Protein AF-A0A1F3SGU5-F1 (afdb_monomer_lite)

pLDDT: mean 80.92, std 18.34, range [30.08, 97.69]

Foldseek 3Di:
DDDDDDDDDDDDDDDDDDFDQDDPPRGAQFWKAFLVRFIFGFHDWDQDPVAIWTWTQGPPPRDIDIDGPVGMWTWDCDPQQHQQFWKAFPVRFIWGFHTATPVQKTWTQTPPPSDIDIDNGIFTWDQAAPLGDGAQFWKAAPVRFIFGWHTATPVQKTWGQGPVDRDIDIHSGIWTWDQDDPQQGAQFWKAFPVRQIFGWHTATPVQKTWTDRPVDRDIDIDSGIWTWDQAAPLGDGAQFWKAAPVRFIFGWHTATPQRKTWGQGPPPRDIDIHNHIWTWDQDDPQDGAQWWKAFPVRFIWGFHTATPVQKTWTAGPPPRDIDIDSGIWTFDQDDPPAGAQFWKAFPVRFTFGWHTATPVQKTWTQGPPPRDIDIDSGIFTWDQDDVPAGFQFWWAAPVRFTFTFHTATPVQWTFTQGPPPRDTDIGNDIWTWDPDDPPFDQVFWWAAPLQFIFGWDTATPVQWTFTDGPNDTDIGNDTWHWDQDDPRDHFQAWKAKLLRWIWGWHTATPQQKTWIWTWDQDPDNDIDTDHIGIAHEQDPDDPCNLVSLLLSLVSNLVSVVCVDHDDDDPDGHIYMYGPVCVLVSLVVSLVSCVVPVPSDPDPVSSLVSNVVSPNPPPDPDDDDDPPWDKDKDFDQDLVVVVVVVVLCVVVVFDKDKDWDDDADGWMKIWTKDFPDDDQFKTKIKIWIWIDHRTMIMITIDIDIDTDNDPCGVVVVVVVVVVSVPD

Sequence (726 aa):
MQKILLSFGLLSCLAQAYAADCVQDICLREIVIDGNNRIGVVSSIETSINGSSIKFTESSSGYTYTSTYERLSKKISSARFPEGSFVLDGQNHVGTVKMAFANGKVSLTEESTSYSYITDSVAPEVAELANGTRAGLLVIDANDRIGKALHVFANGKGQFKESSTSYNYVSASLNPEISELNGLKKDAFAIDANNRVGKVEAVFKNGKAFYRDPDSRYTYISLDLSAEIAVLENGLKPGMLTIDGNDRIGNVLHTFANQKAQFKQTNTGYNYIATSPSPEIPELGGLSKGVVVLDSNNRVGKIITIFANKKAHYVETSSGYSYISASLTPEVPAVAGISKNTRIIDTNNRIGITNYVFKDGRLQFTESSTGYAYITSKASPQVDRIGTLQADLIVLDDNNRVGKIAYLFSNGQIVHKELSSGYQYIVTSVSPEVDSSDTYNKTDDYSSVTYRVGKVKRFFANKKIEFSAEGYSFIVAELFSEVNEFKTYLPEQKIIDVQGDEGMVKKVFANGAVLYEAKKKLAGDRQATLHAFSAKIFAANDKELASDQTNWITGIAQTLAEEGTFFPSFGYISLIIKDEDYADLKADLLEFLKKHDNIIYDQKLRKQVLKYLGDTDTDDNNTNPPVNGVVSVRLNDAAYTLTLEKLLNKKKIKYEFTRTEELKFPALTVTVTKLKSTLFVHKCAVKMSFMGADRTAQASLTKTTWSLKKTACESVVKKAFSVLNF

Structure (mmCIF, N/CA/C/O backbone):
data_AF-A0A1F3SGU5-F1
#
_entry.id   AF-A0A1F3SGU5-F1
#
loop_
_atom_site.group_PDB
_atom_site.id
_atom_site.type_symbol
_atom_site.label_atom_id
_atom_site.label_alt_id
_atom_site.label_comp_id
_atom_site.label_asym_id
_atom_site.label_entity_id
_atom_site.label_seq_id
_atom_site.pdbx_PDB_ins_code
_atom_site.Cartn_x
_atom_site.Cartn_y
_atom_site.Cartn_z
_atom_site.occupancy
_atom_site.B_iso_or_equiv
_atom_site.auth_seq_id
_atom_site.auth_comp_id
_atom_site.auth_asym_id
_atom_site.auth_atom_id
_atom_site.pdbx_PDB_model_num
ATOM 1 N N . MET A 1 1 ? -111.550 -21.176 120.558 1.00 36.09 1 MET A N 1
ATOM 2 C CA . MET A 1 1 ? -111.461 -22.457 119.824 1.00 36.09 1 MET A CA 1
ATOM 3 C C . MET A 1 1 ? -110.197 -22.433 118.977 1.00 36.09 1 MET A C 1
ATOM 5 O O . MET A 1 1 ? -110.078 -21.488 118.222 1.00 36.09 1 MET A O 1
ATOM 9 N N . GLN A 1 2 ? -109.302 -23.416 119.192 1.00 36.69 2 GLN A N 1
ATOM 10 C CA . GLN A 1 2 ? -108.303 -24.031 118.277 1.00 36.69 2 GLN A CA 1
ATOM 11 C C . GLN A 1 2 ? -107.485 -23.131 117.315 1.00 36.69 2 GLN A C 1
ATOM 13 O O . GLN A 1 2 ? -108.060 -22.338 116.597 1.00 36.69 2 GLN A O 1
ATOM 18 N N . LYS A 1 3 ? -106.171 -23.270 117.079 1.00 38.53 3 LYS A N 1
ATOM 19 C CA . LYS A 1 3 ? -105.048 -24.133 117.517 1.00 38.53 3 LYS A CA 1
ATOM 20 C C . LYS A 1 3 ? -103.821 -23.666 116.671 1.00 38.53 3 LYS A C 1
ATOM 22 O O . LYS A 1 3 ? -104.037 -23.417 115.494 1.00 38.53 3 LYS A O 1
ATOM 27 N N . ILE A 1 4 ? -102.587 -23.742 117.219 1.00 43.88 4 ILE A N 1
ATOM 28 C CA . ILE A 1 4 ? -101.322 -24.187 116.535 1.00 43.88 4 ILE A CA 1
ATOM 29 C C . ILE A 1 4 ? -100.676 -23.195 115.509 1.00 43.88 4 ILE A C 1
ATOM 31 O O . ILE A 1 4 ? -101.398 -22.596 114.735 1.00 43.88 4 ILE A O 1
ATOM 35 N N . LEU A 1 5 ? -99.354 -22.952 115.370 1.00 36.44 5 LEU A N 1
ATOM 36 C CA . LEU A 1 5 ? -98.089 -23.486 115.924 1.00 36.44 5 LEU A CA 1
ATOM 37 C C . LEU A 1 5 ? -96.920 -22.471 115.725 1.00 36.44 5 LEU A C 1
ATOM 39 O O . LEU A 1 5 ? -96.977 -21.604 114.862 1.00 36.44 5 LEU A O 1
ATOM 43 N N . LEU A 1 6 ? -95.852 -22.693 116.501 1.00 37.28 6 LEU A N 1
ATOM 44 C CA . LEU A 1 6 ? -94.479 -22.155 116.513 1.00 37.28 6 LEU A CA 1
ATOM 45 C C . LEU A 1 6 ? -93.780 -21.909 115.152 1.00 37.28 6 LEU A C 1
ATOM 47 O O . LEU A 1 6 ? -93.870 -22.753 114.266 1.00 37.28 6 LEU A O 1
ATOM 51 N N . SER A 1 7 ? -92.864 -20.923 115.082 1.00 35.97 7 SER A N 1
ATOM 52 C CA . SER A 1 7 ? -91.395 -21.146 115.221 1.00 35.97 7 SER A CA 1
ATOM 53 C C . SER A 1 7 ? -90.520 -19.888 114.996 1.00 35.97 7 SER A C 1
ATOM 55 O O . SER A 1 7 ? -90.799 -19.097 114.108 1.00 35.97 7 SER A O 1
ATOM 57 N N . PHE A 1 8 ? -89.486 -19.757 115.855 1.00 36.78 8 PHE A N 1
ATOM 58 C CA . PHE A 1 8 ? -88.127 -19.176 115.701 1.00 36.78 8 PHE A CA 1
ATOM 59 C C . PHE A 1 8 ? -87.932 -17.956 114.772 1.00 36.78 8 PHE A C 1
ATOM 61 O O . PHE A 1 8 ? -88.251 -18.000 113.599 1.00 36.78 8 PHE A O 1
ATOM 68 N N . GLY A 1 9 ? -87.332 -16.830 115.162 1.00 35.88 9 GLY A N 1
ATOM 69 C CA . GLY A 1 9 ? -86.209 -16.603 116.073 1.00 35.88 9 GLY A CA 1
ATOM 70 C C . GLY A 1 9 ? -85.298 -15.566 115.394 1.00 35.88 9 GLY A C 1
ATOM 71 O O . GLY A 1 9 ? -84.477 -15.926 114.558 1.00 35.88 9 GLY A O 1
ATOM 72 N N . LEU A 1 10 ? -85.505 -14.276 115.685 1.00 39.34 10 LEU A N 1
ATOM 73 C CA . LEU A 1 10 ? -84.710 -13.164 115.151 1.00 39.34 10 LEU A CA 1
ATOM 74 C C . LEU A 1 10 ? -83.406 -13.022 115.952 1.00 39.34 10 LEU A C 1
ATOM 76 O O . LEU A 1 10 ? -83.444 -12.650 117.123 1.00 39.34 10 LEU A O 1
ATOM 80 N N . LEU A 1 11 ? -82.265 -13.243 115.298 1.00 38.91 11 LEU A N 1
ATOM 81 C CA . LEU A 1 11 ? -80.972 -12.692 115.704 1.00 38.91 11 LEU A CA 1
ATOM 82 C C . LEU A 1 11 ? -80.401 -11.914 114.511 1.00 38.91 11 LEU A C 1
ATOM 84 O O . LEU A 1 11 ? -80.060 -12.482 113.477 1.00 38.91 11 LEU A O 1
ATOM 88 N N . SER A 1 12 ? -80.348 -10.594 114.647 1.00 40.38 12 SER A N 1
ATOM 89 C CA . SER A 1 12 ? -79.750 -9.666 113.692 1.00 40.38 12 SER A CA 1
ATOM 90 C C . SER A 1 12 ? -78.222 -9.703 113.796 1.00 40.38 12 SER A C 1
ATOM 92 O O . SER A 1 12 ? -77.659 -9.197 114.767 1.00 40.38 12 SER A O 1
ATOM 94 N N . CYS A 1 13 ? -77.555 -10.264 112.785 1.00 36.66 13 CYS A N 1
ATOM 95 C CA . CYS A 1 13 ? -76.118 -10.102 112.562 1.00 36.66 13 CYS A CA 1
ATOM 96 C C . CYS A 1 13 ? -75.862 -8.904 111.635 1.00 36.66 13 CYS A C 1
ATOM 98 O O . CYS A 1 13 ? -76.265 -8.905 110.474 1.00 36.66 13 CYS A O 1
ATOM 100 N N . LEU A 1 14 ? -75.146 -7.903 112.152 1.00 42.91 14 LEU A N 1
ATOM 101 C CA . LEU A 1 14 ? -74.399 -6.918 111.371 1.00 42.91 14 LEU A CA 1
ATOM 102 C C . LEU A 1 14 ? -73.262 -7.646 110.638 1.00 42.91 14 LEU A C 1
ATOM 104 O O . LEU A 1 14 ? -72.297 -8.073 111.267 1.00 42.91 14 LEU A O 1
ATOM 108 N N . ALA A 1 15 ? -73.373 -7.787 109.318 1.00 39.56 15 ALA A N 1
ATOM 109 C CA . ALA A 1 15 ? -72.255 -8.171 108.467 1.00 39.56 15 ALA A CA 1
ATOM 110 C C . ALA A 1 15 ? -71.511 -6.901 108.026 1.00 39.56 15 ALA A C 1
ATOM 112 O O . ALA A 1 15 ? -72.020 -6.106 107.237 1.00 39.56 15 ALA A O 1
ATOM 113 N N . GLN A 1 16 ? -70.305 -6.711 108.559 1.00 40.53 16 GLN A N 1
ATOM 114 C CA . GLN A 1 16 ? -69.282 -5.843 107.979 1.00 40.53 16 GLN A CA 1
ATOM 115 C C . GLN A 1 16 ? -68.992 -6.339 106.557 1.00 40.53 16 GLN A C 1
ATOM 117 O O . GLN A 1 16 ? -68.493 -7.447 106.369 1.00 40.53 16 GLN A O 1
ATOM 122 N N . ALA A 1 17 ? -69.337 -5.536 105.551 1.00 39.06 17 ALA A N 1
ATOM 123 C CA . ALA A 1 17 ? -68.931 -5.786 104.179 1.00 39.06 17 ALA A CA 1
ATOM 124 C C . ALA A 1 17 ? -67.410 -5.598 104.089 1.00 39.06 17 ALA A C 1
ATOM 126 O O . ALA A 1 17 ? -66.911 -4.478 104.197 1.00 39.06 17 ALA A O 1
ATOM 127 N N . TYR A 1 18 ? -66.671 -6.694 103.919 1.00 43.28 18 TYR A N 1
ATOM 128 C CA . TYR A 1 18 ? -65.307 -6.628 103.412 1.00 43.28 18 TYR A CA 1
ATOM 129 C C . TYR A 1 18 ? -65.368 -5.916 102.057 1.00 43.28 18 TYR A C 1
ATOM 131 O O . TYR A 1 18 ? -66.057 -6.381 101.147 1.00 43.28 18 TYR A O 1
ATOM 139 N N . ALA A 1 19 ? -64.707 -4.762 101.936 1.00 51.53 19 ALA A N 1
ATOM 140 C CA . ALA A 1 19 ? -64.482 -4.144 100.640 1.00 51.53 19 ALA A CA 1
ATOM 141 C C . ALA A 1 19 ? -63.765 -5.183 99.774 1.00 51.53 19 ALA A C 1
ATOM 143 O O . ALA A 1 19 ? -62.709 -5.683 100.154 1.00 51.53 19 ALA A O 1
ATOM 144 N N . ALA A 1 20 ? -64.379 -5.580 98.662 1.00 57.88 20 ALA A N 1
ATOM 145 C CA . ALA A 1 20 ? -63.714 -6.456 97.720 1.00 57.88 20 ALA A CA 1
ATOM 146 C C . ALA A 1 20 ? -62.508 -5.688 97.162 1.00 57.88 20 ALA A C 1
ATOM 148 O O . ALA A 1 20 ? -62.681 -4.671 96.491 1.00 57.88 20 ALA A O 1
ATOM 149 N N . ASP A 1 21 ? -61.294 -6.167 97.451 1.00 75.94 21 ASP A N 1
ATOM 150 C CA . ASP A 1 21 ? -60.040 -5.566 96.971 1.00 75.94 21 ASP A CA 1
ATOM 151 C C . ASP A 1 21 ? -59.931 -5.568 95.432 1.00 75.94 21 ASP A C 1
ATOM 153 O O . ASP A 1 21 ? -59.041 -4.925 94.870 1.00 75.94 21 ASP A O 1
ATOM 157 N N . CYS A 1 22 ? -60.859 -6.254 94.749 1.00 79.81 22 CYS A N 1
ATOM 158 C CA . CYS A 1 22 ? -60.992 -6.310 93.302 1.00 79.81 22 CYS A CA 1
ATOM 159 C C . CYS A 1 22 ? -62.464 -6.328 92.854 1.00 79.81 22 CYS A C 1
ATOM 161 O O . CYS A 1 22 ? -63.322 -6.910 93.519 1.00 79.81 22 CYS A O 1
ATOM 163 N N . VAL A 1 23 ? -62.741 -5.783 91.666 1.00 82.88 23 VAL A N 1
ATOM 164 C CA . VAL A 1 23 ? -64.012 -5.945 90.937 1.00 82.88 23 VAL A CA 1
ATOM 165 C C . VAL A 1 23 ? -63.714 -6.462 89.533 1.00 82.88 23 VAL A C 1
ATOM 167 O O . VAL A 1 23 ? -62.980 -5.816 88.790 1.00 82.88 23 VAL A O 1
ATOM 170 N N . GLN A 1 24 ? -64.293 -7.622 89.185 1.00 71.06 24 GLN A N 1
ATOM 171 C CA . GLN A 1 24 ? -64.212 -8.255 87.855 1.00 71.06 24 GLN A CA 1
ATOM 172 C C . GLN A 1 24 ? -62.777 -8.276 87.275 1.00 71.06 24 GLN A C 1
ATOM 174 O O . GLN A 1 24 ? -62.548 -8.040 86.097 1.00 71.06 24 GLN A O 1
ATOM 179 N N . ASP A 1 25 ? -61.792 -8.564 88.126 1.00 78.56 25 ASP A N 1
ATOM 180 C CA . ASP A 1 25 ? -60.357 -8.644 87.817 1.00 78.56 25 ASP A CA 1
ATOM 181 C C . ASP A 1 25 ? -59.577 -7.322 87.707 1.00 78.56 25 ASP A C 1
ATOM 183 O O . ASP A 1 25 ? -58.440 -7.362 87.228 1.00 78.56 25 ASP A O 1
ATOM 187 N N . ILE A 1 26 ? -60.144 -6.188 88.138 1.00 84.31 26 ILE A N 1
ATOM 188 C CA . ILE A 1 26 ? -59.401 -4.948 88.421 1.00 84.31 26 ILE A CA 1
ATOM 189 C C . ILE A 1 26 ? -59.268 -4.784 89.935 1.00 84.31 26 ILE A C 1
ATOM 191 O O . ILE A 1 26 ? -60.283 -4.702 90.631 1.00 84.31 26 ILE A O 1
ATOM 195 N N . CYS A 1 27 ? -58.038 -4.707 90.438 1.00 87.75 27 CYS A N 1
ATOM 196 C CA . CYS A 1 27 ? -57.737 -4.620 91.870 1.00 87.75 27 CYS A CA 1
ATOM 197 C C . CYS A 1 27 ? -57.188 -3.251 92.297 1.00 87.75 27 CYS A C 1
ATOM 199 O O . CYS A 1 27 ? -56.676 -2.473 91.487 1.00 87.75 27 CYS A O 1
ATOM 201 N N . LEU A 1 28 ? -57.253 -2.959 93.600 1.00 86.44 28 LEU A N 1
ATOM 202 C CA . LEU A 1 28 ? -56.538 -1.825 94.193 1.00 86.44 28 LEU A CA 1
ATOM 203 C C . LEU A 1 28 ? -55.050 -1.862 93.813 1.00 86.44 28 LEU A C 1
ATOM 205 O O . LEU A 1 28 ? -54.418 -2.916 93.816 1.00 86.44 28 LEU A O 1
ATOM 209 N N . ARG A 1 29 ? -54.478 -0.684 93.539 1.00 87.50 29 ARG A N 1
ATOM 210 C CA . ARG A 1 29 ? -53.082 -0.471 93.113 1.00 87.50 29 ARG A CA 1
ATOM 211 C C . ARG A 1 29 ? -52.713 -1.025 91.734 1.00 87.50 29 ARG A C 1
ATOM 213 O O . ARG A 1 29 ? -51.558 -0.884 91.333 1.00 87.50 29 ARG A O 1
ATOM 220 N N . GLU A 1 30 ? -53.648 -1.602 90.984 1.00 89.94 30 GLU A N 1
ATOM 221 C CA . GLU A 1 30 ? -53.375 -1.972 89.596 1.00 89.94 30 GLU A CA 1
ATOM 222 C C . GLU A 1 30 ? -53.276 -0.743 88.693 1.00 89.94 30 GLU A C 1
ATOM 224 O O . GLU A 1 30 ? -53.921 0.281 88.919 1.00 89.94 30 GLU A O 1
ATOM 229 N N . ILE A 1 31 ? -52.464 -0.861 87.642 1.00 91.44 31 ILE A N 1
ATOM 230 C CA . ILE A 1 31 ? -52.379 0.146 86.587 1.00 91.44 31 ILE A CA 1
ATOM 231 C C . ILE A 1 31 ? -53.499 -0.125 85.583 1.00 91.44 31 ILE A C 1
ATOM 233 O O . ILE A 1 31 ? -53.593 -1.225 85.034 1.00 91.44 31 ILE A O 1
ATOM 237 N N . VAL A 1 32 ? -54.322 0.882 85.315 1.00 92.00 32 VAL A N 1
ATOM 238 C CA . VAL A 1 32 ? -55.450 0.825 84.380 1.00 92.00 32 VAL A CA 1
ATOM 239 C C . VAL A 1 32 ? -55.356 1.943 83.346 1.00 92.00 32 VAL A C 1
ATOM 241 O O . VAL A 1 32 ? -54.724 2.974 83.579 1.00 92.00 32 VAL A O 1
ATOM 244 N N . ILE A 1 33 ? -56.007 1.731 82.205 1.00 92.62 33 ILE A N 1
ATOM 245 C CA . ILE A 1 33 ? -56.293 2.755 81.202 1.00 92.62 33 ILE A CA 1
ATOM 246 C C . ILE A 1 33 ? -57.800 2.924 81.055 1.00 92.62 33 ILE A C 1
ATOM 248 O O . ILE A 1 33 ? -58.531 1.932 81.057 1.00 92.62 33 ILE A O 1
ATOM 252 N N . ASP A 1 34 ? -58.268 4.157 80.899 1.00 90.44 34 ASP A N 1
ATOM 253 C CA . ASP A 1 34 ? -59.679 4.434 80.641 1.00 90.44 34 ASP A CA 1
ATOM 254 C C . ASP A 1 34 ? -60.010 4.674 79.155 1.00 90.44 34 ASP A C 1
ATOM 256 O O . ASP A 1 34 ? -59.148 4.682 78.270 1.00 90.44 34 ASP A O 1
ATOM 260 N N . GLY A 1 35 ? -61.295 4.887 78.860 1.00 84.81 35 GLY A N 1
ATOM 261 C CA . GLY A 1 35 ? -61.768 5.200 77.507 1.00 84.81 35 GLY A CA 1
ATOM 262 C C . GLY A 1 35 ? -61.161 6.470 76.889 1.00 84.81 35 GLY A C 1
ATOM 263 O O . GLY A 1 35 ? -61.103 6.561 75.666 1.00 84.81 35 GLY A O 1
ATOM 264 N N . ASN A 1 36 ? -60.659 7.399 77.711 1.00 88.69 36 ASN A N 1
ATOM 265 C CA . ASN A 1 36 ? -60.020 8.650 77.292 1.00 88.69 36 ASN A CA 1
ATOM 266 C C . ASN A 1 36 ? -58.486 8.535 77.207 1.00 88.69 36 ASN A C 1
ATOM 268 O O . ASN A 1 36 ? -57.806 9.553 77.111 1.00 88.69 36 ASN A O 1
ATOM 272 N N . ASN A 1 37 ? -57.941 7.314 77.232 1.00 89.19 37 ASN A N 1
ATOM 273 C CA . ASN A 1 37 ? -56.505 7.030 77.198 1.00 89.19 37 ASN A CA 1
ATOM 274 C C . ASN A 1 37 ? -55.717 7.591 78.395 1.00 89.19 37 ASN A C 1
ATOM 276 O O . ASN A 1 37 ? -54.516 7.829 78.292 1.00 89.19 37 ASN A O 1
ATOM 280 N N . ARG A 1 38 ? -56.358 7.781 79.548 1.00 89.88 38 ARG A N 1
ATOM 281 C CA . ARG A 1 38 ? -55.668 8.186 80.778 1.00 89.88 38 ARG A CA 1
ATOM 282 C C . ARG A 1 38 ? -55.140 6.946 81.482 1.00 89.88 38 ARG A C 1
ATOM 284 O O . ARG A 1 38 ? -55.914 6.033 81.765 1.00 89.88 38 ARG A O 1
ATOM 291 N N . ILE A 1 39 ? -53.837 6.913 81.758 1.00 91.31 39 ILE A N 1
ATOM 292 C CA . ILE A 1 39 ? -53.182 5.821 82.491 1.00 91.31 39 ILE A CA 1
ATOM 293 C C . ILE A 1 39 ? -53.052 6.225 83.954 1.00 91.31 39 ILE A C 1
ATOM 295 O O . ILE A 1 39 ? -52.518 7.292 84.261 1.00 91.31 39 ILE A O 1
ATOM 299 N N . GLY A 1 40 ? -53.489 5.367 84.868 1.00 90.06 40 GLY A N 1
ATOM 300 C CA . GLY A 1 40 ? -53.324 5.621 86.292 1.00 90.06 40 GLY A CA 1
ATOM 301 C C . GLY A 1 40 ? -53.430 4.384 87.163 1.00 90.06 40 GLY A C 1
ATOM 302 O O . GLY A 1 40 ? -53.640 3.277 86.678 1.00 90.06 40 GLY A O 1
ATOM 303 N N . VAL A 1 41 ? -53.255 4.588 88.463 1.00 91.88 41 VAL A N 1
ATOM 304 C CA . VAL A 1 41 ? -53.254 3.530 89.477 1.00 91.88 41 VAL A CA 1
ATOM 305 C C . VAL A 1 41 ? -54.585 3.541 90.219 1.00 91.88 41 VAL A C 1
ATOM 307 O O . VAL A 1 41 ? -55.017 4.593 90.692 1.00 91.88 41 VAL A O 1
ATOM 310 N N . VAL A 1 42 ? -55.242 2.387 90.334 1.00 90.12 42 VAL A N 1
ATOM 311 C CA . VAL A 1 42 ? -56.511 2.246 91.063 1.00 90.12 42 VAL A CA 1
ATOM 312 C C . VAL A 1 42 ? -56.297 2.590 92.537 1.00 90.12 42 VAL A C 1
ATOM 314 O O . VAL A 1 42 ? -55.508 1.944 93.228 1.00 90.12 42 VAL A O 1
ATOM 317 N N . SER A 1 43 ? -57.001 3.610 93.024 1.00 89.00 43 SER A N 1
ATOM 318 C CA . SER A 1 43 ? -56.846 4.150 94.379 1.00 89.00 43 SER A CA 1
ATOM 319 C C . SER A 1 43 ? -58.009 3.797 95.305 1.00 89.00 43 SER A C 1
ATOM 321 O O . SER A 1 43 ? -57.800 3.677 96.510 1.00 89.00 43 SER A O 1
ATOM 323 N N . SER A 1 44 ? -59.219 3.591 94.771 1.00 87.31 44 SER A N 1
ATOM 324 C CA . SER A 1 44 ? -60.359 3.046 95.528 1.00 87.31 44 SER A CA 1
ATOM 325 C C . SER A 1 44 ? -61.381 2.355 94.622 1.00 87.31 44 SER A C 1
ATOM 327 O O . SER A 1 44 ? -61.516 2.695 93.445 1.00 87.31 44 SER A O 1
ATOM 329 N N . ILE A 1 45 ? -62.101 1.383 95.186 1.00 84.50 45 ILE A N 1
ATOM 330 C CA . ILE A 1 45 ? -63.191 0.648 94.538 1.00 84.50 45 ILE A CA 1
ATOM 331 C C . ILE A 1 45 ? -64.428 0.781 95.430 1.00 84.50 45 ILE A C 1
ATOM 333 O O . ILE A 1 45 ? -64.413 0.364 96.587 1.00 84.50 45 ILE A O 1
ATOM 337 N N . GLU A 1 46 ? -65.499 1.367 94.903 1.00 84.50 46 GLU A N 1
ATOM 338 C CA . GLU A 1 46 ? -66.770 1.552 95.605 1.00 84.50 46 GLU A CA 1
ATOM 339 C C . GLU A 1 46 ? -67.831 0.670 94.927 1.00 84.50 46 GLU A C 1
ATOM 341 O O . GLU A 1 46 ? -68.159 0.843 93.754 1.00 84.50 46 GLU A O 1
ATOM 346 N N . THR A 1 47 ? -68.362 -0.317 95.654 1.00 73.69 47 THR A N 1
ATOM 347 C CA . THR A 1 47 ? -69.379 -1.244 95.125 1.00 73.69 47 THR A CA 1
ATOM 348 C C . THR A 1 47 ? -70.758 -0.832 95.632 1.00 73.69 47 THR A C 1
ATOM 350 O O . THR A 1 47 ? -70.965 -0.748 96.841 1.00 73.69 47 THR A O 1
ATOM 353 N N . SER A 1 48 ? -71.708 -0.574 94.727 1.00 70.31 48 SER A N 1
ATOM 354 C CA . SER A 1 48 ? -73.090 -0.212 95.070 1.00 70.31 48 SER A CA 1
ATOM 355 C C . SER A 1 48 ? -74.105 -1.132 94.388 1.00 70.31 48 SER A C 1
ATOM 357 O O . SER A 1 48 ? -73.777 -1.832 93.431 1.00 70.31 48 SER A O 1
ATOM 359 N N . ILE A 1 49 ? -75.363 -1.087 94.840 1.00 66.31 49 ILE A N 1
ATOM 360 C CA . ILE A 1 49 ? -76.486 -1.848 94.256 1.00 66.31 49 ILE A CA 1
ATOM 361 C C . ILE A 1 49 ? -76.703 -1.486 92.768 1.00 66.31 49 ILE A C 1
ATOM 363 O O . ILE A 1 49 ? -77.207 -2.304 92.006 1.00 66.31 49 ILE A O 1
ATOM 367 N N . ASN A 1 50 ? -76.255 -0.300 92.335 1.00 65.19 50 ASN A N 1
ATOM 368 C CA . ASN A 1 50 ? -76.404 0.215 90.969 1.00 65.19 50 ASN A CA 1
ATOM 369 C C . ASN A 1 50 ? -75.132 0.064 90.105 1.00 65.19 50 ASN A C 1
ATOM 371 O O . ASN A 1 50 ? -75.038 0.683 89.047 1.00 65.19 50 ASN A O 1
ATOM 375 N N . GLY A 1 51 ? -74.152 -0.731 90.550 1.00 69.50 51 GLY A N 1
ATOM 376 C CA . GLY A 1 51 ? -72.879 -0.964 89.858 1.00 69.50 51 GLY A CA 1
ATOM 377 C C . GLY A 1 51 ? -71.658 -0.513 90.665 1.00 69.50 51 GLY A C 1
ATOM 378 O O . GLY A 1 51 ? -71.772 0.212 91.660 1.00 69.50 51 GLY A O 1
ATOM 379 N N . SER A 1 52 ? -70.478 -0.968 90.240 1.00 79.25 52 SER A N 1
ATOM 380 C CA . SER A 1 52 ? -69.191 -0.616 90.853 1.00 79.25 52 SER A CA 1
ATOM 381 C C . SER A 1 52 ? -68.576 0.611 90.179 1.00 79.25 52 SER A C 1
ATOM 383 O O . SER A 1 52 ? -68.428 0.644 88.953 1.00 79.25 52 SER A O 1
ATOM 385 N N . SER A 1 53 ? -68.175 1.601 90.977 1.00 84.25 53 SER A N 1
ATOM 386 C CA . SER A 1 53 ? -67.347 2.722 90.534 1.00 84.25 53 SER A CA 1
ATOM 387 C C . SER A 1 53 ? -65.902 2.511 90.993 1.00 84.25 53 SER A C 1
ATOM 389 O O . SER A 1 53 ? -65.622 2.049 92.100 1.00 84.25 53 SER A O 1
ATOM 391 N N . ILE A 1 54 ? -64.960 2.816 90.109 1.00 86.38 54 ILE A N 1
ATOM 392 C CA . ILE A 1 54 ? -63.526 2.658 90.344 1.00 86.38 54 ILE A CA 1
ATOM 393 C C . ILE A 1 54 ? -62.893 4.040 90.227 1.00 86.38 54 ILE A C 1
ATOM 395 O O . ILE A 1 54 ? -63.039 4.709 89.198 1.00 86.38 54 ILE A O 1
ATOM 399 N N . LYS A 1 55 ? -62.188 4.474 91.275 1.00 89.12 55 LYS A N 1
ATOM 400 C CA . LYS A 1 55 ? -61.367 5.686 91.235 1.00 89.12 55 LYS A CA 1
ATOM 401 C C . LYS A 1 55 ? -59.919 5.309 90.954 1.00 89.12 55 LYS A C 1
ATOM 403 O O . LYS A 1 55 ? -59.364 4.431 91.615 1.00 89.12 55 LYS A O 1
ATOM 408 N N . PHE A 1 56 ? -59.302 5.985 89.993 1.00 90.25 56 PHE A N 1
ATOM 409 C CA . PHE A 1 56 ? -57.888 5.818 89.670 1.00 90.25 56 PHE A CA 1
ATOM 410 C C . PHE A 1 56 ? -57.195 7.176 89.595 1.00 90.25 56 PHE A C 1
ATOM 412 O O . PHE A 1 56 ? -57.791 8.171 89.180 1.00 90.25 56 PHE A O 1
ATOM 419 N N . THR A 1 57 ? -55.936 7.218 90.016 1.00 90.69 57 THR A N 1
ATOM 420 C CA . THR A 1 57 ? -55.104 8.421 90.012 1.00 90.69 57 THR A CA 1
ATOM 421 C C . THR A 1 57 ? -54.169 8.372 88.810 1.00 90.69 57 THR A C 1
ATOM 423 O O . THR A 1 57 ? -53.342 7.466 88.705 1.00 90.69 57 THR A O 1
ATOM 426 N N . GLU A 1 58 ? -54.326 9.316 87.883 1.00 89.69 58 GLU A N 1
ATOM 427 C CA . GLU A 1 58 ? -53.539 9.398 86.651 1.00 89.69 58 GLU A CA 1
ATOM 428 C C . GLU A 1 58 ? -52.058 9.649 86.951 1.00 89.69 58 GLU A C 1
ATOM 430 O O . GLU A 1 58 ? -51.703 10.554 87.707 1.00 89.69 58 GLU A O 1
ATOM 435 N N . SER A 1 59 ? -51.183 8.849 86.341 1.00 81.62 59 SER A N 1
ATOM 436 C CA . SER A 1 59 ? -49.753 8.827 86.667 1.00 81.62 59 SER A CA 1
ATOM 437 C C . SER A 1 59 ? -49.001 10.093 86.247 1.00 81.62 59 SER A C 1
ATOM 439 O O . SER A 1 59 ? -47.971 10.401 86.837 1.00 81.62 59 SER A O 1
ATOM 441 N N . SER A 1 60 ? -49.489 10.822 85.240 1.00 81.38 60 SER A N 1
ATOM 442 C CA . SER A 1 60 ? -48.847 12.040 84.724 1.00 81.38 60 SER A CA 1
ATOM 443 C C . SER A 1 60 ? -49.263 13.311 85.468 1.00 81.38 60 SER A C 1
ATOM 445 O O . SER A 1 60 ? -48.454 14.225 85.606 1.00 81.38 60 SER A O 1
ATOM 447 N N . SER A 1 61 ? -50.512 13.381 85.933 1.00 85.56 61 SER A N 1
ATOM 448 C CA . SER A 1 61 ? -51.117 14.605 86.467 1.00 85.56 61 SER A CA 1
ATOM 449 C C . SER A 1 61 ? -51.424 14.545 87.964 1.00 85.56 61 SER A C 1
ATOM 451 O O . SER A 1 61 ? -51.602 15.582 88.599 1.00 85.56 61 SER A O 1
ATOM 453 N N . GLY A 1 62 ? -51.514 13.341 88.538 1.00 84.62 62 GLY A N 1
ATOM 454 C CA . GLY A 1 62 ? -51.967 13.129 89.912 1.00 84.62 62 GLY A CA 1
ATOM 455 C C . GLY A 1 62 ? -53.473 13.345 90.118 1.00 84.62 62 GLY A C 1
ATOM 456 O O . GLY A 1 62 ? -53.956 13.190 91.241 1.00 84.62 62 GLY A O 1
ATOM 457 N N . TYR A 1 63 ? -54.242 13.675 89.071 1.00 88.69 63 TYR A N 1
ATOM 458 C CA . TYR A 1 63 ? -55.693 13.825 89.184 1.00 88.69 63 TYR A CA 1
ATOM 459 C C . TYR A 1 63 ? -56.378 12.470 89.370 1.00 88.69 63 TYR A C 1
ATOM 461 O O . TYR A 1 63 ? -56.016 11.469 88.752 1.00 88.69 63 TYR A O 1
ATOM 469 N N . THR A 1 64 ? -57.396 12.449 90.231 1.00 89.62 64 THR A N 1
ATOM 470 C CA . THR A 1 64 ? -58.208 11.255 90.479 1.00 89.62 64 THR A CA 1
ATOM 471 C C . THR A 1 64 ? -59.484 11.315 89.654 1.00 89.62 64 THR A C 1
ATOM 473 O O . THR A 1 64 ? -60.251 12.274 89.748 1.00 89.62 64 THR A O 1
ATOM 476 N N . TYR A 1 65 ? -59.728 10.269 88.874 1.00 89.38 65 TYR A N 1
ATOM 477 C CA . TYR A 1 65 ? -60.899 10.132 88.016 1.00 89.38 65 TYR A CA 1
ATOM 478 C C . TYR A 1 65 ? -61.763 8.970 88.486 1.00 89.38 65 TYR A C 1
ATOM 480 O O . TYR A 1 65 ? -61.246 7.973 88.979 1.00 89.38 65 TYR A O 1
ATOM 488 N N . THR A 1 66 ? -63.079 9.095 88.317 1.00 89.31 66 THR A N 1
ATOM 489 C CA . THR A 1 66 ? -64.045 8.019 88.589 1.00 89.31 66 THR A CA 1
ATOM 490 C C . THR A 1 66 ? -64.511 7.420 87.263 1.00 89.31 66 THR A C 1
ATOM 492 O O . THR A 1 66 ? -64.907 8.163 86.365 1.00 89.31 66 THR A O 1
ATOM 495 N N . SER A 1 67 ? -64.468 6.094 87.133 1.00 88.25 67 SER A N 1
ATOM 496 C CA . SER A 1 67 ? -64.904 5.351 85.944 1.00 88.25 67 SER A CA 1
ATOM 497 C C . SER A 1 67 ? -65.685 4.094 86.339 1.00 88.25 67 SER A C 1
ATOM 499 O O . SER A 1 67 ? -65.633 3.659 87.488 1.00 88.25 67 SER A O 1
ATOM 501 N N . THR A 1 68 ? -66.412 3.502 85.394 1.00 87.12 68 THR A N 1
ATOM 502 C CA . THR A 1 68 ? -66.992 2.161 85.554 1.00 87.12 68 THR A CA 1
ATOM 503 C C . THR A 1 68 ? -65.995 1.104 85.092 1.00 87.12 68 THR A C 1
ATOM 505 O O . THR A 1 68 ? -65.128 1.388 84.258 1.00 87.12 68 THR A O 1
ATOM 508 N N . TYR A 1 69 ? -66.125 -0.115 85.623 1.00 82.50 69 TYR A N 1
ATOM 509 C CA . TYR A 1 69 ? -65.279 -1.255 85.258 1.00 82.50 69 TYR A CA 1
ATOM 510 C C . TYR A 1 69 ? -65.208 -1.475 83.736 1.00 82.50 69 TYR A C 1
ATOM 512 O O . TYR A 1 69 ? -64.120 -1.578 83.184 1.00 82.50 69 TYR A O 1
ATOM 520 N N . GLU A 1 70 ? -66.347 -1.426 83.038 1.00 83.19 70 GLU A N 1
ATOM 521 C CA . GLU A 1 70 ? -66.447 -1.677 81.586 1.00 83.19 70 GLU A CA 1
ATOM 522 C C . GLU A 1 70 ? -65.666 -0.663 80.733 1.00 83.19 70 GLU A C 1
ATOM 524 O O . GLU A 1 70 ? -65.379 -0.907 79.562 1.00 83.19 70 GLU A O 1
ATOM 529 N N . ARG A 1 71 ? -65.345 0.504 81.306 1.00 87.00 71 ARG A N 1
ATOM 530 C CA . ARG A 1 71 ? -64.608 1.585 80.637 1.00 87.00 71 ARG A CA 1
ATOM 531 C C . ARG A 1 71 ? -63.128 1.605 81.007 1.00 87.00 71 ARG A C 1
ATOM 533 O O . ARG A 1 71 ? -62.410 2.475 80.513 1.00 87.00 71 ARG A O 1
ATOM 540 N N . LEU A 1 72 ? -62.691 0.689 81.870 1.00 89.88 72 LEU A N 1
ATOM 541 C CA . LEU A 1 72 ? -61.303 0.513 82.267 1.00 89.88 72 LEU A CA 1
ATOM 542 C C . LEU A 1 72 ? -60.730 -0.764 81.660 1.00 89.88 72 LEU A C 1
ATOM 544 O O . LEU A 1 72 ? -61.415 -1.756 81.443 1.00 89.88 72 LEU A O 1
ATOM 548 N N . SER A 1 73 ? -59.430 -0.741 81.412 1.00 90.56 73 SER A N 1
ATOM 549 C CA . SER A 1 73 ? -58.675 -1.911 80.998 1.00 90.56 73 SER A CA 1
ATOM 550 C C . SER A 1 73 ? -57.394 -1.984 81.808 1.00 90.56 73 SER A C 1
ATOM 552 O O . SER A 1 73 ? -56.621 -1.030 81.843 1.00 90.56 73 SER A O 1
ATOM 554 N N . LYS A 1 74 ? -57.144 -3.119 82.457 1.00 90.62 74 LYS A N 1
ATOM 555 C CA . LYS A 1 74 ? -55.933 -3.312 83.262 1.00 90.62 74 LYS A CA 1
ATOM 556 C C . LYS A 1 74 ? -54.686 -3.491 82.406 1.00 90.62 74 LYS A C 1
ATOM 558 O O . LYS A 1 74 ? -54.768 -4.000 81.281 1.00 90.62 74 LYS A O 1
ATOM 563 N N . LYS A 1 75 ? -53.534 -3.095 82.954 1.00 90.88 75 LYS A N 1
ATOM 564 C CA . LYS A 1 75 ? -52.216 -3.458 82.426 1.00 90.88 75 LYS A CA 1
ATOM 565 C C . LYS A 1 75 ? -52.103 -4.980 82.466 1.00 90.88 75 LYS A C 1
ATOM 567 O O . LYS A 1 75 ? -52.388 -5.608 83.481 1.00 90.88 75 LYS A O 1
ATOM 572 N N . ILE A 1 76 ? -51.674 -5.564 81.360 1.00 88.56 76 ILE A N 1
ATOM 573 C CA . ILE A 1 76 ? -51.413 -6.994 81.241 1.00 88.56 76 ILE A CA 1
ATOM 574 C C . ILE A 1 76 ? -49.942 -7.222 80.915 1.00 88.56 76 ILE A C 1
ATOM 576 O O . ILE A 1 76 ? -49.296 -6.401 80.261 1.00 88.56 76 ILE A O 1
ATOM 580 N N . SER A 1 77 ? -49.419 -8.371 81.334 1.00 83.44 77 SER A N 1
ATOM 581 C CA . SER A 1 77 ? -48.202 -8.905 80.731 1.00 83.44 77 SER A CA 1
ATOM 582 C C . SER A 1 77 ? -48.597 -9.555 79.409 1.00 83.44 77 SER A C 1
ATOM 584 O O . SER A 1 77 ? -49.206 -10.625 79.388 1.00 83.44 77 SER A O 1
ATOM 586 N N . SER A 1 78 ? -48.347 -8.860 78.301 1.00 79.50 78 SER A N 1
ATOM 587 C CA . SER A 1 78 ? -48.681 -9.359 76.971 1.00 79.50 78 SER A CA 1
ATOM 588 C C . SER A 1 78 ? -47.477 -10.071 76.369 1.00 79.50 78 SER A C 1
ATOM 590 O O . SER A 1 78 ? -46.465 -9.438 76.085 1.00 79.50 78 SER A O 1
ATOM 592 N N . ALA A 1 79 ? -47.608 -11.370 76.086 1.00 76.38 79 ALA A N 1
ATOM 593 C CA . ALA A 1 79 ? -46.610 -12.094 75.294 1.00 76.38 79 ALA A CA 1
ATOM 594 C C . ALA A 1 79 ? -46.490 -11.529 73.865 1.00 76.38 79 ALA A C 1
ATOM 596 O O . ALA A 1 79 ? -45.440 -11.629 73.241 1.00 76.38 79 ALA A O 1
ATOM 597 N N . ARG A 1 80 ? -47.565 -10.911 73.355 1.00 79.12 80 ARG A N 1
ATOM 598 C CA . ARG A 1 80 ? -47.599 -10.277 72.032 1.00 79.12 80 ARG A CA 1
ATOM 599 C C . ARG A 1 80 ? -46.929 -8.899 72.017 1.00 79.12 80 ARG A C 1
ATOM 601 O O . ARG A 1 80 ? -46.406 -8.511 70.981 1.00 79.12 80 ARG A O 1
ATOM 608 N N . PHE A 1 81 ? -46.948 -8.181 73.143 1.00 87.81 81 PHE A N 1
ATOM 609 C CA . PHE A 1 81 ? -46.340 -6.854 73.303 1.00 87.81 81 PHE A CA 1
ATOM 610 C C . PHE A 1 81 ? -45.578 -6.758 74.638 1.00 87.81 81 PHE A C 1
ATOM 612 O O . PHE A 1 81 ? -46.060 -6.102 75.568 1.00 87.81 81 PHE A O 1
ATOM 619 N N . PRO A 1 82 ? -44.421 -7.432 74.774 1.00 87.88 82 PRO A N 1
ATOM 620 C CA . PRO A 1 82 ? -43.617 -7.353 75.989 1.00 87.88 82 PRO A CA 1
ATOM 621 C C . PRO A 1 82 ? -43.137 -5.921 76.254 1.00 87.88 82 PRO A C 1
ATOM 623 O O . PRO A 1 82 ? -42.779 -5.198 75.323 1.00 87.88 82 PRO A O 1
ATOM 626 N N . GLU A 1 83 ? -43.087 -5.510 77.520 1.00 89.31 83 GLU A N 1
ATOM 627 C CA . GLU A 1 83 ? -42.483 -4.228 77.902 1.00 89.31 83 GLU A CA 1
ATOM 628 C C . GLU A 1 83 ? -41.008 -4.189 77.457 1.00 89.31 83 GLU A C 1
ATOM 630 O O . GLU A 1 83 ? -40.268 -5.153 77.644 1.00 89.31 83 GLU A O 1
ATOM 635 N N . GLY A 1 84 ? -40.596 -3.096 76.812 1.00 87.94 84 GLY A N 1
ATOM 636 C CA . GLY A 1 84 ? -39.271 -2.940 76.208 1.00 87.94 84 GLY A CA 1
ATOM 637 C C . GLY A 1 84 ? -39.135 -3.447 74.765 1.00 87.94 84 GLY A C 1
ATOM 638 O O . GLY A 1 84 ? -38.116 -3.165 74.141 1.00 87.94 84 GLY A O 1
ATOM 639 N N . SER A 1 85 ? -40.131 -4.148 74.211 1.00 91.12 85 SER A N 1
ATOM 640 C CA . SER A 1 85 ? -40.110 -4.569 72.798 1.00 91.12 85 SER A CA 1
ATOM 641 C C . SER A 1 85 ? -40.384 -3.409 71.836 1.00 91.12 85 SER A C 1
ATOM 643 O O . SER A 1 85 ? -41.030 -2.424 72.209 1.00 91.12 85 SER A O 1
ATOM 645 N N . PHE A 1 86 ? -39.912 -3.524 70.592 1.00 93.69 86 PHE A N 1
ATOM 646 C CA . PHE A 1 86 ? -40.227 -2.571 69.530 1.00 93.69 86 PHE A CA 1
ATOM 647 C C . PHE A 1 86 ? -41.525 -2.949 68.814 1.00 93.69 86 PHE A C 1
ATOM 649 O O . PHE A 1 86 ? -41.812 -4.120 68.547 1.00 93.69 86 PHE A O 1
ATOM 656 N N . VAL A 1 87 ? -42.314 -1.935 68.473 1.00 94.12 87 VAL A N 1
ATOM 657 C CA . VAL A 1 87 ? -43.524 -2.066 67.658 1.00 94.12 87 VAL A CA 1
ATOM 658 C C . VAL A 1 87 ? -43.592 -0.942 66.627 1.00 94.12 87 VAL A C 1
ATOM 660 O O . VAL A 1 87 ? -42.980 0.112 66.800 1.00 94.12 87 VAL A O 1
ATOM 663 N N . LEU A 1 88 ? -44.370 -1.162 65.572 1.00 94.25 88 LEU A N 1
ATOM 664 C CA . LEU A 1 88 ? -44.684 -0.167 64.552 1.00 94.25 88 LEU A CA 1
ATOM 665 C C . LEU A 1 88 ? -46.153 0.241 64.665 1.00 94.25 88 LEU A C 1
ATOM 667 O O . LEU A 1 88 ? -47.029 -0.622 64.574 1.00 94.25 88 LEU A O 1
ATOM 671 N N . ASP A 1 89 ? -46.427 1.530 64.854 1.00 92.31 89 ASP A N 1
ATOM 672 C CA . ASP A 1 89 ? -47.798 2.041 64.930 1.00 92.31 89 ASP A CA 1
ATOM 673 C C . ASP A 1 89 ? -48.482 2.126 63.543 1.00 92.31 89 ASP A C 1
ATOM 675 O O . ASP A 1 89 ? -47.885 1.874 62.489 1.00 92.31 89 ASP A O 1
ATOM 679 N N . GLY A 1 90 ? -49.765 2.501 63.525 1.00 87.38 90 GLY A N 1
ATOM 680 C CA . GLY A 1 90 ? -50.531 2.702 62.289 1.00 87.38 90 GLY A CA 1
ATOM 681 C C . GLY A 1 90 ? -50.038 3.855 61.399 1.00 87.38 90 GLY A C 1
ATOM 682 O O . GLY A 1 90 ? -50.363 3.878 60.211 1.00 87.38 90 GLY A O 1
ATOM 683 N N . GLN A 1 91 ? -49.244 4.785 61.937 1.00 90.19 91 GLN A N 1
ATOM 684 C CA . GLN A 1 91 ? -48.663 5.932 61.227 1.00 90.19 91 GLN A CA 1
ATOM 685 C C . GLN A 1 91 ? -47.230 5.666 60.724 1.00 90.19 91 GLN A C 1
ATOM 687 O O . GLN A 1 91 ? -46.670 6.487 59.999 1.00 90.19 91 GLN A O 1
ATOM 692 N N . ASN A 1 92 ? -46.691 4.467 60.974 1.00 90.56 92 ASN A N 1
ATOM 693 C CA . ASN A 1 92 ? -45.322 4.030 60.681 1.00 90.56 92 ASN A CA 1
ATOM 694 C C . ASN A 1 92 ? -44.237 4.629 61.591 1.00 90.56 92 ASN A C 1
ATOM 696 O O . ASN A 1 92 ? -43.073 4.693 61.189 1.00 90.56 92 ASN A O 1
ATOM 700 N N . HIS A 1 93 ? -44.583 5.020 62.812 1.00 91.38 93 HIS A N 1
ATOM 701 C CA . HIS A 1 93 ? -43.613 5.350 63.846 1.00 91.38 93 HIS A CA 1
ATOM 702 C C . HIS A 1 93 ? -43.167 4.084 64.577 1.00 91.38 93 HIS A C 1
ATOM 704 O O . HIS A 1 93 ? -43.987 3.254 64.984 1.00 91.38 93 HIS A O 1
ATOM 710 N N . VAL A 1 94 ? -41.855 3.942 64.756 1.00 92.31 94 VAL A N 1
ATOM 711 C CA . VAL A 1 94 ? -41.276 2.886 65.589 1.00 92.31 94 VAL A CA 1
ATOM 712 C C . VAL A 1 94 ? -41.242 3.376 67.032 1.00 92.31 94 VAL A C 1
ATOM 714 O O . VAL A 1 94 ? -40.753 4.471 67.318 1.00 92.31 94 VAL A O 1
ATOM 717 N N . GLY A 1 95 ? -41.786 2.574 67.943 1.00 92.81 95 GLY A N 1
ATOM 718 C CA . GLY A 1 95 ? -41.835 2.895 69.364 1.00 92.81 95 GLY A CA 1
ATOM 719 C C . GLY A 1 95 ? -41.503 1.699 70.244 1.00 92.81 95 GLY A C 1
ATOM 720 O O . GLY A 1 95 ? -41.708 0.547 69.865 1.00 92.81 95 GLY A O 1
ATOM 721 N N . THR A 1 96 ? -41.003 1.979 71.444 1.00 94.12 96 THR A N 1
ATOM 722 C CA . THR A 1 96 ? -40.747 0.971 72.478 1.00 94.12 96 THR A CA 1
ATOM 723 C C . THR A 1 96 ? -41.963 0.844 73.390 1.00 94.12 96 THR A C 1
ATOM 725 O O . THR A 1 96 ? -42.435 1.841 73.945 1.00 94.12 96 THR A O 1
ATOM 728 N N . VAL A 1 97 ? -42.456 -0.378 73.592 1.00 92.94 97 VAL A N 1
ATOM 729 C CA . VAL A 1 97 ? -43.601 -0.664 74.468 1.00 92.94 97 VAL A CA 1
ATOM 730 C C . VAL A 1 97 ? -43.261 -0.343 75.918 1.00 92.94 97 VAL A C 1
ATOM 732 O O . VAL A 1 97 ? -42.304 -0.879 76.474 1.00 92.94 97 VAL A O 1
ATOM 735 N N . LYS A 1 98 ? -44.078 0.496 76.556 1.00 92.06 98 LYS A N 1
ATOM 736 C CA . LYS A 1 98 ? -44.024 0.759 78.001 1.00 92.06 98 LYS A CA 1
ATOM 737 C C . LYS A 1 98 ? -45.076 -0.035 78.759 1.00 92.06 98 LYS A C 1
ATOM 739 O O . LYS A 1 98 ? -44.796 -0.570 79.823 1.00 92.06 98 LYS A O 1
ATOM 744 N N . MET A 1 99 ? -46.297 -0.114 78.233 1.00 91.25 99 MET A N 1
ATOM 745 C CA . MET A 1 99 ? -47.395 -0.851 78.867 1.00 91.25 99 MET A CA 1
ATOM 746 C C . MET A 1 99 ? -48.352 -1.398 77.809 1.00 91.25 99 MET A C 1
ATOM 748 O O . MET A 1 99 ? -48.640 -0.708 76.836 1.00 91.25 99 MET A O 1
ATOM 752 N N . ALA A 1 100 ? -48.886 -2.599 78.026 1.00 91.62 100 ALA A N 1
ATOM 753 C CA . ALA A 1 100 ? -49.960 -3.181 77.226 1.00 91.62 100 ALA A CA 1
ATOM 754 C C . ALA A 1 100 ? -51.200 -3.384 78.101 1.00 91.62 100 ALA A C 1
ATOM 756 O O . ALA A 1 100 ? -51.078 -3.739 79.274 1.00 91.62 100 ALA A O 1
ATOM 757 N N . PHE A 1 101 ? -52.386 -3.173 77.537 1.00 92.00 101 PHE A N 1
ATOM 758 C CA . PHE A 1 101 ? -53.656 -3.246 78.254 1.00 92.00 101 PHE A CA 1
ATOM 759 C C . PHE A 1 101 ? -54.573 -4.325 77.661 1.00 92.00 101 PHE A C 1
ATOM 761 O O . PHE A 1 101 ? -54.487 -4.646 76.475 1.00 92.00 101 PHE A O 1
ATOM 768 N N . ALA A 1 102 ? -55.451 -4.900 78.488 1.00 87.75 102 ALA A N 1
ATOM 769 C CA . ALA A 1 102 ? -56.366 -5.982 78.094 1.00 87.75 102 ALA A CA 1
ATOM 770 C C . ALA A 1 102 ? -57.271 -5.651 76.886 1.00 87.75 102 ALA A C 1
ATOM 772 O O . ALA A 1 102 ? -57.604 -6.540 76.109 1.00 87.75 102 ALA A O 1
ATOM 773 N N . ASN A 1 103 ? -57.619 -4.378 76.684 1.00 87.38 103 ASN A N 1
ATOM 774 C CA . ASN A 1 103 ? -58.390 -3.887 75.538 1.00 87.38 103 ASN A CA 1
ATOM 775 C C . ASN A 1 103 ? -57.575 -3.747 74.235 1.00 87.38 103 ASN A C 1
ATOM 777 O O . ASN A 1 103 ? -58.082 -3.191 73.264 1.00 87.38 103 ASN A O 1
ATOM 781 N N . GLY A 1 104 ? -56.319 -4.200 74.210 1.00 86.00 104 GLY A N 1
ATOM 782 C CA . GLY A 1 104 ? -55.443 -4.143 73.039 1.00 86.00 104 GLY A CA 1
ATOM 783 C C . GLY A 1 104 ? -54.700 -2.819 72.853 1.00 86.00 104 GLY A C 1
ATOM 784 O O . GLY A 1 104 ? -53.827 -2.750 71.990 1.00 86.00 104 GLY A O 1
ATOM 785 N N . LYS A 1 105 ? -54.979 -1.791 73.670 1.00 90.69 105 LYS A N 1
ATOM 786 C CA . LYS A 1 105 ? -54.212 -0.538 73.652 1.00 90.69 105 LYS A CA 1
ATOM 787 C C . LYS A 1 105 ? -52.809 -0.755 74.210 1.00 90.69 105 LYS A C 1
ATOM 789 O O . LYS A 1 105 ? -52.606 -1.510 75.164 1.00 90.69 105 LYS A O 1
ATOM 794 N N . VAL A 1 106 ? -51.848 -0.038 73.645 1.00 91.44 106 VAL A N 1
ATOM 795 C CA . VAL A 1 106 ? -50.443 -0.073 74.043 1.00 91.44 106 VAL A CA 1
ATOM 796 C C . VAL A 1 106 ? -49.944 1.358 74.223 1.00 91.44 106 VAL A C 1
ATOM 798 O O . VAL A 1 106 ? -50.194 2.224 73.387 1.00 91.44 106 VAL A O 1
ATOM 801 N N . SER A 1 107 ? -49.256 1.610 75.335 1.00 91.62 107 SER A N 1
ATOM 802 C CA . SER A 1 107 ? -48.504 2.843 75.565 1.00 91.62 107 SER A CA 1
ATOM 803 C C . SER A 1 107 ? -47.076 2.659 75.070 1.00 91.62 107 SER A C 1
ATOM 805 O O . SER A 1 107 ? -46.403 1.698 75.459 1.00 91.62 107 SER A O 1
ATOM 807 N N . LEU A 1 108 ? -46.628 3.572 74.214 1.00 92.56 108 LEU A N 1
ATOM 808 C CA . LEU A 1 108 ? -45.344 3.525 73.522 1.00 92.56 108 LEU A CA 1
ATOM 809 C C . LEU A 1 108 ? -44.542 4.786 73.807 1.00 92.56 108 LEU A C 1
ATOM 811 O O . LEU A 1 108 ? -45.133 5.840 74.018 1.00 92.56 108 LEU A O 1
ATOM 815 N N . THR A 1 109 ? -43.218 4.689 73.729 1.00 91.88 109 THR A N 1
ATOM 816 C CA . THR A 1 109 ? -42.326 5.842 73.561 1.00 91.88 109 THR A CA 1
ATOM 817 C C . THR A 1 109 ? -41.745 5.801 72.154 1.00 91.88 109 THR A C 1
ATOM 819 O O . THR A 1 109 ? -41.094 4.819 71.801 1.00 91.88 109 THR A O 1
ATOM 822 N N . GLU A 1 110 ? -41.993 6.834 71.351 1.00 89.38 110 GLU A N 1
ATOM 823 C CA . GLU A 1 110 ? -41.464 6.938 69.990 1.00 89.38 110 GLU A CA 1
ATOM 824 C C . GLU A 1 110 ? -39.936 7.054 70.004 1.00 89.38 110 GLU A C 1
ATOM 826 O O . GLU A 1 110 ? -39.371 7.857 70.749 1.00 89.38 110 GLU A O 1
ATOM 831 N N . GLU A 1 111 ? -39.266 6.280 69.151 1.00 84.44 111 GLU A N 1
ATOM 832 C CA . GLU A 1 111 ? -37.802 6.242 69.074 1.00 84.44 111 GLU A CA 1
ATOM 833 C C . GLU A 1 111 ? -37.205 7.592 68.630 1.00 84.44 111 GLU A C 1
ATOM 835 O O . GLU A 1 111 ? -36.144 7.999 69.098 1.00 84.44 111 GLU A O 1
ATOM 840 N N . SER A 1 112 ? -37.903 8.311 67.745 1.00 79.75 112 SER A N 1
ATOM 841 C CA . SER A 1 112 ? -37.414 9.538 67.104 1.00 79.75 112 SER A CA 1
ATOM 842 C C . SER A 1 112 ? -37.543 10.791 67.987 1.00 79.75 112 SER A C 1
ATOM 844 O O . SER A 1 112 ? -36.706 11.690 67.905 1.00 79.75 112 SER A O 1
ATOM 846 N N . THR A 1 113 ? -38.575 10.860 68.834 1.00 83.25 113 THR A N 1
ATOM 847 C CA . THR A 1 113 ? -38.945 12.067 69.597 1.00 83.25 113 THR A CA 1
ATOM 848 C C . THR A 1 113 ? -38.914 11.871 71.111 1.00 83.25 113 THR A C 1
ATOM 850 O O . THR A 1 113 ? -39.046 12.844 71.852 1.00 83.25 113 THR A O 1
ATOM 853 N N . SER A 1 114 ? -38.763 10.631 71.597 1.00 82.56 114 SER A N 1
ATOM 854 C CA . SER A 1 114 ? -39.002 10.259 73.004 1.00 82.56 114 SER A CA 1
ATOM 855 C C . SER A 1 114 ? -40.420 10.587 73.508 1.00 82.56 114 SER A C 1
ATOM 857 O O . SER A 1 114 ? -40.683 10.519 74.712 1.00 82.56 114 SER A O 1
ATOM 859 N N . TYR A 1 115 ? -41.353 10.934 72.614 1.00 87.06 115 TYR A N 1
ATOM 860 C CA . TYR A 1 115 ? -42.730 11.252 72.973 1.00 87.06 115 TYR A CA 1
ATOM 861 C C . TYR A 1 115 ? -43.495 9.977 73.319 1.00 87.06 115 TYR A C 1
ATOM 863 O O . TYR A 1 115 ? -43.388 8.970 72.619 1.00 87.06 115 TYR A O 1
ATOM 871 N N . SER A 1 116 ? -44.266 10.011 74.408 1.00 86.88 116 SER A N 1
ATOM 872 C CA . SER A 1 116 ? -45.079 8.868 74.820 1.00 86.88 116 SER A CA 1
ATOM 873 C C . SER A 1 116 ? -46.547 9.081 74.483 1.00 86.88 116 SER A C 1
ATOM 875 O O . SER A 1 116 ? -47.122 10.109 74.831 1.00 86.88 116 SER A O 1
ATOM 877 N N . TYR A 1 117 ? -47.156 8.100 73.827 1.00 90.19 117 TYR A N 1
ATOM 878 C CA . TYR A 1 117 ? -48.558 8.139 73.413 1.00 90.19 117 TYR A CA 1
ATOM 879 C C . TYR A 1 117 ? -49.188 6.746 73.496 1.00 90.19 117 TYR A C 1
ATOM 881 O O . TYR A 1 117 ? -48.524 5.759 73.821 1.00 90.19 117 TYR A O 1
ATOM 889 N N . ILE A 1 118 ? -50.496 6.675 73.257 1.00 90.56 118 ILE A N 1
ATOM 890 C CA . ILE A 1 118 ? -51.280 5.440 73.325 1.00 90.56 118 ILE A CA 1
ATOM 891 C C . ILE A 1 118 ? -51.925 5.184 71.970 1.00 90.56 118 ILE A C 1
ATOM 893 O O . ILE A 1 118 ? -52.505 6.089 71.374 1.00 90.56 118 ILE A O 1
ATOM 897 N N . THR A 1 119 ? -51.853 3.940 71.514 1.00 91.50 119 THR A N 1
ATOM 898 C CA . THR A 1 119 ? -52.433 3.482 70.249 1.00 91.50 119 THR A CA 1
ATOM 899 C C . THR A 1 119 ? -52.991 2.068 70.409 1.00 91.50 119 THR A C 1
ATOM 901 O O . THR A 1 119 ? -52.541 1.303 71.260 1.00 91.50 119 THR A O 1
ATOM 904 N N . ASP A 1 120 ? -54.000 1.722 69.619 1.00 88.31 120 ASP A N 1
ATOM 905 C CA . ASP A 1 120 ? -54.588 0.380 69.510 1.00 88.31 120 ASP A CA 1
ATOM 906 C C . ASP A 1 120 ? -54.153 -0.360 68.233 1.00 88.31 120 ASP A C 1
ATOM 908 O O . ASP A 1 120 ? -54.426 -1.550 68.075 1.00 88.31 120 ASP A O 1
ATOM 912 N N . SER A 1 121 ? -53.432 0.316 67.336 1.00 89.69 121 SER A N 1
ATOM 913 C CA . SER A 1 121 ? -52.986 -0.230 66.057 1.00 89.69 121 SER A CA 1
ATOM 914 C C . SER A 1 121 ? -51.467 -0.334 66.026 1.00 89.69 121 SER A C 1
ATOM 916 O O . SER A 1 121 ? -50.783 0.595 65.590 1.00 89.69 121 SER A O 1
ATOM 918 N N . VAL A 1 122 ? -50.944 -1.483 66.460 1.00 92.25 122 VAL A N 1
ATOM 919 C CA . VAL A 1 122 ? -49.504 -1.776 66.472 1.00 92.25 122 VAL A CA 1
ATOM 920 C C . VAL A 1 122 ? -49.176 -3.135 65.859 1.00 92.25 122 VAL A C 1
ATOM 922 O O . VAL A 1 122 ? -49.888 -4.124 66.052 1.00 92.25 122 VAL A O 1
ATOM 925 N N . ALA A 1 123 ? -48.055 -3.196 65.145 1.00 93.12 123 ALA A N 1
ATOM 926 C CA . ALA A 1 123 ? -47.454 -4.429 64.657 1.00 93.12 123 ALA A CA 1
ATOM 927 C C . ALA A 1 123 ? -46.197 -4.754 65.484 1.00 93.12 123 ALA A C 1
ATOM 929 O O . ALA A 1 123 ? -45.298 -3.914 65.544 1.00 93.12 123 ALA A O 1
ATOM 930 N N . PRO A 1 124 ? -46.110 -5.940 66.117 1.00 92.94 124 PRO A N 1
ATOM 931 C CA . PRO A 1 124 ? -44.928 -6.320 66.883 1.00 92.94 124 PRO A CA 1
ATOM 932 C C . PRO A 1 124 ? -43.726 -6.578 65.977 1.00 92.94 124 PRO A C 1
ATOM 934 O O . PRO A 1 124 ? -43.893 -7.014 64.832 1.00 92.94 124 PRO A O 1
ATOM 937 N N . GLU A 1 125 ? -42.527 -6.315 66.496 1.00 93.19 125 GLU A N 1
ATOM 938 C CA . GLU A 1 125 ? -41.282 -6.752 65.869 1.00 93.19 125 GLU A CA 1
ATOM 939 C C . GLU A 1 125 ? -41.256 -8.284 65.738 1.00 93.19 125 GLU A C 1
ATOM 941 O O . GLU A 1 125 ? -41.733 -9.022 66.603 1.00 93.19 125 GLU A O 1
ATOM 946 N N . VAL A 1 126 ? -40.712 -8.764 64.626 1.00 92.75 126 VAL A N 1
ATOM 947 C CA . VAL A 1 126 ? -40.493 -10.181 64.336 1.00 92.75 126 VAL A CA 1
ATOM 948 C C . VAL A 1 126 ? -39.019 -10.408 64.022 1.00 92.75 126 VAL A C 1
ATOM 950 O O . VAL A 1 126 ? -38.297 -9.483 63.667 1.00 92.75 126 VAL A O 1
ATOM 953 N N . ALA A 1 127 ? -38.552 -11.650 64.136 1.00 91.00 127 ALA A N 1
ATOM 954 C CA . ALA A 1 127 ? -37.157 -11.963 63.834 1.00 91.00 127 ALA A CA 1
ATOM 955 C C . ALA A 1 127 ? -36.834 -11.820 62.334 1.00 91.00 127 ALA A C 1
ATOM 957 O O . ALA A 1 127 ? -35.728 -11.420 61.977 1.00 91.00 127 ALA A O 1
ATOM 958 N N . GLU A 1 128 ? -37.789 -12.157 61.461 1.00 93.12 128 GLU A N 1
ATOM 959 C CA . GLU A 1 128 ? -37.598 -12.204 60.012 1.00 93.12 128 GLU A CA 1
ATOM 960 C C . GLU A 1 128 ? -38.940 -12.049 59.275 1.00 93.12 128 GLU A C 1
ATOM 962 O O . GLU A 1 128 ? -39.966 -12.577 59.709 1.00 93.12 128 GLU A O 1
ATOM 967 N N . LEU A 1 129 ? -38.941 -11.324 58.155 1.00 92.25 129 LEU A N 1
ATOM 968 C CA . LEU A 1 129 ? -40.071 -11.248 57.226 1.00 92.25 129 LEU A CA 1
ATOM 969 C C . LEU A 1 129 ? -40.091 -12.465 56.296 1.00 92.25 129 LEU A C 1
ATOM 971 O O . LEU A 1 129 ? -39.055 -13.045 55.993 1.00 92.25 129 LEU A O 1
ATOM 975 N N . ALA A 1 130 ? -41.251 -12.785 55.718 1.00 88.25 130 ALA A N 1
ATOM 976 C CA . ALA A 1 130 ? -41.404 -13.912 54.787 1.00 88.25 130 ALA A CA 1
ATOM 977 C C . ALA A 1 130 ? -40.454 -13.868 53.569 1.00 88.25 130 ALA A C 1
ATOM 979 O O . ALA A 1 130 ? -40.152 -14.895 52.964 1.00 88.25 130 ALA A O 1
ATOM 980 N N . ASN A 1 131 ? -39.964 -12.685 53.192 1.00 88.25 131 ASN A N 1
ATOM 981 C CA . ASN A 1 131 ? -38.999 -12.531 52.109 1.00 88.25 131 ASN A CA 1
ATOM 982 C C . ASN A 1 131 ? -37.531 -12.703 52.547 1.00 88.25 131 ASN A C 1
ATOM 984 O O . ASN A 1 131 ? -36.650 -12.548 51.701 1.00 88.25 131 ASN A O 1
ATOM 988 N N . GLY A 1 132 ? -37.264 -13.053 53.803 1.00 90.31 132 GLY A N 1
ATOM 989 C CA . GLY A 1 132 ? -35.923 -13.268 54.346 1.00 90.31 132 GLY A CA 1
ATOM 990 C C . GLY A 1 132 ? -35.284 -12.037 54.996 1.00 90.31 132 GLY A C 1
ATOM 991 O O . GLY A 1 132 ? -34.125 -12.080 55.402 1.00 90.31 132 GLY A O 1
ATOM 992 N N . THR A 1 133 ? -35.995 -10.906 55.059 1.00 93.69 133 THR A N 1
ATOM 993 C CA . THR A 1 133 ? -35.455 -9.676 55.660 1.00 93.69 133 THR A CA 1
ATOM 994 C C . THR A 1 133 ? -35.434 -9.791 57.177 1.00 93.69 133 THR A C 1
ATOM 996 O O . THR A 1 133 ? -36.474 -10.030 57.782 1.00 93.69 133 THR A O 1
ATOM 999 N N . ARG A 1 134 ? -34.285 -9.529 57.799 1.00 93.62 134 ARG A N 1
ATOM 1000 C CA . ARG A 1 134 ? -34.109 -9.473 59.258 1.00 93.62 134 ARG A CA 1
ATOM 1001 C C . ARG A 1 134 ? -33.209 -8.310 59.651 1.00 93.62 134 ARG A C 1
ATOM 1003 O O . ARG A 1 134 ? -32.462 -7.791 58.814 1.00 93.62 134 ARG A O 1
ATOM 1010 N N . ALA A 1 135 ? -33.257 -7.932 60.925 1.00 92.06 135 ALA A N 1
ATOM 1011 C CA . ALA A 1 135 ? -32.380 -6.914 61.487 1.00 92.06 135 ALA A CA 1
ATOM 1012 C C . ALA A 1 135 ? -30.901 -7.205 61.173 1.00 92.06 135 ALA A C 1
ATOM 1014 O O . ALA A 1 135 ? -30.428 -8.342 61.215 1.00 92.06 135 ALA A O 1
ATOM 1015 N N . GLY A 1 136 ? -30.163 -6.156 60.830 1.00 91.75 136 GLY A N 1
ATOM 1016 C CA . GLY A 1 136 ? -28.745 -6.200 60.511 1.00 91.75 136 GLY A CA 1
ATOM 1017 C C . GLY A 1 136 ? -28.390 -6.489 59.051 1.00 91.75 136 GLY A C 1
ATOM 1018 O O . GLY A 1 136 ? -27.241 -6.239 58.682 1.00 91.75 136 GLY A O 1
ATOM 1019 N N . LEU A 1 137 ? -29.325 -6.961 58.219 1.00 94.25 137 LEU A N 1
ATOM 1020 C CA . LEU A 1 137 ? -29.072 -7.156 56.787 1.00 94.25 137 LEU A CA 1
ATOM 1021 C C . LEU A 1 137 ? -29.033 -5.827 56.033 1.00 94.25 137 LEU A C 1
ATOM 1023 O O . LEU A 1 137 ? -29.742 -4.880 56.380 1.00 94.25 137 LEU A O 1
ATOM 1027 N N . LEU A 1 138 ? -28.233 -5.778 54.970 1.00 95.38 138 LEU A N 1
ATOM 1028 C CA . LEU A 1 138 ? -28.354 -4.733 53.966 1.00 95.38 138 LEU A CA 1
ATOM 1029 C C . LEU A 1 138 ? -29.649 -4.966 53.176 1.00 95.38 138 LEU A C 1
ATOM 1031 O O . LEU A 1 138 ? -29.961 -6.094 52.793 1.00 95.38 138 LEU A O 1
ATOM 1035 N N . VAL A 1 139 ? -30.420 -3.908 52.962 1.00 96.19 139 VAL A N 1
ATOM 1036 C CA . VAL A 1 139 ? -31.715 -3.934 52.279 1.00 96.19 139 VAL A CA 1
ATOM 1037 C C . VAL A 1 139 ? -31.816 -2.785 51.286 1.00 96.19 139 VAL A C 1
ATOM 1039 O O . VAL A 1 139 ? -31.176 -1.748 51.468 1.00 96.19 139 VAL A O 1
ATOM 1042 N N . ILE A 1 140 ? -32.657 -2.961 50.270 1.00 95.69 140 ILE A N 1
ATOM 1043 C CA . ILE A 1 140 ? -33.103 -1.904 49.360 1.00 95.69 140 ILE A CA 1
ATOM 1044 C C . ILE A 1 140 ? -34.623 -1.764 49.428 1.00 95.69 140 ILE A C 1
ATOM 1046 O O . ILE A 1 140 ? -35.339 -2.767 49.521 1.00 95.69 140 ILE A O 1
ATOM 1050 N N . ASP A 1 141 ? -35.126 -0.536 49.388 1.00 94.81 141 ASP A N 1
ATOM 1051 C CA . ASP A 1 141 ? -36.562 -0.271 49.354 1.00 94.81 141 ASP A CA 1
ATOM 1052 C C . ASP A 1 141 ? -37.097 0.021 47.937 1.00 94.81 141 ASP A C 1
ATOM 1054 O O . ASP A 1 141 ? -36.376 -0.047 46.944 1.00 94.81 141 ASP A O 1
ATOM 1058 N N . ALA A 1 142 ? -38.394 0.327 47.822 1.00 91.56 142 ALA A N 1
ATOM 1059 C CA . ALA A 1 142 ? -39.024 0.636 46.536 1.00 91.56 142 ALA A CA 1
ATOM 1060 C C . ALA A 1 142 ? -38.533 1.950 45.894 1.00 91.56 142 ALA A C 1
ATOM 1062 O O . ALA A 1 142 ? -38.686 2.118 44.687 1.00 91.56 142 ALA A O 1
ATOM 1063 N N . ASN A 1 143 ? -37.944 2.855 46.684 1.00 92.12 143 ASN A N 1
ATOM 1064 C CA . ASN A 1 143 ? -37.396 4.135 46.233 1.00 92.12 143 ASN A CA 1
ATOM 1065 C C . ASN A 1 143 ? -35.883 4.055 45.980 1.00 92.12 143 ASN A C 1
ATOM 1067 O O . ASN A 1 143 ? -35.224 5.088 45.902 1.00 92.12 143 ASN A O 1
ATOM 1071 N N . ASP A 1 144 ? -35.333 2.842 45.884 1.00 92.44 144 ASP A N 1
ATOM 1072 C CA . ASP A 1 144 ? -33.911 2.592 45.652 1.00 92.44 144 ASP A CA 1
ATOM 1073 C C . ASP A 1 144 ? -32.983 3.155 46.734 1.00 92.44 144 ASP A C 1
ATOM 1075 O O . ASP A 1 144 ? -31.796 3.395 46.509 1.00 92.44 144 ASP A O 1
ATOM 1079 N N . ARG A 1 145 ? -33.505 3.298 47.956 1.00 93.38 145 ARG A N 1
ATOM 1080 C CA . ARG A 1 145 ? -32.705 3.625 49.135 1.00 93.38 145 ARG A CA 1
ATOM 1081 C C . ARG A 1 145 ? -32.121 2.345 49.703 1.00 93.38 145 ARG A C 1
ATOM 1083 O O . ARG A 1 145 ? -32.848 1.393 49.991 1.00 93.38 145 ARG A O 1
ATOM 1090 N N . ILE A 1 146 ? -30.807 2.344 49.882 1.00 94.00 146 ILE A N 1
ATOM 1091 C CA . ILE A 1 146 ? -30.054 1.211 50.418 1.00 94.00 146 ILE A CA 1
ATOM 1092 C C . ILE A 1 146 ? -29.662 1.520 51.855 1.00 94.00 146 ILE A C 1
ATOM 1094 O O . ILE A 1 146 ? -29.216 2.627 52.159 1.00 94.00 146 ILE A O 1
ATOM 1098 N N . GLY A 1 147 ? -29.796 0.545 52.746 1.00 94.62 147 GLY A N 1
ATOM 1099 C CA . GLY A 1 147 ? -29.382 0.711 54.129 1.00 94.62 147 GLY A CA 1
ATOM 1100 C C . GLY A 1 147 ? -29.424 -0.565 54.944 1.00 94.62 147 GLY A C 1
ATOM 1101 O O . GLY A 1 147 ? -29.690 -1.643 54.424 1.00 94.62 147 GLY A O 1
ATOM 1102 N N . LYS A 1 148 ? -29.136 -0.451 56.238 1.00 95.62 148 LYS A N 1
ATOM 1103 C CA . LYS A 1 148 ? -29.132 -1.589 57.162 1.00 95.62 148 LYS A CA 1
ATOM 1104 C C . LYS A 1 148 ? -30.482 -1.683 57.863 1.00 95.62 148 LYS A C 1
ATOM 1106 O O . LYS A 1 148 ? -30.891 -0.723 58.515 1.00 95.62 148 LYS A O 1
ATOM 1111 N N . ALA A 1 149 ? -31.163 -2.820 57.742 1.00 95.75 149 ALA A N 1
ATOM 1112 C CA . ALA A 1 149 ? -32.400 -3.081 58.469 1.00 95.75 149 ALA A CA 1
ATOM 1113 C C . ALA A 1 149 ? -32.141 -3.003 59.982 1.00 95.75 149 ALA A C 1
ATOM 1115 O O . ALA A 1 149 ? -31.192 -3.611 60.479 1.00 95.75 149 ALA A O 1
ATOM 1116 N N . LEU A 1 150 ? -32.962 -2.243 60.700 1.00 94.44 150 LEU A N 1
ATOM 1117 C CA . LEU A 1 150 ? -32.893 -2.101 62.156 1.00 94.44 150 LEU A CA 1
ATOM 1118 C C . LEU A 1 150 ? -33.915 -3.020 62.821 1.00 94.44 150 LEU A C 1
ATOM 1120 O O . LEU A 1 150 ? -33.534 -3.863 63.623 1.00 94.44 150 LEU A O 1
ATOM 1124 N N . HIS A 1 151 ? -35.174 -2.904 62.396 1.00 94.56 151 HIS A N 1
ATOM 1125 C CA . HIS A 1 151 ? -36.318 -3.642 62.928 1.00 94.56 151 HIS A CA 1
ATOM 1126 C C . HIS A 1 151 ? -37.216 -4.115 61.781 1.00 94.56 151 HIS A C 1
ATOM 1128 O O . HIS A 1 151 ? -37.346 -3.432 60.760 1.00 94.56 151 HIS A O 1
ATOM 1134 N N . VAL A 1 152 ? -37.866 -5.268 61.936 1.00 95.12 152 VAL A N 1
ATOM 1135 C CA . VAL A 1 152 ? -38.874 -5.774 60.989 1.00 95.12 152 VAL A CA 1
ATOM 1136 C C . VAL A 1 152 ? -40.128 -6.196 61.740 1.00 95.12 152 VAL A C 1
ATOM 1138 O O . VAL A 1 152 ? -40.035 -6.727 62.836 1.00 95.12 152 VAL A O 1
ATOM 1141 N N . PHE A 1 153 ? -41.310 -5.951 61.179 1.00 94.94 153 PHE A N 1
ATOM 1142 C CA . PHE A 1 153 ? -42.576 -6.032 61.909 1.00 94.94 153 PHE A CA 1
ATOM 1143 C C . PHE A 1 153 ? -43.562 -7.004 61.260 1.00 94.94 153 PHE A C 1
ATOM 1145 O O . PHE A 1 153 ? -43.566 -7.211 60.045 1.00 94.94 153 PHE A O 1
ATOM 1152 N N . ALA A 1 154 ? -44.461 -7.566 62.070 1.00 92.00 154 ALA A N 1
ATOM 1153 C CA . ALA A 1 154 ? -45.420 -8.591 61.646 1.00 92.00 154 ALA A CA 1
ATOM 1154 C C . ALA A 1 154 ? -46.386 -8.144 60.529 1.00 92.00 154 ALA A C 1
ATOM 1156 O O . ALA A 1 154 ? -46.987 -8.985 59.868 1.00 92.00 154 ALA A O 1
ATOM 1157 N N . ASN A 1 155 ? -46.538 -6.836 60.294 1.00 91.88 155 ASN A N 1
ATOM 1158 C CA . ASN A 1 155 ? -47.341 -6.295 59.191 1.00 91.88 155 ASN A CA 1
ATOM 1159 C C . ASN A 1 155 ? -46.587 -6.239 57.844 1.00 91.88 155 ASN A C 1
ATOM 1161 O O . ASN A 1 155 ? -47.071 -5.607 56.905 1.00 91.88 155 ASN A O 1
ATOM 1165 N N . GLY A 1 156 ? -45.407 -6.860 57.748 1.00 91.38 156 GLY A N 1
ATOM 1166 C CA . GLY A 1 156 ? -44.609 -6.925 56.522 1.00 91.38 156 GLY A CA 1
ATOM 1167 C C . GLY A 1 156 ? -43.745 -5.691 56.256 1.00 91.38 156 GLY A C 1
ATOM 1168 O O . GLY A 1 156 ? -43.085 -5.628 55.221 1.00 91.38 156 GLY A O 1
ATOM 1169 N N . LYS A 1 157 ? -43.734 -4.707 57.164 1.00 94.50 157 LYS A N 1
ATOM 1170 C CA . LYS A 1 157 ? -42.886 -3.512 57.061 1.00 94.50 157 LYS A CA 1
ATOM 1171 C C . LYS A 1 157 ? -41.591 -3.694 57.845 1.00 94.50 157 LYS A C 1
ATOM 1173 O O . LYS A 1 157 ? -41.542 -4.450 58.810 1.00 94.50 157 LYS A O 1
ATOM 1178 N N . GLY A 1 158 ? -40.554 -2.956 57.474 1.00 93.69 158 GLY A N 1
ATOM 1179 C CA . GLY A 1 158 ? -39.344 -2.838 58.281 1.00 93.69 158 GLY A CA 1
ATOM 1180 C C . GLY A 1 158 ? -38.798 -1.423 58.288 1.00 93.69 158 GLY A C 1
ATOM 1181 O O . GLY A 1 158 ? -39.036 -0.647 57.359 1.00 93.69 158 GLY A O 1
ATOM 1182 N N . GLN A 1 159 ? -38.078 -1.102 59.355 1.00 95.12 159 GLN A N 1
ATOM 1183 C CA . GLN A 1 159 ? -37.308 0.122 59.494 1.00 95.12 159 GLN A CA 1
ATOM 1184 C C . GLN A 1 159 ? -35.853 -0.163 59.113 1.00 95.12 159 GLN A C 1
ATOM 1186 O O . GLN A 1 159 ? -35.285 -1.181 59.512 1.00 95.12 159 GLN A O 1
ATOM 1191 N N . PHE A 1 160 ? -35.227 0.734 58.363 1.00 95.62 160 PHE A N 1
ATOM 1192 C CA . PHE A 1 160 ? -33.815 0.640 58.011 1.00 95.62 160 PHE A CA 1
ATOM 1193 C C . PHE A 1 160 ? -33.141 2.004 58.109 1.00 95.62 160 PHE A C 1
ATOM 1195 O O . PHE A 1 160 ? -33.777 3.039 57.901 1.00 95.62 160 PHE A O 1
ATOM 1202 N N . LYS A 1 161 ? -31.843 1.990 58.408 1.00 94.88 161 LYS A N 1
ATOM 1203 C CA . LYS A 1 161 ? -30.982 3.170 58.383 1.00 94.88 161 LYS A CA 1
ATOM 1204 C C . LYS A 1 161 ? -30.299 3.257 57.030 1.00 94.88 161 LYS A C 1
ATOM 1206 O O . LYS A 1 161 ? -29.511 2.369 56.695 1.00 94.88 161 LYS A O 1
ATOM 1211 N N . GLU A 1 162 ? -30.610 4.293 56.261 1.00 93.56 162 GLU A N 1
ATOM 1212 C CA . GLU A 1 162 ? -30.027 4.511 54.935 1.00 93.56 162 GLU A CA 1
ATOM 1213 C C . GLU A 1 162 ? -28.498 4.655 55.026 1.00 93.56 162 GLU A C 1
ATOM 1215 O O . GLU A 1 162 ? -27.973 5.264 55.951 1.00 93.56 162 GLU A O 1
ATOM 1220 N N . SER A 1 163 ? -27.751 4.066 54.092 1.00 87.19 163 SER A N 1
ATOM 1221 C CA . SER A 1 163 ? -26.282 4.069 54.135 1.00 87.19 163 SER A CA 1
ATOM 1222 C C . SER A 1 163 ? -25.665 5.431 53.810 1.00 87.19 163 SER A C 1
ATOM 1224 O O . SER A 1 163 ? -24.555 5.717 54.252 1.00 87.19 163 SER 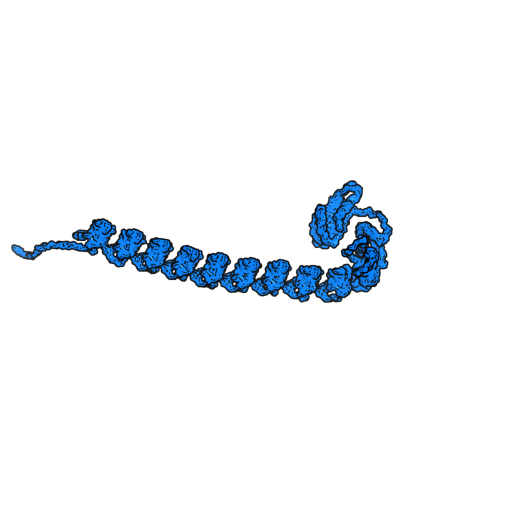A O 1
ATOM 1226 N N . SER A 1 164 ? -26.356 6.256 53.023 1.00 84.38 164 SER A N 1
ATOM 1227 C CA . SER A 1 164 ? -25.892 7.580 52.589 1.00 84.38 164 SER A CA 1
ATOM 1228 C C . SER A 1 164 ? -26.251 8.701 53.568 1.00 84.38 164 SER A C 1
ATOM 1230 O O . SER A 1 164 ? -25.690 9.793 53.469 1.00 84.38 164 SER A O 1
ATOM 1232 N N . THR A 1 165 ? -27.167 8.457 54.507 1.00 86.44 165 THR A N 1
ATOM 1233 C CA . THR A 1 165 ? -27.670 9.469 55.440 1.00 86.44 165 THR A CA 1
ATOM 1234 C C . THR A 1 165 ? -27.773 8.915 56.862 1.00 86.44 165 THR A C 1
ATOM 1236 O O . THR A 1 165 ? -27.529 7.743 57.125 1.00 86.44 165 THR A O 1
ATOM 1239 N N . SER A 1 166 ? -28.104 9.763 57.835 1.00 84.44 166 SER A N 1
ATOM 1240 C CA . SER A 1 166 ? -28.415 9.315 59.197 1.00 84.44 166 SER A CA 1
ATOM 1241 C C . SER A 1 166 ? -29.904 9.032 59.407 1.00 84.44 166 SER A C 1
ATOM 1243 O O . SER A 1 166 ? -30.309 8.830 60.550 1.00 84.44 166 SER A O 1
ATOM 1245 N N . TYR A 1 167 ? -30.717 9.047 58.344 1.00 88.38 167 TYR A N 1
ATOM 1246 C CA . TYR A 1 167 ? -32.166 8.916 58.445 1.00 88.38 167 TYR A CA 1
ATOM 1247 C C . TYR A 1 167 ? -32.611 7.454 58.518 1.00 88.38 167 TYR A C 1
ATOM 1249 O O . TYR A 1 167 ? -32.098 6.576 57.816 1.00 88.38 167 TYR A O 1
ATOM 1257 N N . ASN A 1 168 ? -33.615 7.224 59.362 1.00 91.62 168 ASN A N 1
ATOM 1258 C CA . ASN A 1 168 ? -34.343 5.968 59.432 1.00 91.62 168 ASN A CA 1
ATOM 1259 C C . ASN A 1 168 ? -35.602 6.078 58.571 1.00 91.62 168 ASN A C 1
ATOM 1261 O O . ASN A 1 168 ? -36.326 7.071 58.643 1.00 91.62 168 ASN A O 1
ATOM 1265 N N . TYR A 1 169 ? -35.891 5.038 57.800 1.00 93.12 169 TYR A N 1
ATOM 1266 C CA . TYR A 1 169 ? -37.094 4.960 56.978 1.00 93.12 169 TYR A CA 1
ATOM 1267 C C . TYR A 1 169 ? -37.846 3.676 57.270 1.00 93.12 169 TYR A C 1
ATOM 1269 O O . TYR A 1 169 ? -37.232 2.641 57.515 1.00 93.12 169 TYR A O 1
ATOM 1277 N N . VAL A 1 170 ? -39.174 3.733 57.180 1.00 93.19 170 VAL A N 1
ATOM 1278 C CA . VAL A 1 170 ? -40.043 2.555 57.227 1.00 93.19 170 VAL A CA 1
ATOM 1279 C C . VAL A 1 170 ? -40.557 2.255 55.824 1.00 93.19 170 VAL A C 1
ATOM 1281 O O . VAL A 1 170 ? -41.035 3.148 55.125 1.00 93.19 170 VAL A O 1
ATOM 1284 N N . SER A 1 171 ? -40.465 0.995 55.405 1.00 94.75 171 SER A N 1
ATOM 1285 C CA . SER A 1 171 ? -40.914 0.547 54.086 1.00 94.75 171 SER A CA 1
ATOM 1286 C C . SER A 1 171 ? -41.617 -0.804 54.159 1.00 94.75 171 SER A C 1
ATOM 1288 O O . SER A 1 171 ? -41.223 -1.682 54.924 1.00 94.75 171 SER A O 1
ATOM 1290 N N . ALA A 1 172 ? -42.649 -0.975 53.330 1.00 91.31 172 ALA A N 1
ATOM 1291 C CA . ALA A 1 172 ? -43.352 -2.244 53.122 1.00 91.31 172 ALA A CA 1
ATOM 1292 C C . ALA A 1 172 ? -42.682 -3.142 52.066 1.00 91.31 172 ALA A C 1
ATOM 1294 O O . ALA A 1 172 ? -43.144 -4.248 51.804 1.00 91.31 172 ALA A O 1
ATOM 1295 N N . SER A 1 173 ? -41.622 -2.659 51.414 1.00 91.31 173 SER A N 1
ATOM 1296 C CA . SER A 1 173 ? -41.006 -3.314 50.254 1.00 91.31 173 SER A CA 1
ATOM 1297 C C . SER A 1 173 ? -39.491 -3.397 50.403 1.00 91.31 173 SER A C 1
ATOM 1299 O O . SER A 1 173 ? -38.751 -3.048 49.486 1.00 91.31 173 SER A O 1
ATOM 1301 N N . LEU A 1 174 ? -39.027 -3.829 51.576 1.00 94.12 174 LEU A N 1
ATOM 1302 C CA . LEU A 1 174 ? -37.610 -4.095 51.808 1.00 94.12 174 LEU A CA 1
ATOM 1303 C C . LEU A 1 174 ? -37.200 -5.388 51.126 1.00 94.12 174 LEU A C 1
ATOM 1305 O O . LEU A 1 174 ? -37.837 -6.416 51.327 1.00 94.12 174 LEU A O 1
ATOM 1309 N N . ASN A 1 175 ? -36.127 -5.345 50.350 1.00 95.50 175 ASN A N 1
ATOM 1310 C CA . ASN A 1 175 ? -35.548 -6.512 49.705 1.00 95.50 175 ASN A CA 1
ATOM 1311 C C . ASN A 1 175 ? -34.140 -6.725 50.256 1.00 95.50 175 ASN A C 1
ATOM 1313 O O . ASN A 1 175 ? -33.316 -5.818 50.124 1.00 95.50 175 ASN A O 1
ATOM 1317 N N . PRO A 1 176 ? -33.859 -7.877 50.885 1.00 95.50 176 PRO A N 1
ATOM 1318 C CA . PRO A 1 176 ? -32.561 -8.124 51.485 1.00 95.50 176 PRO A CA 1
ATOM 1319 C C . PRO A 1 176 ? -31.502 -8.373 50.414 1.00 95.50 176 PRO A C 1
ATOM 1321 O O . PRO A 1 176 ? -31.806 -8.842 49.310 1.00 95.50 176 PRO A O 1
ATOM 1324 N N . GLU A 1 177 ? -30.260 -8.053 50.767 1.00 95.50 177 GLU A N 1
ATOM 1325 C CA . GLU A 1 177 ? -29.077 -8.482 50.034 1.00 95.50 177 GLU A CA 1
ATOM 1326 C C . GLU A 1 177 ? -29.044 -10.014 49.964 1.00 95.50 177 GLU A C 1
ATOM 1328 O O . GLU A 1 177 ? -29.346 -10.714 50.935 1.00 95.50 177 GLU A O 1
ATOM 1333 N N . ILE A 1 178 ? -28.683 -10.529 48.796 1.00 94.12 178 ILE A N 1
ATOM 1334 C CA . ILE A 1 178 ? -28.443 -11.947 48.540 1.00 94.12 178 ILE A CA 1
ATOM 1335 C C . ILE A 1 178 ? -26.982 -12.136 48.119 1.00 94.12 178 ILE A C 1
ATOM 1337 O O . ILE A 1 178 ? -26.290 -11.179 47.787 1.00 94.12 178 ILE A O 1
ATOM 1341 N N . SER A 1 179 ? -26.478 -13.368 48.156 1.00 92.00 179 SER A N 1
ATOM 1342 C CA . SER A 1 179 ? -25.072 -13.633 47.821 1.00 92.00 179 SER A CA 1
ATOM 1343 C C . SER A 1 179 ? -24.777 -13.520 46.325 1.00 92.00 179 SER A C 1
ATOM 1345 O O . SER A 1 179 ? -23.660 -13.170 45.946 1.00 92.00 179 SER A O 1
ATOM 1347 N N . GLU A 1 180 ? -25.760 -13.847 45.481 1.00 92.25 180 GLU A N 1
ATOM 1348 C CA . GLU A 1 180 ? -25.616 -13.869 44.029 1.00 92.25 180 GLU A CA 1
ATOM 1349 C C . GLU A 1 180 ? -26.970 -13.710 43.320 1.00 92.25 180 GLU A C 1
ATOM 1351 O O . GLU A 1 180 ? -27.995 -14.187 43.809 1.00 92.25 180 GLU A O 1
ATOM 1356 N N . LEU A 1 181 ? -26.958 -13.074 42.148 1.00 89.75 181 LEU A N 1
ATOM 1357 C CA . LEU A 1 181 ? -28.093 -12.957 41.236 1.00 89.75 181 LEU A CA 1
ATOM 1358 C C . LEU A 1 181 ? -27.619 -13.126 39.786 1.00 89.75 181 LEU A C 1
ATOM 1360 O O . LEU A 1 181 ? -26.941 -12.250 39.265 1.00 89.75 181 LEU A O 1
ATOM 1364 N N . ASN A 1 182 ? -27.996 -14.212 39.104 1.00 86.88 182 ASN A N 1
ATOM 1365 C CA . ASN A 1 182 ? -27.656 -14.442 37.687 1.00 86.88 182 ASN A CA 1
ATOM 1366 C C . ASN A 1 182 ? -26.151 -14.265 37.364 1.00 86.88 182 ASN A C 1
ATOM 1368 O O . ASN A 1 182 ? -25.798 -13.623 36.376 1.00 86.88 182 ASN A O 1
ATOM 1372 N N . GLY A 1 183 ? -25.250 -14.777 38.211 1.00 84.69 183 GLY A N 1
ATOM 1373 C CA . GLY A 1 183 ? -23.799 -14.593 38.054 1.00 84.69 183 GLY A CA 1
ATOM 1374 C C . GLY A 1 183 ? -23.243 -13.289 38.642 1.00 84.69 183 GLY A C 1
ATOM 1375 O O . GLY A 1 183 ? -22.026 -13.136 38.753 1.00 84.69 183 GLY A O 1
ATOM 1376 N N . LEU A 1 184 ? -24.100 -12.346 39.051 1.00 92.69 184 LEU A N 1
ATOM 1377 C CA . LEU A 1 184 ? -23.694 -11.127 39.750 1.00 92.69 184 LEU A CA 1
ATOM 1378 C C . LEU A 1 184 ? -23.468 -11.446 41.224 1.00 92.69 184 LEU A C 1
ATOM 1380 O O . LEU A 1 184 ? -24.415 -11.722 41.956 1.00 92.69 184 LEU A O 1
ATOM 1384 N N . LYS A 1 185 ? -22.219 -11.358 41.666 1.00 92.56 185 LYS A N 1
ATOM 1385 C CA . LYS A 1 185 ? -21.824 -11.460 43.073 1.00 92.56 185 LYS A CA 1
ATOM 1386 C C . LYS A 1 185 ? -21.081 -10.204 43.491 1.00 92.56 185 LYS A C 1
ATOM 1388 O O . LYS A 1 185 ? -20.557 -9.477 42.645 1.00 92.56 185 LYS A O 1
ATOM 1393 N N . LYS A 1 186 ? -20.991 -9.978 44.799 1.00 92.06 186 LYS A N 1
ATOM 1394 C CA . LYS A 1 186 ? -20.152 -8.912 45.343 1.00 92.06 186 LYS A CA 1
ATOM 1395 C C . LYS A 1 186 ? -18.729 -9.004 44.785 1.00 92.06 186 LYS A C 1
ATOM 1397 O O . LYS A 1 186 ? -18.182 -10.092 44.612 1.00 92.06 186 LYS A O 1
ATOM 1402 N N . ASP A 1 187 ? -18.170 -7.843 44.486 1.00 91.00 187 ASP A N 1
ATOM 1403 C CA . ASP A 1 187 ? -16.873 -7.613 43.866 1.00 91.00 187 ASP A CA 1
ATOM 1404 C C . ASP A 1 187 ? -16.709 -8.019 42.390 1.00 91.00 187 ASP A C 1
ATOM 1406 O O . ASP A 1 187 ? -15.655 -7.737 41.817 1.00 91.00 187 ASP A O 1
ATOM 1410 N N . ALA A 1 188 ? -17.716 -8.621 41.749 1.00 92.12 188 ALA A N 1
ATOM 1411 C CA . ALA A 1 188 ? -17.673 -8.895 40.312 1.00 92.12 188 ALA A CA 1
ATOM 1412 C C . ALA A 1 188 ? -17.852 -7.611 39.489 1.00 92.12 188 ALA A C 1
ATOM 1414 O O . ALA A 1 188 ? -18.546 -6.688 39.920 1.00 92.12 188 ALA A O 1
ATOM 1415 N N . PHE A 1 189 ? -17.277 -7.556 38.287 1.00 94.50 189 PHE A N 1
ATOM 1416 C CA . PHE A 1 189 ? -17.624 -6.509 37.331 1.00 94.50 189 PHE A CA 1
ATOM 1417 C C . PHE A 1 189 ? -18.934 -6.840 36.616 1.00 94.50 189 PHE A C 1
ATOM 1419 O O . PHE A 1 189 ? -19.256 -7.998 36.342 1.00 94.50 189 PHE A O 1
ATOM 1426 N N . ALA A 1 190 ? -19.692 -5.800 36.297 1.00 95.12 190 ALA A N 1
ATOM 1427 C CA . ALA A 1 190 ? -20.913 -5.887 35.517 1.00 95.12 190 ALA A CA 1
ATOM 1428 C C . ALA A 1 190 ? -21.054 -4.663 34.611 1.00 95.12 190 ALA A C 1
ATOM 1430 O O . ALA A 1 190 ? -20.448 -3.619 34.862 1.00 95.12 190 ALA A O 1
ATOM 1431 N N . ILE A 1 191 ? -21.870 -4.794 33.568 1.00 94.69 191 ILE A N 1
ATOM 1432 C CA . ILE A 1 191 ? -22.222 -3.701 32.661 1.00 94.69 191 ILE A CA 1
ATOM 1433 C C . ILE A 1 191 ? -23.733 -3.500 32.633 1.00 94.69 191 ILE A C 1
ATOM 1435 O O . ILE A 1 191 ? -24.485 -4.472 32.557 1.00 94.69 191 ILE A O 1
ATOM 1439 N N . ASP A 1 192 ? -24.177 -2.248 32.680 1.00 93.19 192 ASP A N 1
ATOM 1440 C CA . ASP A 1 192 ? -25.599 -1.912 32.608 1.00 93.19 192 ASP A CA 1
ATOM 1441 C C . ASP A 1 192 ? -26.091 -1.641 31.173 1.00 93.19 192 ASP A C 1
ATOM 1443 O O . ASP A 1 192 ? -25.322 -1.604 30.204 1.00 93.19 192 ASP A O 1
ATOM 1447 N N . ALA A 1 193 ? -27.397 -1.405 31.034 1.00 90.50 193 ALA A N 1
ATOM 1448 C CA . ALA A 1 193 ? -28.027 -1.049 29.762 1.00 90.50 193 ALA A CA 1
ATOM 1449 C C . ALA A 1 193 ? -27.459 0.236 29.117 1.00 90.50 193 ALA A C 1
ATOM 1451 O O . ALA A 1 193 ? -27.468 0.369 27.892 1.00 90.50 193 ALA A O 1
ATOM 1452 N N . ASN A 1 194 ? -26.907 1.154 29.919 1.00 90.62 194 ASN A N 1
ATOM 1453 C CA . ASN A 1 194 ? -26.276 2.398 29.468 1.00 90.62 194 ASN A CA 1
ATOM 1454 C C . ASN A 1 194 ? -24.779 2.236 29.152 1.00 90.62 194 ASN A C 1
ATOM 1456 O O . ASN A 1 194 ? -24.086 3.231 28.940 1.00 90.62 194 ASN A O 1
ATOM 1460 N N . ASN A 1 195 ? -24.274 0.998 29.093 1.00 91.50 195 ASN A N 1
ATOM 1461 C CA . ASN A 1 195 ? -22.867 0.674 28.857 1.00 91.50 195 ASN A CA 1
ATOM 1462 C C . ASN A 1 195 ? -21.908 1.225 29.930 1.00 91.50 195 ASN A C 1
ATOM 1464 O O . ASN A 1 195 ? -20.732 1.462 29.652 1.00 91.50 195 ASN A O 1
ATOM 1468 N N . ARG A 1 196 ? -22.389 1.425 31.158 1.00 92.06 196 ARG A N 1
ATOM 1469 C CA . ARG A 1 196 ? -21.558 1.759 32.318 1.00 92.06 196 ARG A CA 1
ATOM 1470 C C . ARG A 1 196 ? -21.067 0.466 32.943 1.00 92.06 196 ARG A C 1
ATOM 1472 O O . ARG A 1 196 ? -21.871 -0.399 33.286 1.00 92.06 196 ARG A O 1
ATOM 1479 N N . VAL A 1 197 ? -19.754 0.351 33.091 1.00 93.56 197 VAL A N 1
ATOM 1480 C CA . VAL A 1 197 ? -19.119 -0.779 33.768 1.00 93.56 197 VAL A CA 1
ATOM 1481 C C . VAL A 1 197 ? -18.879 -0.406 35.218 1.00 93.56 197 VAL A C 1
ATOM 1483 O O . VAL A 1 197 ? -18.409 0.694 35.504 1.00 93.56 197 VAL A O 1
ATOM 1486 N N . GLY A 1 198 ? -19.157 -1.323 36.135 1.00 94.25 198 GLY A N 1
ATOM 1487 C CA . GLY A 1 198 ? -18.645 -1.169 37.481 1.00 94.25 198 GLY A CA 1
ATOM 1488 C C . GLY A 1 198 ? -18.663 -2.420 38.327 1.00 94.25 198 GLY A C 1
ATOM 1489 O O . GLY A 1 198 ? -19.111 -3.483 37.906 1.00 94.25 198 GLY A O 1
ATOM 1490 N N . LYS A 1 199 ? -18.099 -2.271 39.519 1.00 94.81 199 LYS A N 1
ATOM 1491 C CA . LYS A 1 199 ? -17.902 -3.335 40.489 1.00 94.81 199 LYS A CA 1
ATOM 1492 C C . LYS A 1 199 ? -19.139 -3.449 41.375 1.00 94.81 199 LYS A C 1
ATOM 1494 O O . LYS A 1 199 ? -19.562 -2.468 41.984 1.00 94.81 199 LYS A O 1
ATOM 1499 N N . VAL A 1 200 ? -19.736 -4.633 41.414 1.00 94.69 200 VAL A N 1
ATOM 1500 C CA . VAL A 1 200 ? -20.939 -4.929 42.195 1.00 94.69 200 VAL A CA 1
ATOM 1501 C C . VAL A 1 200 ? -20.605 -4.865 43.683 1.00 94.69 200 VAL A C 1
ATOM 1503 O O . VAL A 1 200 ? -19.703 -5.544 44.164 1.00 94.69 200 VAL A O 1
ATOM 1506 N N . GLU A 1 201 ? -21.350 -4.054 44.422 1.00 93.81 201 GLU A N 1
ATOM 1507 C CA . GLU A 1 201 ? -21.201 -3.868 45.869 1.00 93.81 201 GLU A CA 1
ATOM 1508 C C . GLU A 1 201 ? -22.213 -4.727 46.643 1.00 93.81 201 GLU A C 1
ATOM 1510 O O . GLU A 1 201 ? -21.879 -5.260 47.701 1.00 93.81 201 GLU A O 1
ATOM 1515 N N . ALA A 1 202 ? -23.428 -4.878 46.097 1.00 93.75 202 ALA A N 1
ATOM 1516 C CA . ALA A 1 202 ? -24.496 -5.726 46.629 1.00 93.75 202 ALA A CA 1
ATOM 1517 C C . ALA A 1 202 ? -25.509 -6.105 45.532 1.00 93.75 202 ALA A C 1
ATOM 1519 O O . ALA A 1 202 ? -25.740 -5.339 44.593 1.00 93.75 202 ALA A O 1
ATOM 1520 N N . VAL A 1 203 ? -26.161 -7.260 45.676 1.00 95.06 203 VAL A N 1
ATOM 1521 C CA . VAL A 1 203 ? -27.312 -7.694 44.861 1.00 95.06 203 VAL A CA 1
ATOM 1522 C C . VAL A 1 203 ? -28.496 -7.969 45.777 1.00 95.06 203 VAL A C 1
ATOM 1524 O O . VAL A 1 203 ? -28.313 -8.467 46.883 1.00 95.06 203 VAL A O 1
ATOM 1527 N N . PHE A 1 204 ? -29.710 -7.647 45.341 1.00 95.06 204 PHE A N 1
ATOM 1528 C CA . PHE A 1 204 ? -30.907 -7.707 46.176 1.00 95.06 204 PHE A CA 1
ATOM 1529 C C . PHE A 1 204 ? -31.956 -8.659 45.609 1.00 95.06 204 PHE A C 1
ATOM 1531 O O . PHE A 1 204 ? -32.050 -8.892 44.403 1.00 95.06 204 PHE A O 1
ATOM 1538 N N . LYS A 1 205 ? -32.812 -9.175 46.495 1.00 92.75 205 LYS A N 1
ATOM 1539 C CA . LYS A 1 205 ? -33.856 -10.154 46.151 1.00 92.75 205 LYS A CA 1
ATOM 1540 C C . LYS A 1 205 ? -34.878 -9.678 45.105 1.00 92.75 205 LYS A C 1
ATOM 1542 O O . LYS A 1 205 ? -35.487 -10.511 44.444 1.00 92.75 205 LYS A O 1
ATOM 1547 N N . ASN A 1 206 ? -35.059 -8.367 44.922 1.00 90.88 206 ASN A N 1
ATOM 1548 C CA . ASN A 1 206 ? -35.925 -7.802 43.873 1.00 90.88 206 ASN A CA 1
ATOM 1549 C C . ASN A 1 206 ? -35.276 -7.765 42.479 1.00 90.88 206 ASN A C 1
ATOM 1551 O O . ASN A 1 206 ? -35.837 -7.155 41.571 1.00 90.88 206 ASN A O 1
ATOM 1555 N N . GLY A 1 207 ? -34.095 -8.358 42.309 1.00 90.75 207 GLY A N 1
ATOM 1556 C CA . GLY A 1 207 ? -33.383 -8.366 41.038 1.00 90.75 207 GLY A CA 1
ATOM 1557 C C . GLY A 1 207 ? -32.507 -7.132 40.796 1.00 90.75 207 GLY A C 1
ATOM 1558 O O . GLY A 1 207 ? -31.822 -7.073 39.780 1.00 90.75 207 GLY A O 1
ATOM 1559 N N . LYS A 1 208 ? -32.508 -6.141 41.699 1.00 92.75 208 LYS A N 1
ATOM 1560 C CA . LYS A 1 208 ? -31.636 -4.962 41.587 1.00 92.75 208 LYS A CA 1
ATOM 1561 C C . LYS A 1 208 ? -30.232 -5.287 42.077 1.00 92.75 208 LYS A C 1
ATOM 1563 O O . LYS A 1 208 ? -30.069 -6.015 43.056 1.00 92.75 208 LYS A O 1
ATOM 1568 N N . ALA A 1 209 ? -29.225 -4.672 41.468 1.00 93.75 209 ALA A N 1
ATOM 1569 C CA . ALA A 1 209 ? -27.888 -4.613 42.046 1.00 93.75 209 ALA A CA 1
ATOM 1570 C C . ALA A 1 209 ? -27.411 -3.175 42.208 1.00 93.75 209 ALA A C 1
ATOM 1572 O O . ALA A 1 209 ? -27.731 -2.292 41.410 1.00 93.75 209 ALA A O 1
ATOM 1573 N N . PHE A 1 210 ? -26.608 -2.985 43.244 1.00 93.31 210 PHE A N 1
ATOM 1574 C CA . PHE A 1 210 ? -25.875 -1.771 43.538 1.00 93.31 210 PHE A CA 1
ATOM 1575 C C . PHE A 1 210 ? -24.421 -1.970 43.136 1.00 93.31 210 PHE A C 1
ATOM 1577 O O . PHE A 1 210 ? -23.784 -2.941 43.549 1.00 93.31 210 PHE A O 1
ATOM 1584 N N . TYR A 1 211 ? -23.892 -1.066 42.322 1.00 94.06 211 TYR A N 1
ATOM 1585 C CA . TYR A 1 211 ? -22.526 -1.154 41.823 1.00 94.06 211 TYR A CA 1
ATOM 1586 C C . TYR A 1 211 ? -21.869 0.222 41.773 1.00 94.06 211 TYR A C 1
ATOM 1588 O O . TYR A 1 211 ? -22.533 1.262 41.704 1.00 94.06 211 TYR A O 1
ATOM 1596 N N . ARG A 1 212 ? -20.541 0.217 41.830 1.00 92.19 212 ARG A N 1
ATOM 1597 C CA . ARG A 1 212 ? -19.706 1.413 41.798 1.00 92.19 212 ARG A CA 1
ATOM 1598 C C . ARG A 1 212 ? -18.835 1.402 40.558 1.00 92.19 212 ARG A C 1
ATOM 1600 O O . ARG A 1 212 ? -18.189 0.402 40.255 1.00 92.19 212 ARG A O 1
ATOM 1607 N N . ASP A 1 213 ? -18.795 2.526 39.864 1.00 89.00 213 ASP A N 1
ATOM 1608 C CA . ASP A 1 213 ? -17.817 2.737 38.804 1.00 89.00 213 ASP A CA 1
ATOM 1609 C C . ASP A 1 213 ? -16.402 2.821 39.428 1.00 89.00 213 ASP A C 1
ATOM 1611 O O . ASP A 1 213 ? -16.192 3.639 40.321 1.00 89.00 213 ASP A O 1
ATOM 1615 N N . PRO A 1 214 ? -15.434 1.977 39.027 1.00 83.00 214 PRO A N 1
ATOM 1616 C CA . PRO A 1 214 ? -14.099 1.936 39.625 1.00 83.00 214 PRO A CA 1
ATOM 1617 C C . PRO A 1 214 ? -13.319 3.234 39.431 1.00 83.00 214 PRO A C 1
ATOM 1619 O O . PRO A 1 214 ? -12.471 3.568 40.258 1.00 83.00 214 PRO A O 1
ATOM 1622 N N . ASP A 1 215 ? -13.608 3.948 38.342 1.00 79.94 215 ASP A N 1
ATOM 1623 C CA . ASP A 1 215 ? -12.898 5.158 37.940 1.00 79.94 215 ASP A CA 1
ATOM 1624 C C . ASP A 1 215 ? -13.571 6.427 38.496 1.00 79.94 215 ASP A C 1
ATOM 1626 O O . ASP A 1 215 ? -13.065 7.539 38.319 1.00 79.94 215 ASP A O 1
ATOM 1630 N N . SER A 1 216 ? -14.702 6.291 39.202 1.00 80.06 216 SER A N 1
ATOM 1631 C CA . SER A 1 216 ? -15.424 7.422 39.780 1.00 80.06 216 SER A CA 1
ATOM 1632 C C . SER A 1 216 ? -15.969 7.144 41.184 1.00 80.06 216 SER A C 1
ATOM 1634 O O . SER A 1 216 ? -15.875 6.057 41.743 1.00 80.06 216 SER A O 1
ATOM 1636 N N . ARG A 1 217 ? -16.514 8.181 41.830 1.00 80.62 217 ARG A N 1
ATOM 1637 C CA . ARG A 1 217 ? -17.209 8.034 43.124 1.00 80.62 217 ARG A CA 1
ATOM 1638 C C . ARG A 1 217 ? -18.697 7.738 42.945 1.00 80.62 217 ARG A C 1
ATOM 1640 O O . ARG A 1 217 ? -19.426 7.681 43.934 1.00 80.62 217 ARG A O 1
ATOM 1647 N N . TYR A 1 218 ? -19.157 7.612 41.701 1.00 85.50 218 TYR A N 1
ATOM 1648 C CA . TYR A 1 218 ? -20.565 7.425 41.413 1.00 85.50 218 TYR A CA 1
ATOM 1649 C C . TYR A 1 218 ? -20.973 5.981 41.664 1.00 85.50 218 TYR A C 1
ATOM 1651 O O . TYR A 1 218 ? -20.258 5.023 41.370 1.00 85.50 218 TYR A O 1
ATOM 1659 N N . THR A 1 219 ? -22.159 5.852 42.238 1.00 88.94 219 THR A N 1
ATOM 1660 C CA . THR A 1 219 ? -22.794 4.570 42.488 1.00 88.94 219 THR A CA 1
ATOM 1661 C C . THR A 1 219 ? -24.126 4.544 41.770 1.00 88.94 219 THR A C 1
ATOM 1663 O O . THR A 1 219 ? -24.755 5.583 41.552 1.00 88.94 219 THR A O 1
ATOM 1666 N N . TYR A 1 220 ? -24.518 3.353 41.352 1.00 91.56 220 TYR A N 1
ATOM 1667 C CA . TYR A 1 220 ? -25.658 3.151 40.482 1.00 91.56 220 TYR A CA 1
ATOM 1668 C C . TYR A 1 220 ? -26.453 1.941 40.950 1.00 91.56 220 TYR A C 1
ATOM 1670 O O . TYR A 1 220 ? -25.912 1.001 41.537 1.00 91.56 220 TYR A O 1
ATOM 1678 N N . ILE A 1 221 ? -27.751 1.980 40.667 1.00 92.62 221 ILE A N 1
ATOM 1679 C CA . ILE A 1 221 ? -28.684 0.888 40.913 1.00 92.62 221 ILE A CA 1
ATOM 1680 C C . ILE A 1 221 ? -29.298 0.529 39.566 1.00 92.62 221 ILE A C 1
ATOM 1682 O O . ILE A 1 221 ? -29.756 1.410 38.838 1.00 92.62 221 ILE A O 1
ATOM 1686 N N . SER A 1 222 ? -29.268 -0.752 39.213 1.00 92.19 222 SER A N 1
ATOM 1687 C CA . SER A 1 222 ? -29.822 -1.241 37.950 1.00 92.19 222 SER A CA 1
ATOM 1688 C C . SER A 1 222 ? -30.530 -2.578 38.145 1.00 92.19 222 SER A C 1
ATOM 1690 O O . SER A 1 222 ? -30.130 -3.390 38.979 1.00 92.19 222 SER A O 1
ATOM 1692 N N . LEU A 1 223 ? -31.592 -2.779 37.364 1.00 91.19 223 LEU A N 1
ATOM 1693 C CA . LEU A 1 223 ? -32.299 -4.053 37.193 1.00 91.19 223 LEU A CA 1
ATOM 1694 C C . LEU A 1 223 ? -31.721 -4.884 36.040 1.00 91.19 223 LEU A C 1
ATOM 1696 O O . LEU A 1 223 ? -31.973 -6.080 35.958 1.00 91.19 223 LEU A O 1
ATOM 1700 N N . ASP A 1 224 ? -30.983 -4.239 35.137 1.00 89.81 224 ASP A N 1
ATOM 1701 C CA . ASP A 1 224 ? -30.458 -4.835 33.913 1.00 89.81 224 ASP A CA 1
ATOM 1702 C C . ASP A 1 224 ? -28.936 -4.708 33.928 1.00 89.81 224 ASP A C 1
ATOM 1704 O O . ASP A 1 224 ? -28.360 -3.676 33.562 1.00 89.81 224 ASP A O 1
ATOM 1708 N N . LEU A 1 225 ? -28.298 -5.733 34.490 1.00 92.56 225 LEU A N 1
ATOM 1709 C CA . LEU A 1 225 ? -26.853 -5.869 34.576 1.00 92.56 225 LEU A CA 1
ATOM 1710 C C . LEU A 1 225 ? -26.445 -7.191 33.954 1.00 92.56 225 LEU A C 1
ATOM 1712 O O . LEU A 1 225 ? -26.976 -8.250 34.282 1.00 92.56 225 LEU A O 1
ATOM 1716 N N . SER A 1 226 ? -25.444 -7.121 33.093 1.00 94.00 226 SER A N 1
ATOM 1717 C CA . SER A 1 226 ? -24.790 -8.291 32.538 1.00 94.00 226 SER A CA 1
ATOM 1718 C C . SER A 1 226 ? -23.502 -8.553 33.305 1.00 94.00 226 SER A C 1
ATOM 1720 O O . SER A 1 226 ? -22.607 -7.705 33.318 1.00 94.00 226 SER A O 1
ATOM 1722 N N . ALA A 1 227 ? -23.398 -9.739 33.903 1.00 93.69 227 ALA A N 1
ATOM 1723 C CA . ALA A 1 227 ? -22.210 -10.171 34.628 1.00 93.69 227 ALA A CA 1
ATOM 1724 C C . ALA A 1 227 ? -20.988 -10.287 33.706 1.00 93.69 227 ALA A C 1
ATOM 1726 O O . ALA A 1 227 ? -21.111 -10.592 32.512 1.00 93.69 227 ALA A O 1
ATOM 1727 N N . GLU A 1 228 ? -19.809 -10.044 34.274 1.00 94.56 228 GLU A N 1
ATOM 1728 C CA . GLU A 1 228 ? -18.538 -10.394 33.653 1.00 94.56 228 GLU A CA 1
ATOM 1729 C C . GLU A 1 228 ? -18.437 -11.914 33.454 1.00 94.56 228 GLU A C 1
ATOM 1731 O O . GLU A 1 228 ? -18.793 -12.711 34.323 1.00 94.56 228 GLU A O 1
ATOM 1736 N N . ILE A 1 229 ? -17.925 -12.313 32.297 1.00 93.56 229 ILE A N 1
ATOM 1737 C CA . ILE A 1 229 ? -17.620 -13.693 31.930 1.00 93.56 229 ILE A CA 1
ATOM 1738 C C . ILE A 1 229 ? -16.169 -13.781 31.471 1.00 93.56 229 ILE A C 1
ATOM 1740 O O . ILE A 1 229 ? -15.596 -12.796 31.018 1.00 93.56 229 ILE A O 1
ATOM 1744 N N . ALA A 1 230 ? -15.564 -14.963 31.572 1.00 91.81 230 ALA A N 1
ATOM 1745 C CA . ALA A 1 230 ? -14.142 -15.131 31.274 1.00 91.81 230 ALA A CA 1
ATOM 1746 C C . ALA A 1 230 ? -13.813 -15.055 29.772 1.00 91.81 230 ALA A C 1
ATOM 1748 O O . ALA A 1 230 ? -12.721 -14.618 29.408 1.00 91.81 230 ALA A O 1
ATOM 1749 N N . VAL A 1 231 ? -14.725 -15.528 28.913 1.00 93.12 231 VAL A N 1
ATOM 1750 C CA . VAL A 1 231 ? -14.529 -15.621 27.460 1.00 93.12 231 VAL A CA 1
ATOM 1751 C C . VAL A 1 231 ? -15.871 -15.421 26.748 1.00 93.12 231 VAL A C 1
ATOM 1753 O O . VAL A 1 231 ? -16.856 -16.044 27.138 1.00 93.12 231 VAL A O 1
ATOM 1756 N N . LEU A 1 232 ? -15.914 -14.577 25.715 1.00 92.00 232 LEU A N 1
ATOM 1757 C CA . LEU A 1 232 ? -17.070 -14.430 24.818 1.00 92.00 232 LEU A CA 1
ATOM 1758 C C . LEU A 1 232 ? -17.166 -15.596 23.817 1.00 92.00 232 LEU A C 1
ATOM 1760 O O . LEU A 1 232 ? -16.196 -16.316 23.589 1.00 92.00 232 LEU A O 1
ATOM 1764 N N . GLU A 1 233 ? -18.305 -15.742 23.136 1.00 88.56 233 GLU A N 1
ATOM 1765 C CA . GLU A 1 233 ? -18.505 -16.802 22.126 1.00 88.56 233 GLU A CA 1
ATOM 1766 C C . GLU A 1 233 ? -17.504 -16.729 20.962 1.00 88.56 233 GLU A C 1
ATOM 1768 O O . GLU A 1 233 ? -17.104 -17.748 20.405 1.00 88.56 233 GLU A O 1
ATOM 1773 N N . ASN A 1 234 ? -17.040 -15.524 20.625 1.00 85.69 234 ASN A N 1
ATOM 1774 C CA . ASN A 1 234 ? -16.007 -15.305 19.611 1.00 85.69 234 ASN A CA 1
ATOM 1775 C C . ASN A 1 234 ? -14.574 -15.605 20.110 1.00 85.69 234 ASN A C 1
ATOM 1777 O O . ASN A 1 234 ? -13.614 -15.318 19.397 1.00 85.69 234 ASN A O 1
ATOM 1781 N N . GLY A 1 235 ? -14.416 -16.141 21.325 1.00 88.19 235 GLY A N 1
ATOM 1782 C CA . GLY A 1 235 ? -13.128 -16.485 21.931 1.00 88.19 235 GLY A CA 1
ATOM 1783 C C . GLY A 1 235 ? -12.390 -15.319 22.596 1.00 88.19 235 GLY A C 1
ATOM 1784 O O . GLY A 1 235 ? -11.271 -15.505 23.076 1.00 88.19 235 GLY A O 1
ATOM 1785 N N . LEU A 1 236 ? -12.982 -14.121 22.637 1.00 93.19 236 LEU A N 1
ATOM 1786 C CA . LEU A 1 236 ? -12.367 -12.942 23.245 1.00 93.19 236 LEU A CA 1
ATOM 1787 C C . LEU A 1 236 ? -12.310 -13.060 24.775 1.00 93.19 236 LEU A C 1
ATOM 1789 O O . LEU A 1 236 ? -13.318 -13.379 25.398 1.00 93.19 236 LEU A O 1
ATOM 1793 N N . LYS A 1 237 ? -11.160 -12.742 25.379 1.00 93.88 237 LYS A N 1
ATOM 1794 C CA . LYS A 1 237 ? -10.933 -12.755 26.838 1.00 93.88 237 LYS A CA 1
ATOM 1795 C C . LYS A 1 237 ? -10.099 -11.548 27.298 1.00 93.88 237 LYS A C 1
ATOM 1797 O O . LYS A 1 237 ? -9.405 -10.954 26.463 1.00 93.88 237 LYS A O 1
ATOM 1802 N N . PRO A 1 238 ? -10.105 -11.203 28.600 1.00 94.12 238 PRO A N 1
ATOM 1803 C CA . PRO A 1 238 ? -9.240 -10.163 29.154 1.00 94.12 238 PRO A CA 1
ATOM 1804 C C . PRO A 1 238 ? -7.765 -10.320 28.754 1.00 94.12 238 PRO A C 1
ATOM 1806 O O . PRO A 1 238 ? -7.228 -11.428 28.693 1.00 94.12 238 PRO A O 1
ATOM 1809 N N . GLY A 1 239 ? -7.116 -9.195 28.455 1.00 92.75 239 GLY A N 1
ATOM 1810 C CA . GLY A 1 239 ? -5.727 -9.115 27.999 1.00 92.75 239 GLY A CA 1
ATOM 1811 C C . GLY A 1 239 ? -5.511 -9.331 26.497 1.00 92.75 239 GLY A C 1
ATOM 1812 O O . GLY A 1 239 ? -4.420 -9.040 26.012 1.00 92.75 239 GLY A O 1
ATOM 1813 N N . MET A 1 240 ? -6.511 -9.800 25.740 1.00 95.25 240 MET A N 1
ATOM 1814 C CA . MET A 1 240 ? -6.395 -9.891 24.279 1.00 95.25 240 MET A CA 1
ATOM 1815 C C . MET A 1 240 ? -6.506 -8.518 23.619 1.00 95.25 240 MET A C 1
ATOM 1817 O O . MET A 1 240 ? -7.291 -7.670 24.049 1.00 95.25 240 MET A O 1
ATOM 1821 N N . LEU A 1 241 ? -5.774 -8.330 22.522 1.00 95.25 241 LEU A N 1
ATOM 1822 C CA . LEU A 1 241 ? -5.980 -7.198 21.632 1.00 95.25 241 LEU A CA 1
ATOM 1823 C C . LEU A 1 241 ? -7.261 -7.425 20.813 1.00 95.25 241 LEU A C 1
ATOM 1825 O O . LEU A 1 241 ? -7.518 -8.524 20.315 1.00 95.25 241 LEU A O 1
ATOM 1829 N N . THR A 1 242 ? -8.074 -6.383 20.677 1.00 95.81 242 THR A N 1
ATOM 1830 C CA . THR A 1 242 ? -9.339 -6.408 19.936 1.00 95.81 242 THR A CA 1
ATOM 1831 C C . THR A 1 242 ? -9.490 -5.165 19.075 1.00 95.81 242 THR A C 1
ATOM 1833 O O . THR A 1 242 ? -8.877 -4.132 19.349 1.00 95.81 242 THR A O 1
ATOM 1836 N N . ILE A 1 243 ? -10.357 -5.256 18.071 1.00 95.69 243 ILE A N 1
ATOM 1837 C CA . ILE A 1 243 ? -10.901 -4.117 17.327 1.00 95.69 243 ILE A CA 1
ATOM 1838 C C . ILE A 1 243 ? -12.422 -4.063 17.497 1.00 95.69 243 ILE A C 1
ATOM 1840 O O . ILE A 1 243 ? -13.050 -5.104 17.696 1.00 95.69 243 ILE A O 1
ATOM 1844 N N . ASP A 1 244 ? -13.026 -2.882 17.419 1.00 93.69 244 ASP A N 1
ATOM 1845 C CA . ASP A 1 244 ? -14.482 -2.724 17.417 1.00 93.69 244 ASP A CA 1
ATOM 1846 C C . ASP A 1 244 ? -15.045 -2.251 16.063 1.00 93.69 244 ASP A C 1
ATOM 1848 O O . ASP A 1 244 ? -14.322 -2.084 15.080 1.00 93.69 244 ASP A O 1
ATOM 1852 N N . GLY A 1 245 ? -16.364 -2.043 15.993 1.00 88.94 245 GLY A N 1
ATOM 1853 C CA . GLY A 1 245 ? -17.038 -1.588 14.771 1.00 88.94 245 GLY A CA 1
ATOM 1854 C C . GLY A 1 245 ? -16.641 -0.182 14.299 1.00 88.94 245 GLY A C 1
ATOM 1855 O O . GLY A 1 245 ? -16.852 0.133 13.132 1.00 88.94 245 GLY A O 1
ATOM 1856 N N . ASN A 1 246 ? -16.036 0.631 15.172 1.00 91.19 246 ASN A N 1
ATOM 1857 C CA . ASN A 1 246 ? -15.557 1.985 14.878 1.00 91.19 246 ASN A CA 1
ATOM 1858 C C . ASN A 1 246 ? -14.044 2.019 14.612 1.00 91.19 246 ASN A C 1
ATOM 1860 O O . ASN A 1 246 ? -13.428 3.081 14.696 1.00 91.19 246 ASN A O 1
ATOM 1864 N N . ASP A 1 247 ? -13.436 0.863 14.335 1.00 93.25 247 ASP A N 1
ATOM 1865 C CA . ASP A 1 247 ? -12.007 0.722 14.059 1.00 93.25 247 ASP A CA 1
ATOM 1866 C C . ASP A 1 247 ? -11.099 1.192 15.206 1.00 93.25 247 ASP A C 1
ATOM 1868 O O . ASP A 1 247 ? -9.947 1.585 15.012 1.00 93.25 247 ASP A O 1
ATOM 1872 N N . ARG A 1 248 ? -11.596 1.106 16.445 1.00 93.69 248 ARG A N 1
ATOM 1873 C CA . ARG A 1 248 ? -10.798 1.356 17.647 1.00 93.69 248 ARG A CA 1
ATOM 1874 C C . ARG A 1 248 ? -10.135 0.059 18.081 1.00 93.69 248 ARG A C 1
ATOM 1876 O O . ARG A 1 248 ? -10.811 -0.942 18.297 1.00 93.69 248 ARG A O 1
ATOM 1883 N N . ILE A 1 249 ? -8.815 0.102 18.238 1.00 94.62 249 ILE A N 1
ATOM 1884 C CA . ILE A 1 249 ? -8.005 -1.030 18.692 1.00 94.62 249 ILE A CA 1
ATOM 1885 C C . ILE A 1 249 ? -7.643 -0.839 20.164 1.00 94.62 249 ILE A C 1
ATOM 1887 O O . ILE A 1 249 ? -7.248 0.257 20.573 1.00 94.62 249 ILE A O 1
ATOM 1891 N N . GLY A 1 250 ? -7.734 -1.898 20.964 1.00 95.62 250 GLY A N 1
ATOM 1892 C CA . GLY A 1 250 ? -7.294 -1.857 22.353 1.00 95.62 250 GLY A CA 1
ATOM 1893 C C . GLY A 1 250 ? -7.259 -3.209 23.047 1.00 95.62 250 GLY A C 1
ATOM 1894 O O . GLY A 1 250 ? -7.664 -4.218 22.478 1.00 95.62 250 GLY A O 1
ATOM 1895 N N . ASN A 1 251 ? -6.744 -3.221 24.274 1.00 96.06 251 ASN A N 1
ATOM 1896 C CA . ASN A 1 251 ? -6.656 -4.432 25.088 1.00 96.06 251 ASN A CA 1
ATOM 1897 C C . ASN A 1 251 ? -7.936 -4.608 25.898 1.00 96.06 251 ASN A C 1
ATOM 1899 O O . ASN A 1 251 ? -8.368 -3.679 26.583 1.00 96.06 251 ASN A O 1
ATOM 1903 N N . VAL A 1 252 ? -8.527 -5.794 25.832 1.00 96.38 252 VAL A N 1
ATOM 1904 C CA . VAL A 1 252 ? -9.735 -6.133 26.585 1.00 96.38 252 VAL A CA 1
ATOM 1905 C C . VAL A 1 252 ? -9.442 -6.101 28.081 1.00 96.38 252 VAL A C 1
ATOM 1907 O O . VAL A 1 252 ? -8.492 -6.728 28.546 1.00 96.38 252 VAL A O 1
ATOM 1910 N N . LEU A 1 253 ? -10.274 -5.377 28.823 1.00 94.75 253 LEU A N 1
ATOM 1911 C CA . LEU A 1 253 ? -10.259 -5.333 30.282 1.00 94.75 253 LEU A CA 1
ATOM 1912 C C . LEU A 1 253 ? -11.258 -6.340 30.853 1.00 94.75 253 LEU A C 1
ATOM 1914 O O . LEU A 1 253 ? -10.882 -7.175 31.665 1.00 94.75 253 LEU A O 1
ATOM 1918 N N . HIS A 1 254 ? -12.500 -6.287 30.364 1.00 94.94 254 HIS A N 1
ATOM 1919 C CA . HIS A 1 254 ? -13.621 -7.091 30.851 1.00 94.94 254 HIS A CA 1
ATOM 1920 C C . HIS A 1 254 ? -14.498 -7.553 29.682 1.00 94.94 254 HIS A C 1
ATOM 1922 O O . HIS A 1 254 ? -14.672 -6.829 28.697 1.00 94.94 254 HIS A O 1
ATOM 1928 N N . THR A 1 255 ? -15.083 -8.739 29.807 1.00 95.81 255 THR A N 1
ATOM 1929 C CA . THR A 1 255 ? -16.028 -9.336 28.848 1.00 95.81 255 THR A CA 1
ATOM 1930 C C . THR A 1 255 ? -17.326 -9.669 29.561 1.00 95.81 255 THR A C 1
ATOM 1932 O O . THR A 1 255 ? -17.281 -10.134 30.690 1.00 95.81 255 THR A O 1
ATOM 1935 N N . PHE A 1 256 ? -18.481 -9.434 28.939 1.00 95.25 256 PHE A N 1
ATOM 1936 C CA . PHE A 1 256 ? -19.781 -9.513 29.612 1.00 95.25 256 PHE A CA 1
ATOM 1937 C C . PHE A 1 256 ? -20.739 -10.484 28.914 1.00 95.25 256 PHE A C 1
ATOM 1939 O O . PHE A 1 256 ? -20.703 -10.633 27.693 1.00 95.25 256 PHE A O 1
ATOM 1946 N N . ALA A 1 257 ? -21.625 -11.119 29.687 1.00 92.75 257 ALA A N 1
ATOM 1947 C CA . ALA A 1 257 ? -22.605 -12.099 29.200 1.00 92.75 257 ALA A CA 1
ATOM 1948 C C . ALA A 1 257 ? -23.511 -11.591 28.058 1.00 92.75 257 ALA A C 1
ATOM 1950 O O . ALA A 1 257 ? -23.952 -12.375 27.222 1.00 92.75 257 ALA A O 1
ATOM 1951 N N . ASN A 1 258 ? -23.736 -10.279 27.957 1.00 92.38 258 ASN A N 1
ATOM 1952 C CA . ASN A 1 258 ? -24.448 -9.627 26.855 1.00 92.38 258 ASN A CA 1
ATOM 1953 C C . ASN A 1 258 ? -23.605 -9.452 25.574 1.00 92.38 258 ASN A C 1
ATOM 1955 O O . ASN A 1 258 ? -23.938 -8.615 24.734 1.00 92.38 258 ASN A O 1
ATOM 1959 N N . GLN A 1 259 ? -22.513 -10.211 25.433 1.00 93.31 259 GLN A N 1
ATOM 1960 C CA . GLN A 1 259 ? -21.586 -10.209 24.293 1.00 93.31 259 GLN A CA 1
ATOM 1961 C C . GLN A 1 259 ? -20.855 -8.874 24.061 1.00 93.31 259 GLN A C 1
ATOM 1963 O O . GLN A 1 259 ? -20.253 -8.658 23.006 1.00 93.31 259 GLN A O 1
ATOM 1968 N N . LYS A 1 260 ? -20.863 -7.973 25.052 1.00 94.56 260 LYS A N 1
ATOM 1969 C CA . LYS A 1 260 ? -20.073 -6.737 25.029 1.00 94.56 260 LYS A CA 1
ATOM 1970 C C . LYS A 1 260 ? -18.719 -6.949 25.700 1.00 94.56 260 LYS A C 1
ATOM 1972 O O . LYS A 1 260 ? -18.559 -7.805 26.569 1.00 94.56 260 LYS A O 1
ATOM 1977 N N . ALA A 1 261 ? -17.750 -6.116 25.342 1.00 95.81 261 ALA A N 1
ATOM 1978 C CA . ALA A 1 261 ? -16.463 -6.054 26.027 1.00 95.81 261 ALA A CA 1
ATOM 1979 C C . ALA A 1 261 ? -16.066 -4.608 26.314 1.00 95.81 261 ALA A C 1
ATOM 1981 O O . ALA A 1 261 ? -16.270 -3.730 25.472 1.00 95.81 261 ALA A O 1
ATOM 1982 N N . GLN A 1 262 ? -15.461 -4.376 27.476 1.00 95.25 262 GLN A N 1
ATOM 1983 C CA . GLN A 1 262 ? -14.725 -3.151 27.750 1.00 95.25 262 GLN A CA 1
ATOM 1984 C C . GLN A 1 262 ? -13.267 -3.350 27.358 1.00 95.25 262 GLN A C 1
ATOM 1986 O O . GLN A 1 262 ? -12.645 -4.338 27.748 1.00 95.25 262 GLN A O 1
ATOM 1991 N N . PHE A 1 263 ? -12.701 -2.404 26.620 1.00 95.31 263 PHE A N 1
ATOM 1992 C CA . PHE A 1 263 ? -11.292 -2.421 26.252 1.00 95.31 263 PHE A CA 1
ATOM 1993 C C . PHE A 1 263 ? -10.660 -1.044 26.431 1.00 95.31 263 PHE A C 1
ATOM 1995 O O . PHE A 1 263 ? -11.323 -0.013 26.301 1.00 95.31 263 PHE A O 1
ATOM 2002 N N . LYS A 1 264 ? -9.358 -1.037 26.707 1.00 94.50 264 LYS A N 1
ATOM 2003 C CA . LYS A 1 264 ? -8.537 0.168 26.802 1.00 94.50 264 LYS A CA 1
ATOM 2004 C C . LYS A 1 264 ? -7.850 0.425 25.469 1.00 94.50 264 LYS A C 1
ATOM 2006 O O . LYS A 1 264 ? -7.025 -0.382 25.036 1.00 94.50 264 LYS A O 1
ATOM 2011 N N . GLN A 1 265 ? -8.195 1.529 24.812 1.00 93.62 265 GLN A N 1
ATOM 2012 C CA . GLN A 1 265 ? -7.669 1.870 23.491 1.00 93.62 265 GLN A CA 1
ATOM 2013 C C . GLN A 1 265 ? -6.153 2.117 23.548 1.00 93.62 265 GLN A C 1
ATOM 2015 O O . GLN A 1 265 ? -5.674 2.831 24.429 1.00 93.62 265 GLN A O 1
ATOM 2020 N N . THR A 1 266 ? -5.387 1.552 22.612 1.00 88.75 266 THR A N 1
ATOM 2021 C CA . THR A 1 266 ? -3.909 1.578 22.655 1.00 88.75 266 THR A CA 1
ATOM 2022 C C . THR A 1 266 ? -3.302 2.968 22.478 1.00 88.75 266 THR A C 1
ATOM 2024 O O . THR A 1 266 ? -2.264 3.253 23.065 1.00 88.75 266 THR A O 1
ATOM 2027 N N . ASN A 1 267 ? -3.925 3.835 21.679 1.00 84.12 267 ASN A N 1
ATOM 2028 C CA . ASN A 1 267 ? -3.392 5.160 21.347 1.00 84.12 267 ASN A CA 1
ATOM 2029 C C . ASN A 1 267 ? -3.816 6.267 22.325 1.00 84.12 267 ASN A C 1
ATOM 2031 O O . ASN A 1 267 ? -3.049 7.197 22.547 1.00 84.12 267 ASN A O 1
ATOM 2035 N N . THR A 1 268 ? -5.021 6.191 22.891 1.00 88.19 268 THR A N 1
ATOM 2036 C CA . THR A 1 268 ? -5.558 7.233 23.782 1.00 88.19 268 THR A CA 1
ATOM 2037 C C . THR A 1 268 ? -5.585 6.823 25.251 1.00 88.19 268 THR A C 1
ATOM 2039 O O . THR A 1 268 ? -5.629 7.681 26.126 1.00 88.19 268 THR A O 1
ATOM 2042 N N . GLY A 1 269 ? -5.580 5.519 25.543 1.00 88.88 269 GLY A N 1
ATOM 2043 C CA . GLY A 1 269 ? -5.741 4.996 26.896 1.00 88.88 269 GLY A CA 1
ATOM 2044 C C . GLY A 1 269 ? -7.168 5.078 27.447 1.00 88.88 269 GLY A C 1
ATOM 2045 O O . GLY A 1 269 ? -7.365 4.683 28.594 1.00 88.88 269 GLY A O 1
ATOM 2046 N N . TYR A 1 270 ? -8.151 5.552 26.671 1.00 90.38 270 TYR A N 1
ATOM 2047 C CA . TYR A 1 270 ? -9.551 5.597 27.100 1.00 90.38 270 TYR A CA 1
ATOM 2048 C C . TYR A 1 270 ? -10.200 4.210 27.095 1.00 90.38 270 TYR A C 1
ATOM 2050 O O . TYR A 1 270 ? -9.894 3.359 26.254 1.00 90.38 270 TYR A O 1
ATOM 2058 N N . ASN A 1 271 ? -11.139 4.020 28.020 1.00 91.88 271 ASN A N 1
ATOM 2059 C CA . ASN A 1 271 ? -11.964 2.824 28.112 1.00 91.88 271 ASN A CA 1
ATOM 2060 C C . ASN A 1 271 ? -13.179 2.960 27.184 1.00 91.88 271 ASN A C 1
ATOM 2062 O O . ASN A 1 271 ? -13.897 3.958 27.234 1.00 91.88 271 ASN A O 1
ATOM 2066 N N . TYR A 1 272 ? -13.434 1.944 26.362 1.00 93.12 272 TYR A N 1
ATOM 2067 C CA . TYR A 1 272 ? -14.581 1.891 25.457 1.00 93.12 272 TYR A CA 1
ATOM 2068 C C . TYR A 1 272 ? -15.333 0.580 25.593 1.00 93.12 272 TYR A C 1
ATOM 2070 O O . TYR A 1 272 ? -14.739 -0.455 25.886 1.00 93.12 272 TYR A O 1
ATOM 2078 N N . ILE A 1 273 ? -16.634 0.629 25.309 1.00 94.44 273 ILE A N 1
ATOM 2079 C CA . ILE A 1 273 ? -17.485 -0.552 25.201 1.00 94.44 273 ILE A CA 1
ATOM 2080 C C . ILE A 1 273 ? -17.684 -0.895 23.728 1.00 94.44 273 ILE A C 1
ATOM 2082 O O . ILE A 1 273 ? -18.206 -0.089 22.955 1.00 94.44 273 ILE A O 1
ATOM 2086 N N . ALA A 1 274 ? -17.278 -2.103 23.351 1.00 92.50 274 ALA A N 1
ATOM 2087 C CA . ALA A 1 274 ? -17.572 -2.695 22.056 1.00 92.50 274 ALA A CA 1
ATOM 2088 C C . ALA A 1 274 ? -18.811 -3.587 22.154 1.00 92.50 274 ALA A C 1
ATOM 2090 O O . ALA A 1 274 ? -18.886 -4.457 23.020 1.00 92.50 274 ALA A O 1
ATOM 2091 N N . THR A 1 275 ? -19.745 -3.415 21.220 1.00 88.44 275 THR A N 1
ATOM 2092 C CA . THR A 1 275 ? -20.918 -4.290 21.041 1.00 88.44 275 THR A CA 1
ATOM 2093 C C . THR A 1 275 ? -20.657 -5.473 20.112 1.00 88.44 275 THR A C 1
ATOM 2095 O O . THR A 1 275 ? -21.415 -6.434 20.101 1.00 88.44 275 THR A O 1
ATOM 2098 N N . SER A 1 276 ? -19.599 -5.409 19.306 1.00 88.00 276 SER A N 1
ATOM 2099 C CA . SER A 1 276 ? -19.158 -6.503 18.434 1.00 88.00 276 SER A CA 1
ATOM 2100 C C . SER A 1 276 ? -17.632 -6.481 18.330 1.00 88.00 276 SER A C 1
ATOM 2102 O O . SER A 1 276 ? -17.088 -6.180 17.264 1.00 88.00 276 SER A O 1
ATOM 2104 N N . PRO A 1 277 ? -16.923 -6.687 19.455 1.00 92.50 277 PRO A N 1
ATOM 2105 C CA . PRO A 1 277 ? -15.471 -6.736 19.443 1.00 92.50 277 PRO A CA 1
ATOM 2106 C C . PRO A 1 277 ? -15.002 -7.934 18.616 1.00 92.50 277 PRO A C 1
ATOM 2108 O O . PRO A 1 277 ? -15.638 -8.985 18.599 1.00 92.50 277 PRO A O 1
ATOM 2111 N N . SER A 1 278 ? -13.877 -7.780 17.935 1.00 94.50 278 SER A N 1
ATOM 2112 C CA . SER A 1 278 ? -13.248 -8.841 17.166 1.00 94.50 278 SER A CA 1
ATOM 2113 C C . SER A 1 278 ? -11.837 -9.092 17.690 1.00 94.50 278 SER A C 1
ATOM 2115 O O . SER A 1 278 ? -11.005 -8.183 17.594 1.00 94.50 278 SER A O 1
ATOM 2117 N N . PRO A 1 279 ? -11.535 -10.310 18.175 1.00 95.06 279 PRO A N 1
ATOM 2118 C CA . PRO A 1 279 ? -10.212 -10.641 18.689 1.00 95.06 279 PRO A CA 1
ATOM 2119 C C . PRO A 1 279 ? -9.144 -10.582 17.597 1.00 95.06 279 PRO A C 1
ATOM 2121 O O . PRO A 1 279 ? -9.429 -10.787 16.410 1.00 95.06 279 PRO A O 1
ATOM 2124 N N . GLU A 1 280 ? -7.907 -10.340 18.026 1.00 95.00 280 GLU A N 1
ATOM 2125 C CA . GLU A 1 280 ? -6.709 -10.645 17.248 1.00 95.00 280 GLU A CA 1
ATOM 2126 C C . GLU A 1 280 ? -6.654 -12.137 16.888 1.00 95.00 280 GLU A C 1
ATOM 2128 O O . GLU A 1 280 ? -6.964 -13.006 17.705 1.00 95.00 280 GLU A O 1
ATOM 2133 N N . ILE A 1 281 ? -6.216 -12.422 15.663 1.00 93.88 281 ILE A N 1
ATOM 2134 C CA . ILE A 1 281 ? -5.931 -13.766 15.162 1.00 93.88 281 ILE A CA 1
ATOM 2135 C C . ILE A 1 281 ? -4.523 -13.809 14.551 1.00 93.88 281 ILE A C 1
ATOM 2137 O O . ILE A 1 281 ? -4.053 -12.794 14.028 1.00 93.88 281 ILE A O 1
ATOM 2141 N N . PRO A 1 282 ? -3.835 -14.965 14.589 1.00 92.19 282 PRO A N 1
ATOM 2142 C CA . PRO A 1 282 ? -2.453 -15.063 14.117 1.00 92.19 282 PRO A CA 1
ATOM 2143 C C . PRO A 1 282 ? -2.325 -14.899 12.595 1.00 92.19 282 PRO A C 1
ATOM 2145 O O . PRO A 1 282 ? -1.343 -14.325 12.117 1.00 92.19 282 PRO A O 1
ATOM 2148 N N . GLU A 1 283 ? -3.309 -15.385 11.835 1.00 93.31 283 GLU A N 1
ATOM 2149 C CA . GLU A 1 283 ? -3.301 -15.338 10.375 1.00 93.31 283 GLU A CA 1
ATOM 2150 C C . GLU A 1 283 ? -4.706 -15.371 9.763 1.00 93.31 283 GLU A C 1
ATOM 2152 O O . GLU A 1 283 ? -5.654 -15.880 10.360 1.00 93.31 283 GLU A O 1
ATOM 2157 N N . LEU A 1 284 ? -4.829 -14.845 8.542 1.00 91.50 284 LEU A N 1
ATOM 2158 C CA . LEU A 1 284 ? -6.046 -14.924 7.737 1.00 91.50 284 LEU A CA 1
ATOM 2159 C C . LEU A 1 284 ? -5.720 -14.844 6.241 1.00 91.50 284 LEU A C 1
ATOM 2161 O O . LEU A 1 284 ? -5.340 -13.791 5.738 1.00 91.50 284 LEU A O 1
ATOM 2165 N N . GLY A 1 285 ? -5.904 -15.937 5.497 1.00 83.56 285 GLY A N 1
ATOM 2166 C CA . GLY A 1 285 ? -5.836 -15.906 4.027 1.00 83.56 285 GLY A CA 1
ATOM 2167 C C . GLY A 1 285 ? -4.486 -15.456 3.442 1.00 83.56 285 GLY A C 1
ATOM 2168 O O . GLY A 1 285 ? -4.461 -14.837 2.377 1.00 83.56 285 GLY A O 1
ATOM 2169 N N . GLY A 1 286 ? -3.376 -15.755 4.126 1.00 85.38 286 GLY A N 1
ATOM 2170 C CA . GLY A 1 286 ? -2.023 -15.311 3.757 1.00 85.38 286 GLY A CA 1
ATOM 2171 C C . GLY A 1 286 ? -1.609 -13.967 4.365 1.00 85.38 286 GLY A C 1
ATOM 2172 O O . GLY A 1 286 ? -0.486 -13.522 4.153 1.00 85.38 286 GLY A O 1
ATOM 2173 N N . LEU A 1 287 ? -2.490 -13.323 5.133 1.00 93.94 287 LEU A N 1
ATOM 2174 C CA . LEU A 1 287 ? -2.134 -12.212 6.008 1.00 93.94 287 LEU A CA 1
ATOM 2175 C C . LEU A 1 287 ? -1.597 -12.793 7.322 1.00 93.94 287 LEU A C 1
ATOM 2177 O O . LEU A 1 287 ? -2.266 -13.622 7.932 1.00 93.94 287 LEU A O 1
ATOM 2181 N N . SER A 1 288 ? -0.432 -12.337 7.777 1.00 93.94 288 SER A N 1
ATOM 2182 C CA . SER A 1 288 ? 0.085 -12.567 9.134 1.00 93.94 288 SER A CA 1
ATOM 2183 C C . SER A 1 288 ? 0.918 -11.364 9.588 1.00 93.94 288 SER A C 1
ATOM 2185 O O . SER A 1 288 ? 1.269 -10.492 8.782 1.00 93.94 288 SER A O 1
ATOM 2187 N N . LYS A 1 289 ? 1.213 -11.265 10.889 1.00 94.69 289 LYS A N 1
ATOM 2188 C CA . LYS A 1 289 ? 2.046 -10.179 11.424 1.00 94.69 289 LYS A CA 1
ATOM 2189 C C . LYS A 1 289 ? 3.389 -10.121 10.692 1.00 94.69 289 LYS A C 1
ATOM 2191 O O . LYS A 1 289 ? 4.118 -11.103 10.612 1.00 94.69 289 LYS A O 1
ATOM 2196 N N . GLY A 1 290 ? 3.734 -8.938 10.195 1.00 94.12 290 GLY A N 1
ATOM 2197 C CA . GLY A 1 290 ? 4.973 -8.690 9.471 1.00 94.12 290 GLY A CA 1
ATOM 2198 C C . GLY A 1 290 ? 4.920 -8.940 7.961 1.00 94.12 290 GLY A C 1
ATOM 2199 O O . GLY A 1 290 ? 5.883 -8.588 7.282 1.00 94.12 290 GLY A O 1
ATOM 2200 N N . VAL A 1 291 ? 3.823 -9.469 7.420 1.00 95.56 291 VAL A N 1
ATOM 2201 C CA . VAL A 1 291 ? 3.636 -9.576 5.965 1.00 95.56 291 VAL A CA 1
ATOM 2202 C C . VAL A 1 291 ? 3.465 -8.183 5.361 1.00 95.56 291 VAL A C 1
ATOM 2204 O O . VAL A 1 291 ? 2.754 -7.338 5.916 1.00 95.56 291 VAL A O 1
ATOM 2207 N N . VAL A 1 292 ? 4.133 -7.936 4.233 1.00 97.00 292 VAL A N 1
ATOM 2208 C CA . VAL A 1 292 ? 3.929 -6.724 3.434 1.00 97.00 292 VAL A CA 1
ATOM 2209 C C . VAL A 1 292 ? 2.651 -6.884 2.618 1.00 97.00 292 VAL A C 1
ATOM 2211 O O . VAL A 1 292 ? 2.375 -7.947 2.069 1.00 97.00 292 VAL A O 1
ATOM 2214 N N . VAL A 1 293 ? 1.849 -5.832 2.558 1.00 97.38 293 VAL A N 1
ATOM 2215 C CA . VAL A 1 293 ? 0.533 -5.810 1.925 1.00 97.38 293 VAL A CA 1
ATOM 2216 C C . VAL A 1 293 ? 0.356 -4.565 1.070 1.00 97.38 293 VAL A C 1
ATOM 2218 O O . VAL A 1 293 ? 0.981 -3.533 1.318 1.00 97.38 293 VAL A O 1
ATOM 2221 N N . LEU A 1 294 ? -0.540 -4.667 0.093 1.00 97.38 294 LEU A N 1
ATOM 2222 C CA . LEU A 1 294 ? -1.043 -3.567 -0.720 1.00 97.38 294 LEU A CA 1
ATOM 2223 C C . LEU A 1 294 ? -2.532 -3.370 -0.445 1.00 97.38 294 LEU A C 1
ATOM 2225 O O . LEU A 1 294 ? -3.311 -4.326 -0.514 1.00 97.38 294 LEU A O 1
ATOM 2229 N N . ASP A 1 295 ? -2.938 -2.139 -0.159 1.00 96.19 295 ASP A N 1
ATOM 2230 C CA . ASP A 1 295 ? -4.348 -1.810 0.039 1.00 96.19 295 ASP A CA 1
ATOM 2231 C C . ASP A 1 295 ? -5.054 -1.369 -1.262 1.00 96.19 295 ASP A C 1
ATOM 2233 O O . ASP A 1 295 ? -4.488 -1.351 -2.365 1.00 96.19 295 ASP A O 1
ATOM 2237 N N . SER A 1 296 ? -6.336 -1.021 -1.151 1.00 93.94 296 SER A N 1
ATOM 2238 C CA . SER A 1 296 ? -7.143 -0.526 -2.274 1.00 93.94 296 SER A CA 1
ATOM 2239 C C . SER A 1 296 ? -6.723 0.859 -2.781 1.00 93.94 296 SER A C 1
ATOM 2241 O O . SER A 1 296 ? -7.018 1.197 -3.922 1.00 93.94 296 SER A O 1
ATOM 2243 N N . ASN A 1 297 ? -6.015 1.645 -1.967 1.00 93.88 297 ASN A N 1
ATOM 2244 C CA . ASN A 1 297 ? -5.505 2.974 -2.313 1.00 93.88 297 ASN A CA 1
ATOM 2245 C C . ASN A 1 297 ? -4.058 2.926 -2.828 1.00 93.88 297 ASN A C 1
ATOM 2247 O O . ASN A 1 297 ? -3.397 3.959 -2.913 1.00 93.88 297 ASN A O 1
ATOM 2251 N N . ASN A 1 298 ? -3.567 1.734 -3.185 1.00 94.81 298 ASN A N 1
ATOM 2252 C CA . ASN A 1 298 ? -2.205 1.484 -3.652 1.00 94.81 298 ASN A CA 1
ATOM 2253 C C . ASN A 1 298 ? -1.106 1.854 -2.636 1.00 94.81 298 ASN A C 1
ATOM 2255 O O . ASN A 1 298 ? 0.032 2.131 -3.018 1.00 94.81 298 ASN A O 1
ATOM 2259 N N . ARG A 1 299 ? -1.427 1.828 -1.340 1.00 95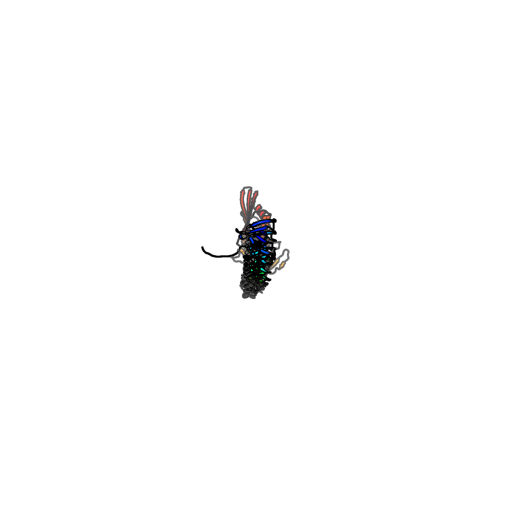.31 299 ARG A N 1
ATOM 2260 C CA . ARG A 1 299 ? -0.468 2.018 -0.249 1.00 95.31 299 ARG A CA 1
ATOM 2261 C C . ARG A 1 299 ? 0.147 0.681 0.124 1.00 95.31 299 ARG A C 1
ATOM 2263 O O . ARG A 1 299 ? -0.564 -0.300 0.348 1.00 95.31 299 ARG A O 1
ATOM 2270 N N . VAL A 1 300 ? 1.472 0.663 0.209 1.00 96.94 300 VAL A N 1
ATOM 2271 C CA . VAL A 1 300 ? 2.243 -0.510 0.625 1.00 96.94 300 VAL A CA 1
ATOM 2272 C C . VAL A 1 300 ? 2.591 -0.379 2.098 1.00 96.94 300 VAL A C 1
ATOM 2274 O O . VAL A 1 300 ? 3.090 0.656 2.537 1.00 96.94 300 VAL A O 1
ATOM 2277 N N . GLY A 1 301 ? 2.340 -1.425 2.874 1.00 97.25 301 GLY A N 1
ATOM 2278 C CA . GLY A 1 301 ? 2.587 -1.406 4.308 1.00 97.25 301 GLY A CA 1
ATOM 2279 C C . GLY A 1 301 ? 2.833 -2.781 4.899 1.00 97.25 301 GLY A C 1
ATOM 2280 O O . GLY A 1 301 ? 2.685 -3.787 4.221 1.00 97.25 301 GLY A O 1
ATOM 2281 N N . LYS A 1 302 ? 3.228 -2.829 6.168 1.00 97.69 302 LYS A N 1
ATOM 2282 C CA . LYS A 1 302 ? 3.522 -4.062 6.904 1.00 97.69 302 LYS A CA 1
ATOM 2283 C C . LYS A 1 302 ? 2.468 -4.291 7.981 1.00 97.69 302 LYS A C 1
ATOM 2285 O O . LYS A 1 302 ? 2.187 -3.384 8.766 1.00 97.69 302 LYS A O 1
ATOM 2290 N N . ILE A 1 303 ? 1.888 -5.489 8.021 1.00 97.50 303 ILE A N 1
ATOM 2291 C CA . ILE A 1 303 ? 0.855 -5.840 9.003 1.00 97.50 303 ILE A CA 1
ATOM 2292 C C . ILE A 1 303 ? 1.436 -5.829 10.419 1.00 97.50 303 ILE A C 1
ATOM 2294 O O . ILE A 1 303 ? 2.485 -6.424 10.678 1.00 97.50 303 ILE A O 1
ATOM 2298 N N . ILE A 1 304 ? 0.708 -5.201 11.339 1.00 96.38 304 ILE A N 1
ATOM 2299 C CA . ILE A 1 304 ? 0.972 -5.219 12.779 1.00 96.38 304 ILE A CA 1
ATOM 2300 C C . ILE A 1 304 ? 0.106 -6.278 13.465 1.00 96.38 304 ILE A C 1
ATOM 2302 O O . ILE A 1 304 ? 0.642 -7.095 14.215 1.00 96.38 304 ILE A O 1
ATOM 2306 N N . THR A 1 305 ? -1.195 -6.290 13.158 1.00 95.25 305 THR A N 1
ATOM 2307 C CA . THR A 1 305 ? -2.194 -7.183 13.768 1.00 95.25 305 THR A CA 1
ATOM 2308 C C . THR A 1 305 ? -3.327 -7.4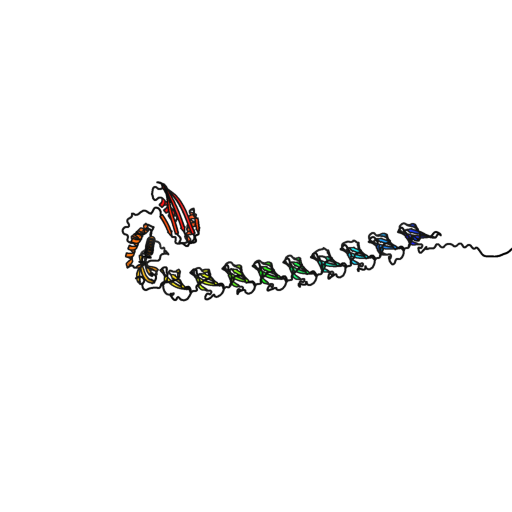80 12.784 1.00 95.25 305 THR A C 1
ATOM 2310 O O . THR A 1 305 ? -3.667 -6.639 11.951 1.00 95.25 305 THR A O 1
ATOM 2313 N N . ILE A 1 306 ? -3.937 -8.661 12.900 1.00 96.06 306 ILE A N 1
ATOM 2314 C CA . ILE A 1 306 ? -5.102 -9.094 12.117 1.00 96.06 306 ILE A CA 1
ATOM 2315 C C . ILE A 1 306 ? -6.223 -9.447 13.078 1.00 96.06 306 ILE A C 1
ATOM 2317 O O . ILE A 1 306 ? -5.965 -10.004 14.141 1.00 96.06 306 ILE A O 1
ATOM 2321 N N . PHE A 1 307 ? -7.459 -9.150 12.696 1.00 95.44 307 PHE A N 1
ATOM 2322 C CA . PHE A 1 307 ? -8.637 -9.391 13.514 1.00 95.44 307 PHE A CA 1
ATOM 2323 C C . PHE A 1 307 ? -9.609 -10.360 12.829 1.00 95.44 307 PHE A C 1
ATOM 2325 O O . PHE A 1 307 ? -9.722 -10.401 11.601 1.00 95.44 307 PHE A O 1
ATOM 2332 N N . ALA A 1 308 ? -10.349 -11.128 13.632 1.00 93.00 308 ALA A N 1
ATOM 2333 C CA . ALA A 1 308 ? -11.329 -12.115 13.160 1.00 93.00 308 ALA A CA 1
ATOM 2334 C C . ALA A 1 308 ? -12.426 -11.544 12.232 1.00 93.00 308 ALA A C 1
ATOM 2336 O O . ALA A 1 308 ? -12.943 -12.255 11.371 1.00 93.00 308 ALA A O 1
ATOM 2337 N N . ASN A 1 309 ? -12.737 -10.247 12.324 1.00 93.00 309 ASN A N 1
ATOM 2338 C CA . ASN A 1 309 ? -13.656 -9.528 11.434 1.00 93.00 309 ASN A CA 1
ATOM 2339 C C . ASN A 1 309 ? -13.068 -9.212 10.044 1.00 93.00 309 ASN A C 1
ATOM 2341 O O . ASN A 1 309 ? -13.644 -8.415 9.302 1.00 93.00 309 ASN A O 1
ATOM 2345 N N . LYS A 1 310 ? -11.935 -9.832 9.686 1.00 93.75 310 LYS A N 1
ATOM 2346 C CA . LYS A 1 310 ? -11.221 -9.684 8.408 1.00 93.75 310 LYS A CA 1
ATOM 2347 C C . LYS A 1 310 ? -10.557 -8.324 8.193 1.00 93.75 310 LYS A C 1
ATOM 2349 O O . LYS A 1 310 ? -10.043 -8.077 7.104 1.00 93.75 310 LYS A O 1
ATOM 2354 N N . LYS A 1 311 ? -10.530 -7.450 9.204 1.00 94.94 311 LYS A N 1
ATOM 2355 C CA . LYS A 1 311 ? -9.722 -6.226 9.180 1.00 94.94 311 LYS A CA 1
ATOM 2356 C C . LYS A 1 311 ? -8.307 -6.522 9.672 1.00 94.94 311 LYS A C 1
ATOM 2358 O O . LYS A 1 311 ? -8.103 -7.374 10.534 1.00 94.94 311 LYS A O 1
ATOM 2363 N N . ALA A 1 312 ? -7.331 -5.779 9.169 1.00 96.19 312 ALA A N 1
ATOM 2364 C CA . ALA A 1 312 ? -5.981 -5.769 9.712 1.00 96.19 312 ALA A CA 1
ATOM 2365 C C . ALA A 1 312 ? -5.481 -4.338 9.902 1.00 96.19 312 ALA A C 1
ATOM 2367 O O . ALA A 1 312 ? -5.793 -3.440 9.115 1.00 96.19 312 ALA A O 1
ATOM 2368 N N . HIS A 1 313 ? -4.688 -4.152 10.953 1.00 96.12 313 HIS A N 1
ATOM 2369 C CA . HIS A 1 313 ? -3.923 -2.941 11.217 1.00 96.12 313 HIS A CA 1
ATOM 2370 C C . HIS A 1 313 ? -2.534 -3.099 10.609 1.00 96.12 313 HIS A C 1
ATOM 2372 O O . HIS A 1 313 ? -1.834 -4.076 10.885 1.00 96.12 313 HIS A O 1
ATOM 2378 N N . TYR A 1 314 ? -2.130 -2.148 9.776 1.00 97.25 314 TYR A N 1
ATOM 2379 C CA . TYR A 1 314 ? -0.822 -2.138 9.133 1.00 97.25 314 TYR A CA 1
ATOM 2380 C C . TYR A 1 314 ? -0.205 -0.739 9.173 1.00 97.25 314 TYR A C 1
ATOM 2382 O O . TYR A 1 314 ? -0.903 0.261 9.344 1.00 97.25 314 TYR A O 1
ATOM 2390 N N . VAL A 1 315 ? 1.114 -0.678 9.009 1.00 96.62 315 VAL A N 1
ATOM 2391 C CA . VAL A 1 315 ? 1.881 0.570 8.935 1.00 96.62 315 VAL A CA 1
ATOM 2392 C C . VAL A 1 315 ? 2.445 0.723 7.531 1.00 96.62 315 VAL A C 1
ATOM 2394 O O . VAL A 1 315 ? 3.127 -0.174 7.038 1.00 96.62 315 VAL A O 1
ATOM 2397 N N . GLU A 1 316 ? 2.148 1.836 6.872 1.00 96.25 316 GLU A N 1
ATOM 2398 C CA . GLU A 1 316 ? 2.663 2.148 5.537 1.00 96.25 316 GLU A CA 1
ATOM 2399 C C . GLU A 1 316 ? 4.190 2.305 5.559 1.00 96.25 316 GLU A C 1
ATOM 2401 O O . GLU A 1 316 ? 4.744 3.013 6.400 1.00 96.25 316 GLU A O 1
ATOM 2406 N N . THR A 1 317 ? 4.885 1.641 4.630 1.00 92.50 317 THR A N 1
ATOM 2407 C CA . THR A 1 317 ? 6.355 1.542 4.655 1.00 92.50 317 THR A CA 1
ATOM 2408 C C . THR A 1 317 ? 7.061 2.856 4.338 1.00 92.50 317 THR A C 1
ATOM 2410 O O . THR A 1 317 ? 8.197 3.046 4.756 1.00 92.50 317 THR A O 1
ATOM 2413 N N . SER A 1 318 ? 6.422 3.744 3.573 1.00 88.31 318 SER A N 1
ATOM 2414 C CA . SER A 1 318 ? 6.999 5.026 3.150 1.00 88.31 318 SER A CA 1
ATOM 2415 C C . SER A 1 318 ? 6.819 6.134 4.186 1.00 88.31 318 SER A C 1
ATOM 2417 O O . SER A 1 318 ? 7.708 6.965 4.343 1.00 88.31 318 SER A O 1
ATOM 2419 N N . SER A 1 319 ? 5.675 6.162 4.873 1.00 90.94 319 SER A N 1
ATOM 2420 C CA . SER A 1 319 ? 5.260 7.278 5.728 1.00 90.94 319 SER A CA 1
ATOM 2421 C C . SER A 1 319 ? 5.268 6.956 7.224 1.00 90.94 319 SER A C 1
ATOM 2423 O O . SER A 1 319 ? 5.327 7.865 8.046 1.00 90.94 319 SER A O 1
ATOM 2425 N N . GLY A 1 320 ? 5.180 5.674 7.593 1.00 92.12 320 GLY A N 1
ATOM 2426 C CA . GLY A 1 320 ? 4.990 5.246 8.978 1.00 92.12 320 GLY A CA 1
ATOM 2427 C C . GLY A 1 320 ? 3.562 5.434 9.511 1.00 92.12 320 GLY A C 1
ATOM 2428 O O . GLY A 1 320 ? 3.311 5.132 10.679 1.00 92.12 320 GLY A O 1
ATOM 2429 N N . TYR A 1 321 ? 2.608 5.895 8.692 1.00 93.75 321 TYR A N 1
ATOM 2430 C CA . TYR A 1 321 ? 1.214 6.032 9.118 1.00 93.75 321 TYR A CA 1
ATOM 2431 C C . TYR A 1 321 ? 0.538 4.671 9.310 1.00 93.75 321 TYR A C 1
ATOM 2433 O O . TYR A 1 321 ? 0.759 3.723 8.555 1.00 93.75 321 TYR A O 1
ATOM 2441 N N . SER A 1 322 ? -0.308 4.594 10.337 1.00 93.88 322 SER A N 1
ATOM 2442 C CA . SER A 1 322 ? -1.111 3.416 10.662 1.00 93.88 322 SER A CA 1
ATOM 2443 C C . SER A 1 322 ? -2.475 3.470 9.990 1.00 93.88 322 SER A C 1
ATOM 2445 O O . SER A 1 322 ? -3.155 4.493 10.040 1.00 93.88 322 SER A O 1
ATOM 2447 N N . TYR A 1 323 ? -2.903 2.339 9.441 1.00 95.69 323 TYR A N 1
ATOM 2448 C CA . TYR A 1 323 ? -4.188 2.201 8.770 1.00 95.69 323 TYR A CA 1
ATOM 2449 C C . TYR A 1 323 ? -4.869 0.890 9.146 1.00 95.69 323 TYR A C 1
ATOM 2451 O O . TYR A 1 323 ? -4.213 -0.100 9.472 1.00 95.69 323 TYR A O 1
ATOM 2459 N N . ILE A 1 324 ? -6.195 0.884 9.055 1.00 95.44 324 ILE A N 1
ATOM 2460 C CA . ILE A 1 324 ? -7.034 -0.299 9.231 1.00 95.44 324 ILE A CA 1
ATOM 2461 C C . ILE A 1 324 ? -7.755 -0.548 7.911 1.00 95.44 324 ILE A C 1
ATOM 2463 O O . ILE A 1 324 ? -8.355 0.364 7.346 1.00 95.44 324 ILE A O 1
ATOM 2467 N N . SER A 1 325 ? -7.673 -1.773 7.397 1.00 95.88 325 SER A N 1
ATOM 2468 C CA . SER A 1 325 ? -8.320 -2.148 6.138 1.00 95.88 325 SER A CA 1
ATOM 2469 C C . SER A 1 325 ? -8.807 -3.591 6.174 1.00 95.88 325 SER A C 1
ATOM 2471 O O . SER A 1 325 ? -8.146 -4.461 6.737 1.00 95.88 325 SER A O 1
ATOM 2473 N N . ALA A 1 326 ? -9.955 -3.841 5.543 1.00 93.25 326 ALA A N 1
ATOM 2474 C CA . ALA A 1 326 ? -10.460 -5.185 5.253 1.00 93.25 326 ALA A CA 1
ATOM 2475 C C . ALA A 1 326 ? -10.002 -5.713 3.880 1.00 93.25 326 ALA A C 1
ATOM 2477 O O . ALA A 1 326 ? -10.191 -6.882 3.563 1.00 93.25 326 ALA A O 1
ATOM 2478 N N . SER A 1 327 ? -9.452 -4.839 3.032 1.00 93.50 327 SER A N 1
ATOM 2479 C CA . SER A 1 327 ? -9.068 -5.142 1.651 1.00 93.50 327 SER A CA 1
ATOM 2480 C C . SER A 1 327 ? -7.565 -4.979 1.503 1.00 93.50 327 SER A C 1
ATOM 2482 O O . SER A 1 327 ? -7.068 -3.898 1.181 1.00 93.50 327 SER A O 1
ATOM 2484 N N . LEU A 1 328 ? -6.848 -6.060 1.796 1.00 96.31 328 LEU A N 1
ATOM 2485 C CA . LEU A 1 328 ? -5.396 -6.133 1.716 1.00 96.31 328 LEU A CA 1
ATOM 2486 C C . LEU A 1 328 ? -4.983 -7.299 0.831 1.00 96.31 328 LEU A C 1
ATOM 2488 O O . LEU A 1 328 ? -5.518 -8.401 0.939 1.00 96.31 328 LEU A O 1
ATOM 2492 N N . THR A 1 329 ? -4.001 -7.043 -0.021 1.00 96.50 329 THR A N 1
ATOM 2493 C CA . THR A 1 329 ? -3.392 -8.058 -0.874 1.00 96.50 329 THR A CA 1
ATOM 2494 C C . THR A 1 329 ? -1.998 -8.370 -0.340 1.00 96.50 329 THR A C 1
ATOM 2496 O O . THR A 1 329 ? -1.170 -7.459 -0.309 1.00 96.50 329 THR A O 1
ATOM 2499 N N . PRO A 1 330 ? -1.713 -9.611 0.090 1.00 96.56 330 PRO A N 1
ATOM 2500 C CA . PRO A 1 330 ? -0.393 -9.973 0.596 1.00 96.56 330 PRO A CA 1
ATOM 2501 C C . PRO A 1 330 ? 0.667 -9.976 -0.508 1.00 96.56 330 PRO A C 1
ATOM 2503 O O . PRO A 1 330 ? 0.378 -10.298 -1.667 1.00 96.56 330 PRO A O 1
ATOM 2506 N N . GLU A 1 331 ? 1.897 -9.637 -0.123 1.00 96.56 331 GLU A N 1
ATOM 2507 C CA . GLU A 1 331 ? 3.101 -9.893 -0.910 1.00 96.56 331 GLU A CA 1
ATOM 2508 C C . GLU A 1 331 ? 3.250 -11.401 -1.155 1.00 96.56 331 GLU A C 1
ATOM 2510 O O . GLU A 1 331 ? 2.963 -12.232 -0.290 1.00 96.56 331 GLU A O 1
ATOM 2515 N N . VAL A 1 332 ? 3.712 -11.753 -2.348 1.00 95.06 332 VAL A N 1
ATOM 2516 C CA . VAL A 1 332 ? 4.046 -13.116 -2.752 1.00 95.06 332 VAL A CA 1
ATOM 2517 C C . VAL A 1 332 ? 5.438 -13.143 -3.393 1.00 95.06 332 VAL A C 1
ATOM 2519 O O . VAL A 1 332 ? 5.896 -12.118 -3.900 1.00 95.06 332 VAL A O 1
ATOM 2522 N N . PRO A 1 333 ? 6.123 -14.302 -3.425 1.00 94.06 333 PRO A N 1
ATOM 2523 C CA . PRO A 1 333 ? 7.487 -14.378 -3.953 1.00 94.06 333 PRO A CA 1
ATOM 2524 C C . PRO A 1 333 ? 7.607 -13.977 -5.430 1.00 94.06 333 PRO A C 1
ATOM 2526 O O . PRO A 1 333 ? 8.606 -13.372 -5.823 1.00 94.06 333 PRO A O 1
ATOM 2529 N N . ALA A 1 334 ? 6.601 -14.319 -6.243 1.00 94.19 334 ALA A N 1
ATOM 2530 C CA . ALA A 1 334 ? 6.530 -13.962 -7.654 1.00 94.19 334 ALA A CA 1
ATOM 2531 C C . ALA A 1 334 ? 5.094 -14.024 -8.200 1.00 94.19 334 ALA A C 1
ATOM 2533 O O . ALA A 1 334 ? 4.279 -14.817 -7.726 1.00 94.19 334 ALA A O 1
ATOM 2534 N N . VAL A 1 335 ? 4.812 -13.240 -9.245 1.00 92.69 335 VAL A N 1
ATOM 2535 C CA . VAL A 1 335 ? 3.595 -13.329 -10.075 1.00 92.69 335 VAL A CA 1
ATOM 2536 C C . VAL A 1 335 ? 3.978 -13.140 -11.536 1.00 92.69 335 VAL A C 1
ATOM 2538 O O . VAL A 1 335 ? 4.762 -12.253 -11.856 1.00 92.69 335 VAL A O 1
ATOM 2541 N N . ALA A 1 336 ? 3.438 -13.982 -12.424 1.00 86.56 336 ALA A N 1
ATOM 2542 C CA . ALA A 1 336 ? 3.702 -13.927 -13.867 1.00 86.56 336 ALA A CA 1
ATOM 2543 C C . ALA A 1 336 ? 5.207 -13.890 -14.225 1.00 86.56 336 ALA A C 1
ATOM 2545 O O . ALA A 1 336 ? 5.624 -13.190 -15.142 1.00 86.56 336 ALA A O 1
ATOM 2546 N N . GLY A 1 337 ? 6.037 -14.623 -13.470 1.00 86.12 337 GLY A N 1
ATOM 2547 C CA . GLY A 1 337 ? 7.492 -14.658 -13.663 1.00 86.12 337 GLY A CA 1
ATOM 2548 C C . GLY A 1 337 ? 8.248 -13.429 -13.144 1.00 86.12 337 GLY A C 1
ATOM 2549 O O . GLY A 1 337 ? 9.463 -13.369 -13.290 1.00 86.12 337 GLY A O 1
ATOM 2550 N N . ILE A 1 338 ? 7.564 -12.466 -12.519 1.00 95.00 338 ILE A N 1
ATOM 2551 C CA . ILE A 1 338 ? 8.174 -11.295 -11.887 1.00 95.00 338 ILE A CA 1
ATOM 2552 C C . ILE A 1 338 ? 8.301 -11.560 -10.388 1.00 95.00 338 ILE A C 1
ATOM 2554 O O . ILE A 1 338 ? 7.288 -11.715 -9.707 1.00 95.00 338 ILE A O 1
ATOM 2558 N N . SER A 1 339 ? 9.526 -11.587 -9.868 1.00 95.38 339 SER A N 1
ATOM 2559 C CA . SER A 1 339 ? 9.811 -11.626 -8.427 1.00 95.38 339 SER A CA 1
ATOM 2560 C C . SER A 1 339 ? 10.287 -10.265 -7.932 1.00 95.38 339 SER A C 1
ATOM 2562 O O . SER A 1 339 ? 10.518 -9.350 -8.723 1.00 95.38 339 SER A O 1
ATOM 2564 N N . LYS A 1 340 ? 10.508 -10.127 -6.624 1.00 94.00 340 LYS A N 1
ATOM 2565 C CA . LYS A 1 340 ? 11.306 -9.021 -6.075 1.00 94.00 340 LYS A CA 1
ATOM 2566 C C . LYS A 1 340 ? 12.691 -8.957 -6.737 1.00 94.00 340 LYS A C 1
ATOM 2568 O O . LYS A 1 340 ? 13.243 -9.993 -7.109 1.00 94.00 340 LYS A O 1
ATOM 2573 N N . ASN A 1 341 ? 13.238 -7.750 -6.867 1.00 95.25 341 ASN A N 1
ATOM 2574 C CA . ASN A 1 341 ? 14.510 -7.430 -7.524 1.00 95.25 341 ASN A CA 1
ATOM 2575 C C . ASN A 1 341 ? 14.574 -7.763 -9.026 1.00 95.25 341 ASN A C 1
ATOM 2577 O O . ASN A 1 341 ? 15.651 -7.752 -9.618 1.00 95.25 341 ASN A O 1
ATOM 2581 N N . THR A 1 342 ? 13.432 -8.022 -9.661 1.00 96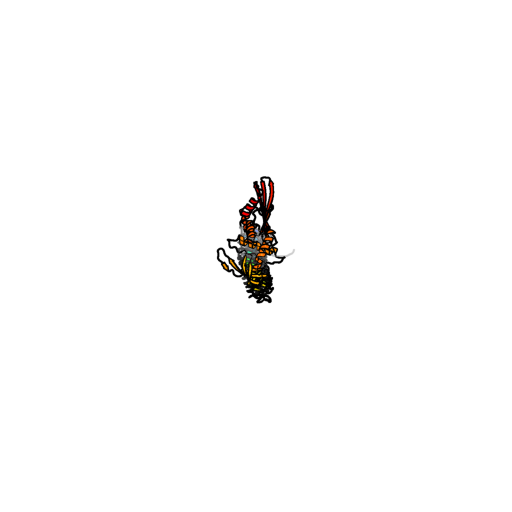.06 342 THR A N 1
ATOM 2582 C CA . THR A 1 342 ? 13.357 -8.218 -11.111 1.00 96.06 342 THR A CA 1
ATOM 2583 C C . THR A 1 342 ? 13.353 -6.860 -11.801 1.00 96.06 342 THR A C 1
ATOM 2585 O O . THR A 1 342 ? 12.601 -5.962 -11.414 1.00 96.06 342 THR A O 1
ATOM 2588 N N . ARG A 1 343 ? 14.168 -6.696 -12.848 1.00 96.31 343 ARG A N 1
ATOM 2589 C CA . ARG A 1 343 ? 14.061 -5.525 -13.723 1.00 96.31 343 ARG A CA 1
ATOM 2590 C C . ARG A 1 343 ? 12.830 -5.665 -14.606 1.00 96.31 343 ARG A C 1
ATOM 2592 O O . ARG A 1 343 ? 12.627 -6.705 -15.223 1.00 96.31 343 ARG A O 1
ATOM 2599 N N . ILE A 1 344 ? 12.029 -4.614 -14.680 1.00 97.19 344 ILE A N 1
ATOM 2600 C CA . ILE A 1 344 ? 10.794 -4.585 -15.461 1.00 97.19 344 ILE A CA 1
ATOM 2601 C C . ILE A 1 344 ? 10.683 -3.301 -16.284 1.00 97.19 344 ILE A C 1
ATOM 2603 O O . ILE A 1 344 ? 11.346 -2.303 -15.985 1.00 97.19 344 ILE A O 1
ATOM 2607 N N . ILE A 1 345 ? 9.799 -3.333 -17.279 1.00 96.38 345 ILE A N 1
ATOM 2608 C CA . ILE A 1 345 ? 9.255 -2.159 -17.964 1.00 96.38 345 ILE A CA 1
ATOM 2609 C C . ILE A 1 345 ? 7.733 -2.156 -17.833 1.00 96.38 345 ILE A C 1
ATOM 2611 O O . ILE A 1 345 ? 7.098 -3.209 -17.935 1.00 96.38 345 ILE A O 1
ATOM 2615 N N . ASP A 1 346 ? 7.140 -0.995 -17.583 1.00 96.12 346 ASP A N 1
ATOM 2616 C CA . ASP A 1 346 ? 5.687 -0.847 -17.540 1.00 96.12 346 ASP A CA 1
ATOM 2617 C C . ASP A 1 346 ? 5.107 -0.249 -18.832 1.00 96.12 346 ASP A C 1
ATOM 2619 O O . ASP A 1 346 ? 5.824 0.114 -19.762 1.00 96.12 346 ASP A O 1
ATOM 2623 N N . THR A 1 347 ? 3.781 -0.117 -18.898 1.00 93.25 347 THR A N 1
ATOM 2624 C CA . THR A 1 347 ? 3.089 0.421 -20.085 1.00 93.25 347 THR A CA 1
ATOM 2625 C C . THR A 1 347 ? 3.373 1.896 -20.370 1.00 93.25 347 THR A C 1
ATOM 2627 O O . THR A 1 347 ? 3.050 2.369 -21.455 1.00 93.25 347 THR A O 1
ATOM 2630 N N . ASN A 1 348 ? 3.949 2.626 -19.412 1.00 94.12 348 ASN A N 1
ATOM 2631 C CA . ASN A 1 348 ? 4.375 4.015 -19.578 1.00 94.12 348 ASN A CA 1
ATOM 2632 C C . ASN A 1 348 ? 5.866 4.107 -19.928 1.00 94.12 348 ASN A C 1
ATOM 2634 O O . ASN A 1 348 ? 6.447 5.186 -19.826 1.00 94.12 348 ASN A O 1
ATOM 2638 N N . ASN A 1 349 ? 6.484 2.991 -20.334 1.00 94.00 349 ASN A N 1
ATOM 2639 C CA . ASN A 1 349 ? 7.898 2.897 -20.684 1.00 94.00 349 ASN A CA 1
ATOM 2640 C C . ASN A 1 349 ? 8.847 3.245 -19.525 1.00 94.00 349 ASN A C 1
ATOM 2642 O O . ASN A 1 349 ? 10.004 3.605 -19.749 1.00 94.00 349 ASN A O 1
ATOM 2646 N N . ARG A 1 350 ? 8.380 3.116 -18.277 1.00 95.12 350 ARG A N 1
ATOM 2647 C CA . ARG A 1 350 ? 9.211 3.309 -17.086 1.00 95.12 350 ARG A CA 1
ATOM 2648 C C . ARG A 1 350 ? 9.947 2.017 -16.793 1.00 95.12 350 ARG A C 1
ATOM 2650 O O . ARG A 1 350 ? 9.331 0.960 -16.652 1.00 95.12 350 ARG A O 1
ATOM 2657 N N . ILE A 1 351 ? 11.266 2.111 -16.679 1.00 95.88 351 ILE A N 1
ATOM 2658 C CA . ILE A 1 351 ? 12.137 0.972 -16.387 1.00 95.88 351 ILE A CA 1
ATOM 2659 C C . ILE A 1 351 ? 12.569 1.048 -14.933 1.00 95.88 351 ILE A C 1
ATOM 2661 O O . ILE A 1 351 ? 13.054 2.081 -14.468 1.00 95.88 351 ILE A O 1
ATOM 2665 N N . GLY A 1 352 ? 12.453 -0.059 -14.211 1.00 96.75 352 GLY A N 1
ATOM 2666 C CA . GLY A 1 352 ? 12.828 -0.090 -12.807 1.00 96.75 352 GLY A CA 1
ATOM 2667 C C . GLY A 1 352 ? 13.019 -1.482 -12.242 1.00 96.75 352 GLY A C 1
ATOM 2668 O O . GLY A 1 352 ? 12.957 -2.472 -12.968 1.00 96.75 352 GLY A O 1
ATOM 2669 N N . ILE A 1 353 ? 13.289 -1.534 -10.942 1.00 97.00 353 ILE A N 1
ATOM 2670 C CA . ILE A 1 353 ? 13.481 -2.771 -10.183 1.00 97.00 353 ILE A CA 1
ATOM 2671 C C . ILE A 1 353 ? 12.288 -2.962 -9.253 1.00 97.00 353 ILE A C 1
ATOM 2673 O O . ILE A 1 353 ? 11.907 -2.039 -8.534 1.00 97.00 353 ILE A O 1
ATOM 2677 N N . THR A 1 354 ? 11.685 -4.146 -9.269 1.00 97.31 354 THR A N 1
ATOM 2678 C CA . THR A 1 354 ? 10.559 -4.478 -8.392 1.00 97.31 354 THR A CA 1
ATOM 2679 C C . THR A 1 354 ? 10.981 -4.570 -6.925 1.00 97.31 354 THR A C 1
ATOM 2681 O O . THR A 1 354 ? 11.927 -5.270 -6.568 1.00 97.31 354 THR A O 1
ATOM 2684 N N . ASN A 1 355 ? 10.234 -3.901 -6.050 1.00 96.00 355 ASN A N 1
ATOM 2685 C CA . ASN A 1 355 ? 10.421 -3.943 -4.599 1.00 96.00 355 ASN A CA 1
ATOM 2686 C C . ASN A 1 355 ? 9.550 -5.021 -3.949 1.00 96.00 355 ASN A C 1
ATOM 2688 O O . ASN A 1 355 ? 10.008 -5.713 -3.041 1.00 96.00 355 ASN A O 1
ATOM 2692 N N . TYR A 1 356 ? 8.303 -5.137 -4.415 1.00 96.62 356 TYR A N 1
ATOM 2693 C CA . TYR A 1 356 ? 7.277 -6.033 -3.882 1.00 96.62 356 TYR A CA 1
ATOM 2694 C C . TYR A 1 356 ? 6.371 -6.509 -5.017 1.00 96.62 356 TYR A C 1
ATOM 2696 O O . TYR A 1 356 ? 6.105 -5.755 -5.957 1.00 96.62 356 TYR A O 1
ATOM 2704 N N . VAL A 1 357 ? 5.864 -7.734 -4.909 1.00 96.56 357 VAL A N 1
ATOM 2705 C CA . VAL A 1 357 ? 4.899 -8.316 -5.850 1.00 96.56 357 VAL A CA 1
ATOM 2706 C C . VAL A 1 357 ? 3.718 -8.837 -5.045 1.00 96.56 357 VAL A C 1
ATOM 2708 O O . VAL A 1 357 ? 3.919 -9.521 -4.047 1.00 96.56 357 VAL A O 1
ATOM 2711 N N . PHE A 1 358 ? 2.493 -8.501 -5.438 1.00 97.00 358 PHE A N 1
ATOM 2712 C CA . PHE A 1 358 ? 1.289 -8.791 -4.664 1.00 97.00 358 PHE A CA 1
ATOM 2713 C C . PHE A 1 358 ? 0.430 -9.853 -5.345 1.00 97.00 358 PHE A C 1
ATOM 2715 O O . PHE A 1 358 ? 0.403 -9.969 -6.569 1.00 97.00 358 PHE A O 1
ATOM 2722 N N . LYS A 1 359 ? -0.292 -10.636 -4.536 1.00 94.94 359 LYS A N 1
ATOM 2723 C CA . LYS A 1 359 ? -1.102 -11.786 -4.980 1.00 94.94 359 LYS A CA 1
ATOM 2724 C C . LYS A 1 359 ? -2.115 -11.465 -6.089 1.00 94.94 359 LYS A C 1
ATOM 2726 O O . LYS A 1 359 ? -2.474 -12.353 -6.853 1.00 94.94 359 LYS A O 1
ATOM 2731 N N . ASP A 1 360 ? -2.582 -10.224 -6.179 1.00 94.38 360 ASP A N 1
ATOM 2732 C CA . ASP A 1 360 ? -3.543 -9.766 -7.190 1.00 94.38 360 ASP A CA 1
ATOM 2733 C C . ASP A 1 360 ? -2.894 -9.334 -8.520 1.00 94.38 360 ASP A C 1
ATOM 2735 O O . ASP A 1 360 ? -3.576 -8.827 -9.409 1.00 94.38 360 ASP A O 1
ATOM 2739 N N . GLY A 1 361 ? -1.579 -9.524 -8.662 1.00 94.25 361 GLY A N 1
ATOM 2740 C CA . GLY A 1 361 ? -0.814 -9.178 -9.857 1.00 94.25 361 GLY A CA 1
ATOM 2741 C C . GLY A 1 361 ? -0.331 -7.734 -9.909 1.00 94.25 361 GLY A C 1
ATOM 2742 O O . GLY A 1 361 ? 0.422 -7.390 -10.821 1.00 94.25 361 GLY A O 1
ATOM 2743 N N . ARG A 1 362 ? -0.693 -6.884 -8.938 1.00 96.44 362 ARG A N 1
ATOM 2744 C CA . ARG A 1 362 ? -0.027 -5.588 -8.777 1.00 96.44 362 ARG A CA 1
ATOM 2745 C C . ARG A 1 362 ? 1.385 -5.796 -8.233 1.00 96.44 362 ARG A C 1
ATOM 2747 O O . ARG A 1 362 ? 1.661 -6.723 -7.476 1.00 96.44 362 ARG A O 1
ATOM 2754 N N . LEU A 1 363 ? 2.287 -4.896 -8.586 1.00 96.75 363 LEU A N 1
ATOM 2755 C CA . LEU A 1 363 ? 3.651 -4.849 -8.070 1.00 96.75 363 LEU A CA 1
ATOM 2756 C C . LEU A 1 363 ? 4.055 -3.411 -7.781 1.00 96.75 363 LEU A C 1
ATOM 2758 O O . LEU A 1 363 ? 3.535 -2.482 -8.403 1.00 96.75 363 LEU A O 1
ATOM 2762 N N . GLN A 1 364 ? 4.993 -3.243 -6.854 1.00 97.12 364 GLN A N 1
ATOM 2763 C CA . GLN A 1 364 ? 5.702 -1.988 -6.648 1.00 97.12 364 GLN A CA 1
ATOM 2764 C C . GLN A 1 364 ? 7.092 -2.079 -7.264 1.00 97.12 364 GLN A C 1
ATOM 2766 O O . GLN A 1 364 ? 7.793 -3.062 -7.031 1.00 97.12 364 GLN A O 1
ATOM 2771 N N . PHE A 1 365 ? 7.525 -1.046 -7.979 1.00 97.25 365 PHE A N 1
ATOM 2772 C CA . PHE A 1 365 ? 8.890 -0.944 -8.490 1.00 97.25 365 PHE A CA 1
ATOM 2773 C C . PHE A 1 365 ? 9.454 0.463 -8.326 1.00 97.25 365 PHE A C 1
ATOM 2775 O O . PHE A 1 365 ? 8.701 1.434 -8.331 1.00 97.25 365 PHE A O 1
ATOM 2782 N N . THR A 1 366 ? 10.774 0.560 -8.207 1.00 96.75 366 THR A N 1
ATOM 2783 C CA . THR A 1 366 ? 11.508 1.826 -8.198 1.00 96.75 366 THR A CA 1
ATOM 2784 C C . THR A 1 366 ? 12.053 2.103 -9.591 1.00 96.75 366 THR A C 1
ATOM 2786 O O . THR A 1 366 ? 12.839 1.311 -10.121 1.00 96.75 366 THR A O 1
ATOM 2789 N N . GLU A 1 367 ? 11.638 3.214 -10.197 1.00 95.88 367 GLU A N 1
ATOM 2790 C CA . GLU A 1 367 ? 12.127 3.643 -11.508 1.00 95.88 367 GLU A CA 1
ATOM 2791 C C . GLU A 1 367 ? 13.623 3.992 -11.443 1.00 95.88 367 GLU A C 1
ATOM 2793 O O . GLU A 1 367 ? 14.071 4.720 -10.559 1.00 95.88 367 GLU A O 1
ATOM 2798 N N . SER A 1 368 ? 14.408 3.477 -12.395 1.00 90.94 368 SER A N 1
ATOM 2799 C CA . SER A 1 368 ? 15.873 3.608 -12.394 1.00 90.94 368 SER A CA 1
ATOM 2800 C C . SER A 1 368 ? 16.368 5.038 -12.646 1.00 90.94 368 SER A C 1
ATOM 2802 O O . SER A 1 368 ? 17.473 5.367 -12.230 1.00 90.94 368 SER A O 1
ATOM 2804 N N . SER A 1 369 ? 15.589 5.877 -13.335 1.00 86.19 369 SER A N 1
ATOM 2805 C CA . SER A 1 369 ? 15.967 7.254 -13.687 1.00 86.19 369 SER A CA 1
ATOM 2806 C C . SER A 1 369 ? 15.667 8.263 -12.577 1.00 86.19 369 SER A C 1
ATOM 2808 O O . SER A 1 369 ? 16.448 9.189 -12.371 1.00 86.19 369 SER A O 1
ATOM 2810 N N . THR A 1 370 ? 14.546 8.098 -11.871 1.00 91.81 370 THR A N 1
ATOM 2811 C CA . THR A 1 370 ? 14.043 9.074 -10.892 1.00 91.81 370 THR A CA 1
ATOM 2812 C C . THR A 1 370 ? 14.149 8.601 -9.445 1.00 91.81 370 THR A C 1
ATOM 2814 O O . THR A 1 370 ? 14.142 9.423 -8.531 1.00 91.81 370 THR A O 1
ATOM 2817 N N . GLY A 1 371 ? 14.223 7.287 -9.212 1.00 92.19 371 GLY A N 1
ATOM 2818 C CA . GLY A 1 371 ? 14.130 6.703 -7.875 1.00 92.19 371 GLY A CA 1
ATOM 2819 C C . GLY A 1 371 ? 12.713 6.701 -7.287 1.00 92.19 371 GLY A C 1
ATOM 2820 O O . GLY A 1 371 ? 12.546 6.307 -6.133 1.00 92.19 371 GLY A O 1
ATOM 2821 N N . TYR A 1 372 ? 11.685 7.114 -8.040 1.00 93.25 372 TYR A N 1
ATOM 2822 C CA . TYR A 1 372 ? 10.303 7.078 -7.561 1.00 93.25 372 TYR A CA 1
ATOM 2823 C C . TYR A 1 372 ? 9.732 5.660 -7.572 1.00 93.25 372 TYR A C 1
ATOM 2825 O O . TYR A 1 372 ? 9.984 4.867 -8.483 1.00 93.25 372 TYR A O 1
ATOM 2833 N N . ALA A 1 373 ? 8.927 5.356 -6.553 1.00 94.38 373 ALA A N 1
ATOM 2834 C CA . ALA A 1 373 ? 8.190 4.106 -6.459 1.00 94.38 373 ALA A CA 1
ATOM 2835 C C . ALA A 1 373 ? 6.835 4.219 -7.170 1.00 94.38 373 ALA A C 1
ATOM 2837 O O . ALA A 1 373 ? 6.072 5.156 -6.932 1.00 94.38 373 ALA A O 1
ATOM 2838 N N . TYR A 1 374 ? 6.510 3.227 -7.992 1.00 96.06 374 TYR A N 1
ATOM 2839 C CA . TYR A 1 374 ? 5.255 3.145 -8.733 1.00 96.06 374 TYR A CA 1
ATOM 2840 C C . TYR A 1 374 ? 4.559 1.813 -8.485 1.00 96.06 374 TYR A C 1
ATOM 2842 O O . TYR A 1 374 ? 5.215 0.803 -8.238 1.00 96.06 374 TYR A O 1
ATOM 2850 N N . ILE A 1 375 ? 3.227 1.817 -8.590 1.00 96.62 375 ILE A N 1
ATOM 2851 C CA . ILE A 1 375 ? 2.386 0.617 -8.552 1.00 96.62 375 ILE A CA 1
ATOM 2852 C C . ILE A 1 375 ? 1.793 0.385 -9.941 1.00 96.62 375 ILE A C 1
ATOM 2854 O O . ILE A 1 375 ? 1.241 1.306 -10.544 1.00 96.62 375 ILE A O 1
ATOM 2858 N N . THR A 1 376 ? 1.889 -0.841 -10.449 1.00 96.25 376 THR A N 1
ATOM 2859 C CA . THR A 1 376 ? 1.286 -1.243 -11.729 1.00 96.25 376 THR A CA 1
ATOM 2860 C C . THR A 1 376 ? 0.829 -2.698 -11.677 1.00 96.25 376 THR A C 1
ATOM 2862 O O . THR A 1 376 ? 1.392 -3.495 -10.934 1.00 96.25 376 THR A O 1
ATOM 2865 N N . SER A 1 377 ? -0.186 -3.048 -12.465 1.00 94.38 377 SER A N 1
ATOM 2866 C CA . SER A 1 377 ? -0.590 -4.436 -12.750 1.00 94.38 377 SER A CA 1
ATOM 2867 C C . SER A 1 377 ? -0.126 -4.919 -14.127 1.00 94.38 377 SER A C 1
ATOM 2869 O O . SER A 1 377 ? -0.358 -6.066 -14.498 1.00 94.38 377 SER A O 1
ATOM 2871 N N . LYS A 1 378 ? 0.503 -4.037 -14.912 1.00 94.88 378 LYS A N 1
ATOM 2872 C CA . LYS A 1 378 ? 0.974 -4.317 -16.269 1.00 94.88 378 LYS A CA 1
ATOM 2873 C C . LYS A 1 378 ? 2.440 -3.938 -16.372 1.00 94.88 378 LYS A C 1
ATOM 2875 O O . LYS A 1 378 ? 2.780 -2.768 -16.561 1.00 94.88 378 LYS A O 1
ATOM 2880 N N . ALA A 1 379 ? 3.289 -4.942 -16.237 1.00 95.62 379 ALA A N 1
ATOM 2881 C CA . ALA A 1 379 ? 4.714 -4.821 -16.459 1.00 95.62 379 ALA A CA 1
ATOM 2882 C C . ALA A 1 379 ? 5.247 -6.085 -17.123 1.00 95.62 379 ALA A C 1
ATOM 2884 O O . ALA A 1 379 ? 4.655 -7.156 -17.006 1.00 95.62 379 ALA A O 1
ATOM 2885 N N . SER A 1 380 ? 6.362 -5.943 -17.825 1.00 96.25 380 SER A N 1
ATOM 2886 C CA . SER A 1 380 ? 7.045 -7.039 -18.503 1.00 96.25 380 SER A CA 1
ATOM 2887 C C . SER A 1 380 ? 8.431 -7.223 -17.893 1.00 96.25 380 SER A C 1
ATOM 2889 O O . SER A 1 380 ? 9.185 -6.247 -17.837 1.00 96.25 380 SER A O 1
ATOM 2891 N N . PRO A 1 381 ? 8.785 -8.428 -17.406 1.00 96.50 381 PRO A N 1
ATOM 2892 C CA . PRO A 1 381 ? 10.120 -8.697 -16.883 1.00 96.50 381 PRO A CA 1
ATOM 2893 C C . PRO A 1 381 ? 11.182 -8.622 -17.971 1.00 96.50 381 PRO A C 1
ATOM 2895 O O . PRO A 1 381 ? 10.910 -8.926 -19.141 1.00 96.50 381 PRO A O 1
ATOM 2898 N N . GLN A 1 382 ? 12.391 -8.249 -17.552 1.00 95.56 382 GLN A N 1
ATOM 2899 C CA . GLN A 1 382 ? 13.599 -8.424 -18.338 1.00 95.56 382 GLN A CA 1
ATOM 2900 C C . GLN A 1 382 ? 13.792 -9.914 -18.640 1.00 95.56 382 GLN A C 1
ATOM 2902 O O . GLN A 1 382 ? 13.580 -10.765 -17.778 1.00 95.56 382 GLN A O 1
ATOM 2907 N N . VAL A 1 383 ? 14.219 -10.211 -19.860 1.00 94.62 383 VAL A N 1
ATOM 2908 C CA . VAL A 1 383 ? 14.599 -11.550 -20.306 1.00 94.62 383 VAL A CA 1
ATOM 2909 C C . VAL A 1 383 ? 16.011 -11.518 -20.874 1.00 94.62 383 VAL A C 1
ATOM 2911 O O . VAL A 1 383 ? 16.458 -10.493 -21.388 1.00 94.62 383 VAL A O 1
ATOM 2914 N N . ASP A 1 384 ? 16.708 -12.648 -20.811 1.00 92.62 384 ASP A N 1
ATOM 2915 C CA . ASP A 1 384 ? 18.079 -12.736 -21.324 1.00 92.62 384 ASP A CA 1
ATOM 2916 C C . ASP A 1 384 ? 18.124 -12.760 -22.857 1.00 92.62 384 ASP A C 1
ATOM 2918 O O . ASP A 1 384 ? 19.103 -12.321 -23.461 1.00 92.62 384 ASP A O 1
ATOM 2922 N N . ARG A 1 385 ? 17.057 -13.264 -23.495 1.00 93.50 385 ARG A N 1
ATOM 2923 C CA . ARG A 1 385 ? 16.976 -13.415 -24.951 1.00 93.50 385 ARG A CA 1
ATOM 2924 C C . ARG A 1 385 ? 15.554 -13.374 -25.504 1.00 93.50 385 ARG A C 1
ATOM 2926 O O . ARG A 1 385 ? 14.621 -13.851 -24.857 1.00 93.50 385 ARG A O 1
ATOM 2933 N N . ILE A 1 386 ? 15.417 -12.887 -26.738 1.00 91.50 386 ILE A N 1
ATOM 2934 C CA . ILE A 1 386 ? 14.206 -12.974 -27.573 1.00 91.50 386 ILE A CA 1
ATOM 2935 C C . ILE A 1 386 ? 14.643 -13.370 -28.985 1.00 91.50 386 ILE A C 1
ATOM 2937 O O . ILE A 1 386 ? 15.253 -12.576 -29.699 1.00 91.50 386 ILE A O 1
ATOM 2941 N N . GLY A 1 387 ? 14.366 -14.610 -29.394 1.00 89.38 387 GLY A N 1
ATOM 2942 C CA . GLY A 1 387 ? 14.912 -15.145 -30.645 1.00 89.38 387 GLY A CA 1
ATOM 2943 C C . GLY A 1 387 ? 16.446 -15.150 -30.619 1.00 89.38 387 GLY A C 1
ATOM 2944 O O . GLY A 1 387 ? 17.039 -15.779 -29.745 1.00 89.38 387 GLY A O 1
ATOM 2945 N N . THR A 1 388 ? 17.075 -14.441 -31.561 1.00 90.12 388 THR A N 1
ATOM 2946 C CA . THR A 1 388 ? 18.538 -14.254 -31.642 1.00 90.12 388 THR A CA 1
ATOM 2947 C C . THR A 1 388 ? 19.047 -13.025 -30.881 1.00 90.12 388 THR A C 1
ATOM 2949 O O . THR A 1 388 ? 20.255 -12.818 -30.789 1.00 90.12 388 THR A O 1
ATOM 2952 N N . LEU A 1 389 ? 18.148 -12.196 -30.345 1.00 94.75 389 LEU A N 1
ATOM 2953 C CA . LEU A 1 389 ? 18.505 -10.966 -29.647 1.00 94.75 389 LEU A CA 1
ATOM 2954 C C . LEU A 1 389 ? 18.861 -11.269 -28.191 1.00 94.75 389 LEU A C 1
ATOM 2956 O O . LEU A 1 389 ? 18.111 -11.966 -27.510 1.00 94.75 389 LEU A O 1
ATOM 2960 N N . GLN A 1 390 ? 19.969 -10.706 -27.714 1.00 94.38 390 GLN A N 1
ATOM 2961 C CA . GLN A 1 390 ? 20.444 -10.794 -26.331 1.00 94.38 390 GLN A CA 1
ATOM 2962 C C . GLN A 1 390 ? 21.160 -9.498 -25.931 1.00 94.38 390 GLN A C 1
ATOM 2964 O O . GLN A 1 390 ? 21.487 -8.680 -26.795 1.00 94.38 390 GLN A O 1
ATOM 2969 N N . ALA A 1 391 ? 21.386 -9.295 -24.632 1.00 93.19 391 ALA A N 1
ATOM 2970 C CA . ALA A 1 391 ? 22.120 -8.130 -24.144 1.00 93.19 391 ALA A CA 1
ATOM 2971 C C . ALA A 1 391 ? 23.531 -8.046 -24.761 1.00 93.19 391 ALA A C 1
ATOM 2973 O O . ALA A 1 391 ? 24.114 -9.051 -25.166 1.00 93.19 391 ALA A O 1
ATOM 2974 N N . ASP A 1 392 ? 24.050 -6.825 -24.874 1.00 94.31 392 ASP A N 1
ATOM 2975 C CA . ASP A 1 392 ? 25.326 -6.447 -25.495 1.00 94.31 392 ASP A CA 1
ATOM 2976 C C . ASP A 1 392 ? 25.482 -6.737 -26.996 1.00 94.31 392 ASP A C 1
ATOM 2978 O O . ASP A 1 392 ? 26.475 -6.303 -27.595 1.00 94.31 392 ASP A O 1
ATOM 2982 N N . LEU A 1 393 ? 24.496 -7.377 -27.632 1.00 96.12 393 LEU A N 1
ATOM 2983 C CA . LEU A 1 393 ? 24.476 -7.576 -29.078 1.00 96.12 393 LEU A CA 1
ATOM 2984 C C . LEU A 1 393 ? 24.423 -6.224 -29.798 1.00 96.12 393 LEU A C 1
ATOM 2986 O O . LEU A 1 393 ? 23.607 -5.363 -29.451 1.00 96.12 393 LEU A O 1
ATOM 2990 N N . ILE A 1 394 ? 25.283 -6.043 -30.805 1.00 96.50 394 ILE A N 1
ATOM 2991 C CA . ILE A 1 394 ? 25.259 -4.861 -31.668 1.00 96.50 394 ILE A CA 1
ATOM 2992 C C . ILE A 1 394 ? 24.090 -4.993 -32.639 1.00 96.50 394 ILE A C 1
ATOM 2994 O O . ILE A 1 394 ? 23.926 -6.012 -33.309 1.00 96.50 394 ILE A O 1
ATOM 2998 N N . VAL A 1 395 ? 23.275 -3.948 -32.706 1.00 97.00 395 VAL A N 1
ATOM 2999 C CA . VAL A 1 395 ? 22.067 -3.908 -33.521 1.00 97.00 395 VAL A CA 1
ATOM 3000 C C . VAL A 1 395 ? 21.874 -2.536 -34.163 1.00 97.00 395 VAL A C 1
ATOM 3002 O O . VAL A 1 395 ? 22.365 -1.514 -33.673 1.00 97.00 395 VAL A O 1
ATOM 3005 N N . LEU A 1 396 ? 21.114 -2.523 -35.250 1.00 96.44 396 LEU A N 1
ATOM 3006 C CA . LEU A 1 396 ? 20.624 -1.336 -35.934 1.00 96.44 396 LEU A CA 1
ATOM 3007 C C . LEU A 1 396 ? 19.137 -1.163 -35.633 1.00 96.44 396 LEU A C 1
ATOM 3009 O O . LEU A 1 396 ? 18.360 -2.085 -35.877 1.00 96.44 396 LEU A O 1
ATOM 3013 N N . ASP A 1 397 ? 18.735 -0.006 -35.118 1.00 94.94 397 ASP A N 1
ATOM 3014 C CA . ASP A 1 397 ? 17.314 0.285 -34.915 1.00 94.94 397 ASP A CA 1
ATOM 3015 C C . ASP A 1 397 ? 16.631 0.837 -36.181 1.00 94.94 397 ASP A C 1
ATOM 3017 O O . ASP A 1 397 ? 17.272 1.132 -37.196 1.00 94.94 397 ASP A O 1
ATOM 3021 N N . ASP A 1 398 ? 15.309 1.001 -36.118 1.00 90.81 398 ASP A N 1
ATOM 3022 C CA . ASP A 1 398 ? 14.512 1.504 -37.245 1.00 90.81 398 ASP A CA 1
ATOM 3023 C C . ASP A 1 398 ? 14.862 2.954 -37.644 1.00 90.81 398 ASP A C 1
ATOM 3025 O O . ASP A 1 398 ? 14.644 3.350 -38.790 1.00 90.81 398 ASP A O 1
ATOM 3029 N N . ASN A 1 399 ? 15.471 3.727 -36.737 1.00 91.56 399 ASN A N 1
ATOM 3030 C CA . ASN A 1 399 ? 15.953 5.090 -36.984 1.00 91.56 399 ASN A CA 1
ATOM 3031 C C . ASN A 1 399 ? 17.389 5.122 -37.539 1.00 91.56 399 ASN A C 1
ATOM 3033 O O . ASN A 1 399 ? 18.009 6.184 -37.585 1.00 91.56 399 ASN A O 1
ATOM 3037 N N . ASN A 1 400 ? 17.921 3.975 -37.974 1.00 92.81 400 ASN A N 1
ATOM 3038 C CA . ASN A 1 400 ? 19.283 3.808 -38.476 1.00 92.81 400 ASN A CA 1
ATOM 3039 C C . ASN A 1 400 ? 20.381 4.146 -37.450 1.00 92.81 400 ASN A C 1
ATOM 3041 O O . ASN A 1 400 ? 21.473 4.581 -37.821 1.00 92.81 400 ASN A O 1
ATOM 3045 N N . ARG A 1 401 ? 20.122 3.934 -36.158 1.00 93.31 401 ARG A N 1
ATOM 3046 C CA . ARG A 1 401 ? 21.111 4.133 -35.093 1.00 93.31 401 ARG A CA 1
ATOM 3047 C C . ARG A 1 401 ? 21.756 2.807 -34.726 1.00 93.31 401 ARG A C 1
ATOM 3049 O O . ARG A 1 401 ? 21.084 1.852 -34.327 1.00 93.31 401 ARG A O 1
ATOM 3056 N N . VAL A 1 402 ? 23.081 2.759 -34.820 1.00 95.00 402 VAL A N 1
ATOM 3057 C CA . VAL A 1 402 ? 23.866 1.596 -34.395 1.00 95.00 402 VAL A CA 1
ATOM 3058 C C . VAL A 1 402 ? 24.100 1.677 -32.893 1.00 95.00 402 VAL A C 1
ATOM 3060 O O . VAL A 1 402 ? 24.616 2.668 -32.372 1.00 95.00 402 VAL A O 1
ATOM 3063 N N . GLY A 1 403 ? 23.727 0.621 -32.185 1.00 96.25 403 GLY A N 1
ATOM 3064 C CA . GLY A 1 403 ? 23.810 0.552 -30.733 1.00 96.25 403 GLY A CA 1
ATOM 3065 C C . GLY A 1 403 ? 23.988 -0.869 -30.238 1.00 96.25 403 GLY A C 1
ATOM 3066 O O . GLY A 1 403 ? 24.068 -1.811 -31.021 1.00 96.25 403 GLY A O 1
ATOM 3067 N N . LYS A 1 404 ? 24.039 -1.017 -28.919 1.00 96.88 404 LYS A N 1
ATOM 3068 C CA . LYS A 1 404 ? 23.955 -2.309 -28.240 1.00 96.88 404 LYS A CA 1
ATOM 3069 C C . LYS A 1 404 ? 22.615 -2.457 -27.547 1.00 96.88 404 LYS A C 1
ATOM 3071 O O . LYS A 1 404 ? 22.056 -1.475 -27.057 1.00 96.88 404 LYS A O 1
ATOM 3076 N N . ILE A 1 405 ? 22.131 -3.684 -27.440 1.00 97.06 405 ILE A N 1
ATOM 3077 C CA . ILE A 1 405 ? 20.997 -3.984 -26.570 1.00 97.06 405 ILE A CA 1
ATOM 3078 C C . ILE A 1 405 ? 21.458 -3.914 -25.110 1.00 97.06 405 ILE A C 1
ATOM 3080 O O . ILE A 1 405 ? 22.299 -4.695 -24.687 1.00 97.06 405 ILE A O 1
ATOM 3084 N N . ALA A 1 406 ? 20.902 -2.996 -24.326 1.00 94.81 406 ALA A N 1
ATOM 3085 C CA . ALA A 1 406 ? 21.128 -2.942 -22.884 1.00 94.81 406 ALA A CA 1
ATOM 3086 C C . ALA A 1 406 ? 20.210 -3.919 -22.137 1.00 94.81 406 ALA A C 1
ATOM 3088 O O . ALA A 1 406 ? 20.667 -4.644 -21.260 1.00 94.81 406 ALA A O 1
ATOM 3089 N N . TYR A 1 407 ? 18.922 -3.950 -22.496 1.00 95.19 407 TYR A N 1
ATOM 3090 C CA . TYR A 1 407 ? 17.913 -4.807 -21.867 1.00 95.19 407 TYR A CA 1
ATOM 3091 C C . TYR A 1 407 ? 16.880 -5.272 -22.897 1.00 95.19 407 TYR A C 1
ATOM 3093 O O . TYR A 1 407 ? 16.532 -4.513 -23.804 1.00 95.19 407 TYR A O 1
ATOM 3101 N N . LEU A 1 408 ? 16.352 -6.484 -22.716 1.00 96.19 408 LEU A N 1
ATOM 3102 C CA . LEU A 1 408 ? 15.191 -7.002 -23.440 1.00 96.19 408 LEU A CA 1
ATOM 3103 C C . LEU A 1 408 ? 14.068 -7.276 -22.454 1.00 96.19 408 LEU A C 1
ATOM 3105 O O . LEU A 1 408 ? 14.328 -7.792 -21.371 1.00 96.19 408 LEU A O 1
ATOM 3109 N N . PHE A 1 409 ? 12.831 -6.989 -22.840 1.00 96.31 409 PHE A N 1
ATOM 3110 C CA . PHE A 1 409 ? 11.651 -7.263 -22.030 1.00 96.31 409 PHE A CA 1
ATOM 3111 C C . PHE A 1 409 ? 10.729 -8.254 -22.731 1.00 96.31 409 PHE A C 1
ATOM 3113 O O . PHE A 1 409 ? 10.578 -8.225 -23.948 1.00 96.31 409 PHE A O 1
ATOM 3120 N N . SER A 1 410 ? 10.084 -9.126 -21.959 1.00 94.62 410 SER A N 1
ATOM 3121 C CA . SER A 1 410 ? 9.222 -10.213 -22.468 1.00 94.62 410 SER A CA 1
ATOM 3122 C C . SER A 1 410 ? 8.068 -9.773 -23.384 1.00 94.62 410 SER A C 1
ATOM 3124 O O . SER A 1 410 ? 7.539 -10.599 -24.121 1.00 94.62 410 SER A O 1
ATOM 3126 N N . ASN A 1 411 ? 7.697 -8.490 -23.392 1.00 93.69 411 ASN A N 1
ATOM 3127 C CA . ASN A 1 411 ? 6.737 -7.913 -24.338 1.00 93.69 411 ASN A CA 1
ATOM 3128 C C . ASN A 1 411 ? 7.352 -7.461 -25.678 1.00 93.69 411 ASN A C 1
ATOM 3130 O O . ASN A 1 411 ? 6.665 -6.818 -26.469 1.00 93.69 411 ASN A O 1
ATOM 3134 N N . GLY A 1 412 ? 8.629 -7.752 -25.930 1.00 93.75 412 GLY A N 1
ATOM 3135 C CA . GLY A 1 412 ? 9.340 -7.378 -27.155 1.00 93.75 412 GLY A CA 1
ATOM 3136 C C . GLY A 1 412 ? 9.968 -5.983 -27.136 1.00 93.75 412 GLY A C 1
ATOM 3137 O O . GLY A 1 412 ? 10.613 -5.607 -28.109 1.00 93.75 412 GLY A O 1
ATOM 3138 N N . GLN A 1 413 ? 9.821 -5.209 -26.055 1.00 95.56 413 GLN A N 1
ATOM 3139 C CA . GLN A 1 413 ? 10.504 -3.919 -25.936 1.00 95.56 413 GLN A CA 1
ATOM 3140 C C . GLN A 1 413 ? 11.994 -4.107 -25.638 1.00 95.56 413 GLN A C 1
ATOM 3142 O O . GLN A 1 413 ? 12.393 -4.978 -24.861 1.00 95.56 413 GLN A O 1
ATOM 3147 N N . ILE A 1 414 ? 12.819 -3.255 -26.242 1.00 96.06 414 ILE A N 1
ATOM 3148 C CA . ILE A 1 414 ? 14.278 -3.327 -26.181 1.00 96.06 414 ILE A CA 1
ATOM 3149 C C . ILE A 1 414 ? 14.817 -1.960 -25.777 1.00 96.06 414 ILE A C 1
ATOM 3151 O O . ILE A 1 414 ? 14.443 -0.939 -26.353 1.00 96.06 414 ILE A O 1
ATOM 3155 N N . VAL A 1 415 ? 15.729 -1.939 -24.808 1.00 96.06 415 VAL A N 1
ATOM 3156 C CA . VAL A 1 415 ? 16.505 -0.740 -24.481 1.00 96.06 415 VAL A CA 1
ATOM 3157 C C . VAL A 1 415 ? 17.760 -0.763 -25.328 1.00 96.06 415 VAL A C 1
ATOM 3159 O O . VAL A 1 415 ? 18.679 -1.536 -25.073 1.00 96.06 415 VAL A O 1
ATOM 3162 N N . HIS A 1 416 ? 17.782 0.074 -26.352 1.00 95.31 416 HIS A N 1
ATOM 3163 C CA . HIS A 1 416 ? 18.904 0.279 -27.257 1.00 95.31 416 HIS A CA 1
ATOM 3164 C C . HIS A 1 416 ? 19.805 1.384 -26.710 1.00 95.31 416 HIS A C 1
ATOM 3166 O O . HIS A 1 416 ? 19.325 2.467 -26.392 1.00 95.31 416 HIS A O 1
ATOM 3172 N N . LYS A 1 417 ? 21.104 1.111 -26.580 1.00 96.06 417 LYS A N 1
ATOM 3173 C CA . LYS A 1 417 ? 22.129 2.087 -26.206 1.00 96.06 417 LYS A CA 1
ATOM 3174 C C . LYS A 1 417 ? 22.973 2.418 -27.429 1.00 96.06 417 LYS A C 1
ATOM 3176 O O . LYS A 1 417 ? 23.770 1.589 -27.867 1.00 96.06 417 LYS A O 1
ATOM 3181 N N . GLU A 1 418 ? 22.819 3.619 -27.965 1.00 94.38 418 GLU A N 1
ATOM 3182 C CA . GLU A 1 418 ? 23.535 4.063 -29.161 1.00 94.38 418 GLU A CA 1
ATOM 3183 C C . GLU A 1 418 ? 25.057 4.120 -28.921 1.00 94.38 418 GLU A C 1
ATOM 3185 O O . GLU A 1 418 ? 25.514 4.587 -27.875 1.00 94.38 418 GLU A O 1
ATOM 3190 N N . LEU A 1 419 ? 25.858 3.646 -29.885 1.00 91.62 419 LEU A N 1
ATOM 3191 C CA . LEU A 1 419 ? 27.322 3.583 -29.745 1.00 91.62 419 LEU A CA 1
ATOM 3192 C C . LEU A 1 419 ? 27.994 4.962 -29.794 1.00 91.62 419 LEU A C 1
ATOM 3194 O O . LEU A 1 419 ? 28.995 5.169 -29.116 1.00 91.62 419 LEU A O 1
ATOM 3198 N N . SER A 1 420 ? 27.475 5.880 -30.611 1.00 85.94 420 SER A N 1
ATOM 3199 C CA . SER A 1 420 ? 28.063 7.207 -30.845 1.00 85.94 420 SER A CA 1
ATOM 3200 C C . SER A 1 420 ? 27.849 8.158 -29.666 1.00 85.94 420 SER A C 1
ATOM 3202 O O . SER A 1 420 ? 28.753 8.904 -29.298 1.00 85.94 420 SER A O 1
ATOM 3204 N N . SER A 1 421 ? 26.655 8.125 -29.074 1.00 87.75 421 SER A N 1
ATOM 3205 C CA . SER A 1 421 ? 26.208 9.087 -28.067 1.00 87.75 421 SER A CA 1
ATOM 3206 C C . SER A 1 421 ? 26.104 8.495 -26.659 1.00 87.75 421 SER A C 1
ATOM 3208 O O . SER A 1 421 ? 26.137 9.225 -25.671 1.00 87.75 421 SER A O 1
ATOM 3210 N N . GLY A 1 422 ? 25.955 7.171 -26.547 1.00 88.94 422 GLY A N 1
ATOM 3211 C CA . GLY A 1 422 ? 25.649 6.489 -25.294 1.00 88.94 422 GLY A CA 1
ATOM 3212 C C . GL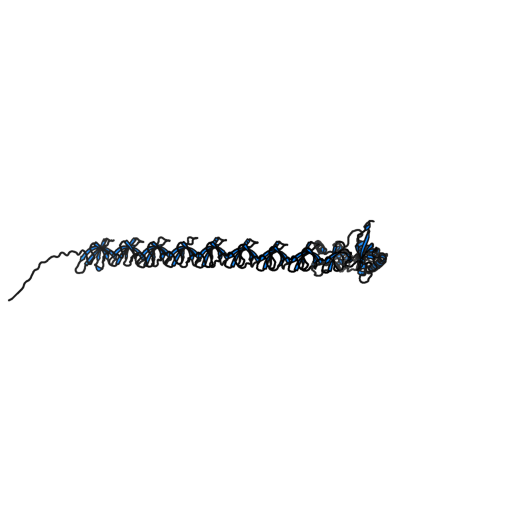Y A 1 422 ? 24.203 6.659 -24.811 1.00 88.94 422 GLY A C 1
ATOM 3213 O O . GLY A 1 422 ? 23.872 6.084 -23.768 1.00 88.94 422 GLY A O 1
ATOM 3214 N N . TYR A 1 423 ? 23.352 7.403 -25.533 1.00 89.25 423 TYR A N 1
ATOM 3215 C CA . TYR A 1 423 ? 21.942 7.580 -25.181 1.00 89.25 423 TYR A CA 1
ATOM 3216 C C . TYR A 1 423 ? 21.179 6.260 -25.248 1.00 89.25 423 TYR A C 1
ATOM 3218 O O . TYR A 1 423 ? 21.466 5.391 -26.073 1.00 89.25 423 TYR A O 1
ATOM 3226 N N . GLN A 1 424 ? 20.193 6.127 -24.363 1.00 91.88 424 GLN A N 1
ATOM 3227 C CA . GLN A 1 424 ? 19.310 4.972 -24.311 1.00 91.88 424 GLN A CA 1
ATOM 3228 C C . GLN A 1 424 ? 17.935 5.316 -24.872 1.00 91.88 424 GLN A C 1
ATOM 3230 O O . GLN A 1 424 ? 17.342 6.333 -24.516 1.00 91.88 424 GLN A O 1
ATOM 3235 N N . TYR A 1 425 ? 17.423 4.432 -25.718 1.00 91.69 425 TYR A N 1
ATOM 3236 C CA . TYR A 1 425 ? 16.119 4.534 -26.354 1.00 91.69 425 TYR A CA 1
ATOM 3237 C C . TYR A 1 425 ? 15.348 3.240 -26.147 1.00 91.69 425 TYR A C 1
ATOM 3239 O O . TYR A 1 425 ? 15.929 2.158 -26.124 1.00 91.69 425 TYR A O 1
ATOM 3247 N N . ILE A 1 426 ? 14.029 3.348 -26.034 1.00 94.44 426 ILE A N 1
ATOM 3248 C CA . ILE A 1 426 ? 13.148 2.184 -26.051 1.00 94.44 426 ILE A CA 1
ATOM 3249 C C . ILE A 1 426 ? 12.653 2.015 -27.481 1.00 94.44 426 ILE A C 1
ATOM 3251 O O . ILE A 1 426 ? 12.071 2.935 -28.055 1.00 94.44 426 ILE A O 1
ATOM 3255 N N . VAL A 1 427 ? 12.915 0.847 -28.052 1.00 94.56 427 VAL A N 1
ATOM 3256 C CA . VAL A 1 427 ? 12.545 0.472 -29.418 1.00 94.56 427 VAL A CA 1
ATOM 3257 C C . VAL A 1 427 ? 11.831 -0.880 -29.400 1.00 94.56 427 VAL A C 1
ATOM 3259 O O . VAL A 1 427 ? 11.945 -1.641 -28.439 1.00 94.56 427 VAL A O 1
ATOM 3262 N N . THR A 1 428 ? 11.068 -1.178 -30.448 1.00 91.75 428 THR A N 1
ATOM 3263 C CA . THR A 1 428 ? 10.308 -2.437 -30.589 1.00 91.75 428 THR A CA 1
ATOM 3264 C C . THR A 1 428 ? 10.840 -3.338 -31.699 1.00 91.75 428 THR A C 1
ATOM 3266 O O . THR A 1 428 ? 10.416 -4.482 -31.815 1.00 91.75 428 THR A O 1
ATOM 3269 N N . SER A 1 429 ? 11.753 -2.829 -32.524 1.00 92.50 429 SER A N 1
ATOM 3270 C CA . SER A 1 429 ? 12.357 -3.547 -33.640 1.00 92.50 429 SER A CA 1
ATOM 3271 C C . SER A 1 429 ? 13.811 -3.121 -33.783 1.00 92.50 429 SER A C 1
ATOM 3273 O O . SER A 1 429 ? 14.149 -1.938 -33.688 1.00 92.50 429 SER A O 1
ATOM 3275 N N . VAL A 1 430 ? 14.675 -4.118 -33.958 1.00 95.75 430 VAL A N 1
ATOM 3276 C CA . VAL A 1 430 ? 16.102 -3.951 -34.221 1.00 95.75 430 VAL A CA 1
ATOM 3277 C C . VAL A 1 430 ? 16.574 -5.063 -35.150 1.00 95.75 430 VAL A C 1
ATOM 3279 O O . VAL A 1 430 ? 16.057 -6.180 -35.121 1.00 95.75 430 VAL A O 1
ATOM 3282 N N . SER A 1 431 ? 17.592 -4.769 -35.949 1.00 96.31 431 SER A N 1
ATOM 3283 C CA . SER A 1 431 ? 18.267 -5.733 -36.808 1.00 96.31 431 SER A CA 1
ATOM 3284 C C . SER A 1 431 ? 19.650 -6.058 -36.240 1.00 96.31 431 SER A C 1
ATOM 3286 O O . SER A 1 431 ? 20.470 -5.144 -36.135 1.00 96.31 431 SER A O 1
ATOM 3288 N N . PRO A 1 432 ? 19.954 -7.322 -35.900 1.00 96.75 432 PRO A N 1
ATOM 3289 C CA . PRO A 1 432 ? 21.259 -7.691 -35.363 1.00 96.75 432 PRO A CA 1
ATOM 3290 C C . PRO A 1 432 ? 22.381 -7.564 -36.395 1.00 96.75 432 PRO A C 1
ATOM 3292 O O . PRO A 1 432 ? 22.138 -7.693 -37.600 1.00 96.75 432 PRO A O 1
ATOM 3295 N N . GLU A 1 433 ? 23.598 -7.296 -35.909 1.00 96.06 433 GLU A N 1
ATOM 3296 C CA . GLU A 1 433 ? 24.821 -7.408 -36.706 1.00 96.06 433 GLU A CA 1
ATOM 3297 C C . GLU A 1 433 ? 25.017 -8.863 -37.159 1.00 96.06 433 GLU A C 1
ATOM 3299 O O . GLU A 1 433 ? 24.742 -9.803 -36.412 1.00 96.06 433 GLU A O 1
ATOM 3304 N N . VAL A 1 434 ? 25.482 -9.036 -38.394 1.00 94.38 434 VAL A N 1
ATOM 3305 C CA . VAL A 1 434 ? 25.857 -10.331 -38.970 1.00 94.38 434 VAL A CA 1
ATOM 3306 C C . VAL A 1 434 ? 27.316 -10.294 -39.422 1.00 94.38 434 VAL A C 1
ATOM 3308 O O . VAL A 1 434 ? 27.849 -9.239 -39.778 1.00 94.38 434 VAL A O 1
ATOM 3311 N N . ASP A 1 435 ? 27.975 -11.451 -39.405 1.00 90.50 435 ASP A N 1
ATOM 3312 C CA . ASP A 1 435 ? 29.422 -11.528 -39.643 1.00 90.50 435 ASP A CA 1
ATOM 3313 C C . ASP A 1 435 ? 29.809 -11.258 -41.101 1.00 90.50 435 ASP A C 1
ATOM 3315 O O . ASP A 1 435 ? 30.889 -10.729 -41.375 1.00 90.50 435 ASP A O 1
ATOM 3319 N N . SER A 1 436 ? 28.923 -11.593 -42.041 1.00 90.81 436 SER A N 1
ATOM 3320 C CA . SER A 1 436 ? 29.191 -11.531 -43.476 1.00 90.81 436 SER A CA 1
ATOM 3321 C C . SER A 1 436 ? 27.984 -11.044 -44.276 1.00 90.81 436 SER A C 1
ATOM 3323 O O . SER A 1 436 ? 26.847 -11.051 -43.804 1.00 90.81 436 SER A O 1
ATOM 3325 N N . SER A 1 437 ? 28.268 -10.592 -45.493 1.00 92.06 437 SER A N 1
ATOM 3326 C CA . SER A 1 437 ? 27.296 -10.273 -46.531 1.00 92.06 437 SER A CA 1
ATOM 3327 C C . SER A 1 437 ? 27.628 -11.110 -47.762 1.00 92.06 437 SER A C 1
ATOM 3329 O O . SER A 1 437 ? 28.801 -11.262 -48.093 1.00 92.06 437 SER A O 1
ATOM 3331 N N . ASP A 1 438 ? 26.609 -11.595 -48.471 1.00 89.81 438 ASP A N 1
ATOM 3332 C CA . ASP A 1 438 ? 26.790 -12.327 -49.733 1.00 89.81 438 ASP A CA 1
ATOM 3333 C C . ASP A 1 438 ? 27.322 -11.423 -50.865 1.00 89.81 438 ASP A C 1
ATOM 3335 O O . ASP A 1 438 ? 27.712 -11.910 -51.923 1.00 89.81 438 ASP A O 1
ATOM 3339 N N . THR A 1 439 ? 27.304 -10.097 -50.674 1.00 91.19 439 THR A N 1
ATOM 3340 C CA . THR A 1 439 ? 27.620 -9.100 -51.714 1.00 91.19 439 THR A CA 1
ATOM 3341 C C . THR A 1 439 ? 28.859 -8.259 -51.401 1.00 91.19 439 THR A C 1
ATOM 3343 O O . THR A 1 439 ? 29.525 -7.792 -52.320 1.00 91.19 439 THR A O 1
ATOM 3346 N N . TYR A 1 440 ? 29.180 -8.044 -50.122 1.00 93.19 440 TYR A N 1
ATOM 3347 C CA . TYR A 1 440 ? 30.176 -7.053 -49.699 1.00 93.19 440 TYR A CA 1
ATOM 3348 C C . TYR A 1 440 ? 31.173 -7.631 -48.689 1.00 93.19 440 TYR A C 1
ATOM 3350 O O . TYR A 1 440 ? 30.803 -8.430 -47.830 1.00 93.19 440 TYR A O 1
ATOM 3358 N N . ASN A 1 441 ? 32.421 -7.162 -48.733 1.00 92.44 441 ASN A N 1
ATOM 3359 C CA . ASN A 1 441 ? 33.509 -7.544 -47.833 1.00 92.44 441 ASN A CA 1
ATOM 3360 C C . ASN A 1 441 ? 33.980 -6.333 -47.003 1.00 92.44 441 ASN A C 1
ATOM 3362 O O . ASN A 1 441 ? 34.036 -5.214 -47.491 1.00 92.44 441 ASN A O 1
ATOM 3366 N N . LYS A 1 442 ? 34.345 -6.521 -45.731 1.00 92.75 442 LYS A N 1
ATOM 3367 C CA . LYS A 1 442 ? 34.840 -5.428 -44.869 1.00 92.75 442 LYS A CA 1
ATOM 3368 C C . LYS A 1 442 ? 36.227 -4.904 -45.281 1.00 92.75 442 LYS A C 1
ATOM 3370 O O . LYS A 1 442 ? 36.595 -3.797 -44.891 1.00 92.75 442 LYS A O 1
ATOM 3375 N N . THR A 1 443 ? 37.014 -5.681 -46.032 1.00 90.69 443 THR A N 1
ATOM 3376 C CA . THR A 1 443 ? 38.377 -5.291 -46.442 1.00 90.69 443 THR A CA 1
ATOM 3377 C C . THR A 1 443 ? 38.421 -4.367 -47.648 1.00 90.69 443 THR A C 1
ATOM 3379 O O . THR A 1 443 ? 39.388 -3.607 -47.786 1.00 90.69 443 THR A O 1
ATOM 3382 N N . ASP A 1 444 ? 37.394 -4.431 -48.488 1.00 92.69 444 ASP A N 1
ATOM 3383 C CA . ASP A 1 444 ? 37.380 -3.803 -49.801 1.00 92.69 444 ASP A CA 1
ATOM 3384 C C . ASP A 1 444 ? 36.873 -2.364 -49.698 1.00 92.69 444 ASP A C 1
ATOM 3386 O O . ASP A 1 444 ? 36.127 -2.003 -48.780 1.00 92.69 444 ASP A O 1
ATOM 3390 N N . ASP A 1 445 ? 37.314 -1.531 -50.637 1.00 91.62 445 ASP A N 1
ATOM 3391 C CA . ASP A 1 445 ? 36.770 -0.189 -50.782 1.00 91.62 445 ASP A CA 1
ATOM 3392 C C . ASP A 1 445 ? 35.508 -0.251 -51.641 1.00 91.62 445 ASP A C 1
ATOM 3394 O O . ASP A 1 445 ? 35.450 -0.965 -52.643 1.00 91.62 445 ASP A O 1
ATOM 3398 N N . TYR A 1 446 ? 34.513 0.541 -51.264 1.00 94.31 446 TYR A N 1
ATOM 3399 C CA . TYR A 1 446 ? 33.277 0.724 -52.011 1.00 94.31 446 TYR A CA 1
ATOM 3400 C C . TYR A 1 446 ? 32.930 2.197 -52.100 1.00 94.31 446 TYR A C 1
ATOM 3402 O O . TYR A 1 446 ? 33.337 2.991 -51.251 1.00 94.31 446 TYR A O 1
ATOM 3410 N N . SER A 1 447 ? 32.094 2.537 -53.076 1.00 92.25 447 SER A N 1
ATOM 3411 C CA . SER A 1 447 ? 31.420 3.828 -53.123 1.00 92.25 447 SER A CA 1
ATOM 3412 C C . SER A 1 447 ? 29.977 3.735 -52.633 1.00 92.25 447 SER A C 1
ATOM 3414 O O . SER A 1 447 ? 29.266 2.779 -52.941 1.00 92.25 447 SER A O 1
ATOM 3416 N N . SER A 1 448 ? 29.520 4.739 -51.888 1.00 90.75 448 SER A N 1
ATOM 3417 C CA . SER A 1 448 ? 28.112 4.904 -51.526 1.00 90.75 448 SER A CA 1
ATOM 3418 C C . SER A 1 448 ? 27.299 5.562 -52.645 1.00 90.75 448 SER A C 1
ATOM 3420 O O . SER A 1 448 ? 27.837 6.171 -53.568 1.00 90.75 448 SER A O 1
ATOM 3422 N N . VAL A 1 449 ? 25.970 5.547 -52.516 1.00 85.25 449 VAL A N 1
ATOM 3423 C CA . VAL A 1 449 ? 25.046 6.306 -53.388 1.00 85.25 449 VAL A CA 1
ATOM 3424 C C . VAL A 1 449 ? 25.320 7.818 -53.424 1.00 85.25 449 VAL A C 1
ATOM 3426 O O . VAL A 1 449 ? 24.894 8.497 -54.351 1.00 85.25 449 VAL A O 1
ATOM 3429 N N . THR A 1 450 ? 26.040 8.357 -52.435 1.00 82.94 450 THR A N 1
ATOM 3430 C CA . THR A 1 450 ? 26.461 9.766 -52.390 1.00 82.94 450 THR A CA 1
ATOM 3431 C C . THR A 1 450 ? 27.907 9.961 -52.850 1.00 82.94 450 THR A C 1
ATOM 3433 O O . THR A 1 450 ? 28.522 10.958 -52.482 1.00 82.94 450 THR A O 1
ATOM 3436 N N . TYR A 1 451 ? 28.467 9.004 -53.596 1.00 85.75 451 TYR A N 1
ATOM 3437 C CA . TYR A 1 451 ? 29.820 9.038 -54.166 1.00 85.75 451 TYR A CA 1
ATOM 3438 C C . TYR A 1 451 ? 30.958 9.123 -53.138 1.00 85.75 451 TYR A C 1
ATOM 3440 O O . TYR A 1 451 ? 32.077 9.495 -53.480 1.00 85.75 451 TYR A O 1
ATOM 3448 N N . ARG A 1 452 ? 30.696 8.761 -51.876 1.00 86.62 452 ARG A N 1
ATOM 3449 C CA . ARG A 1 452 ? 31.739 8.682 -50.846 1.00 86.62 452 ARG A CA 1
ATOM 3450 C C . ARG A 1 452 ? 32.394 7.319 -50.912 1.00 86.62 452 ARG A C 1
ATOM 3452 O O . ARG A 1 452 ? 31.682 6.318 -50.911 1.00 86.62 452 ARG A O 1
ATOM 3459 N N . VAL A 1 453 ? 33.718 7.285 -50.924 1.00 88.50 453 VAL A N 1
ATOM 3460 C CA . VAL A 1 453 ? 34.499 6.051 -50.954 1.00 88.50 453 VAL A CA 1
ATOM 3461 C C . VAL A 1 453 ? 35.000 5.720 -49.553 1.00 88.50 453 VAL A C 1
ATOM 3463 O O . VAL A 1 453 ? 35.419 6.592 -48.791 1.00 88.50 453 VAL A O 1
ATOM 3466 N N . GLY A 1 454 ? 34.926 4.447 -49.193 1.00 90.81 454 GLY A N 1
ATOM 3467 C CA . GLY A 1 454 ? 35.265 3.977 -47.862 1.00 90.81 454 GLY A CA 1
ATOM 3468 C C . GLY A 1 454 ? 35.082 2.476 -47.729 1.00 90.81 454 GLY A C 1
ATOM 3469 O O . GLY A 1 454 ? 34.937 1.767 -48.722 1.00 90.81 454 GLY A O 1
ATOM 3470 N N . LYS A 1 455 ? 35.061 1.993 -46.488 1.00 93.00 455 LYS A N 1
ATOM 3471 C CA . LYS A 1 455 ? 34.981 0.559 -46.189 1.00 93.00 455 LYS A CA 1
ATOM 3472 C C . LYS A 1 455 ? 33.736 0.215 -45.404 1.00 93.00 455 LYS A C 1
ATOM 3474 O O . LYS A 1 455 ? 33.207 1.028 -44.639 1.00 93.00 455 LYS A O 1
ATOM 3479 N N . VAL A 1 456 ? 33.296 -1.028 -45.545 1.00 95.00 456 VAL A N 1
ATOM 3480 C CA . VAL A 1 456 ? 32.241 -1.557 -44.688 1.00 95.00 456 VAL A CA 1
ATOM 3481 C C . VAL A 1 456 ? 32.781 -1.814 -43.288 1.00 95.00 456 VAL A C 1
ATOM 3483 O O . VAL A 1 456 ? 33.802 -2.468 -43.098 1.00 95.00 456 VAL A O 1
ATOM 3486 N N . LYS A 1 457 ? 32.047 -1.334 -42.289 1.00 94.44 457 LYS A N 1
ATOM 3487 C CA . LYS A 1 457 ? 32.325 -1.564 -40.873 1.00 94.44 457 LYS A CA 1
ATOM 3488 C C . LYS A 1 457 ? 31.488 -2.719 -40.326 1.00 94.44 457 LYS A C 1
ATOM 3490 O O . LYS A 1 457 ? 32.028 -3.593 -39.647 1.00 94.44 457 LYS A O 1
ATOM 3495 N N . ARG A 1 458 ? 30.183 -2.744 -40.635 1.00 95.75 458 ARG A N 1
ATOM 3496 C CA . ARG A 1 458 ? 29.221 -3.747 -40.135 1.00 95.75 458 ARG A CA 1
ATOM 3497 C C . ARG A 1 458 ? 28.153 -4.093 -41.163 1.00 95.75 458 ARG A C 1
ATOM 3499 O O . ARG A 1 458 ? 27.767 -3.242 -41.963 1.00 95.75 458 ARG A O 1
ATOM 3506 N N . PHE A 1 459 ? 27.640 -5.315 -41.070 1.00 96.25 459 PHE A N 1
ATOM 3507 C CA . PHE A 1 459 ? 26.470 -5.788 -41.806 1.00 96.25 459 PHE A CA 1
ATOM 3508 C C . PHE A 1 459 ? 25.331 -6.032 -40.828 1.00 96.25 459 PHE A C 1
ATOM 3510 O O . PHE A 1 459 ? 25.577 -6.475 -39.711 1.00 96.25 459 PHE A O 1
ATOM 3517 N N . PHE A 1 460 ? 24.093 -5.793 -41.247 1.00 96.25 460 PHE A N 1
ATOM 3518 C CA . PHE A 1 460 ? 22.916 -6.079 -40.432 1.00 96.25 460 PHE A CA 1
ATOM 3519 C C . PHE A 1 460 ? 21.978 -7.049 -41.149 1.00 96.25 460 PHE A C 1
ATOM 3521 O O . PHE A 1 460 ? 21.882 -7.042 -42.375 1.00 96.25 460 PHE A O 1
ATOM 3528 N N . ALA A 1 461 ? 21.252 -7.870 -40.387 1.00 94.25 461 ALA A N 1
ATOM 3529 C CA . ALA A 1 461 ? 20.335 -8.884 -40.923 1.00 94.25 461 ALA A CA 1
ATOM 3530 C C . ALA A 1 461 ? 19.262 -8.325 -41.886 1.00 94.25 461 ALA A C 1
ATOM 3532 O O . ALA A 1 461 ? 18.822 -9.018 -42.800 1.00 94.25 461 ALA A O 1
ATOM 3533 N N . ASN A 1 462 ? 18.871 -7.056 -41.736 1.00 94.19 462 ASN A N 1
ATOM 3534 C CA . ASN A 1 462 ? 17.978 -6.338 -42.651 1.00 94.19 462 ASN A CA 1
ATOM 3535 C C . ASN A 1 462 ? 18.664 -5.843 -43.943 1.00 94.19 462 ASN A C 1
ATOM 3537 O O . ASN A 1 462 ? 18.087 -5.022 -44.656 1.00 94.19 462 ASN A O 1
ATOM 3541 N N . LYS A 1 463 ? 19.880 -6.324 -44.234 1.00 94.50 463 LYS A N 1
ATOM 3542 C CA . LYS A 1 463 ? 20.719 -5.990 -45.397 1.00 94.50 463 LYS A CA 1
ATOM 3543 C C . LYS A 1 463 ? 21.240 -4.549 -45.438 1.00 94.50 463 LYS A C 1
ATOM 3545 O O . LYS A 1 463 ? 21.866 -4.166 -46.420 1.00 94.50 463 LYS A O 1
ATOM 3550 N N . LYS A 1 464 ? 21.031 -3.751 -44.384 1.00 95.38 464 LYS A N 1
ATOM 3551 C CA . LYS A 1 464 ? 21.687 -2.443 -44.248 1.00 95.38 464 LYS A CA 1
ATOM 3552 C C . LYS A 1 464 ? 23.141 -2.607 -43.811 1.00 95.38 464 LYS A C 1
ATOM 3554 O O . LYS A 1 464 ? 23.526 -3.615 -43.214 1.00 95.38 464 LYS A O 1
ATOM 3559 N N . ILE A 1 465 ? 23.938 -1.586 -44.098 1.00 95.75 465 ILE A N 1
ATOM 3560 C CA . ILE A 1 465 ? 25.392 -1.610 -43.950 1.00 95.75 465 ILE A CA 1
ATOM 3561 C C . ILE A 1 465 ? 25.836 -0.356 -43.205 1.00 95.75 465 ILE A C 1
ATOM 3563 O O . ILE A 1 465 ? 25.455 0.751 -43.585 1.00 95.75 465 ILE A O 1
ATOM 3567 N N . GLU A 1 466 ? 26.663 -0.517 -42.171 1.00 95.88 466 GLU A N 1
ATOM 3568 C CA . GLU A 1 466 ? 27.421 0.606 -41.612 1.00 95.88 466 GLU A CA 1
ATOM 3569 C C . GLU A 1 466 ? 28.679 0.807 -42.449 1.00 95.88 466 GLU A C 1
ATOM 3571 O O . GLU A 1 466 ? 29.596 -0.016 -42.433 1.00 95.88 466 GLU A O 1
ATOM 3576 N N . PHE A 1 467 ? 28.705 1.904 -43.190 1.00 94.06 467 PHE A N 1
ATOM 3577 C CA . PHE A 1 467 ? 29.756 2.281 -44.120 1.00 94.06 467 PHE A CA 1
ATOM 3578 C C . PHE A 1 467 ? 30.574 3.437 -43.545 1.00 94.06 467 PHE A C 1
ATOM 3580 O O . PHE A 1 467 ? 30.012 4.443 -43.116 1.00 94.06 467 PHE A O 1
ATOM 3587 N N . SER A 1 468 ? 31.898 3.295 -43.519 1.00 90.94 468 SER A N 1
ATOM 3588 C CA . SER A 1 468 ? 32.818 4.291 -42.974 1.00 90.94 468 SER A CA 1
ATOM 3589 C C . SER A 1 468 ? 33.582 4.984 -44.095 1.00 90.94 468 SER A C 1
ATOM 3591 O O . SER A 1 468 ? 34.415 4.353 -44.744 1.00 90.94 468 SER A O 1
ATOM 3593 N N . ALA A 1 469 ? 33.352 6.283 -44.274 1.00 86.12 469 ALA A N 1
ATOM 3594 C CA . ALA A 1 469 ? 34.039 7.123 -45.252 1.00 86.12 469 ALA A CA 1
ATOM 3595 C C . ALA A 1 469 ? 34.418 8.466 -44.622 1.00 86.12 469 ALA A C 1
ATOM 3597 O O . ALA A 1 469 ? 33.626 9.053 -43.885 1.00 86.12 469 ALA A O 1
ATOM 3598 N N . GLU A 1 470 ? 35.632 8.946 -44.906 1.00 76.06 470 GLU A N 1
ATOM 3599 C CA . GLU A 1 470 ? 36.102 10.291 -44.516 1.00 76.06 470 GLU A CA 1
ATOM 3600 C C . GLU A 1 470 ? 36.024 10.573 -42.999 1.00 76.06 470 GLU A C 1
ATOM 3602 O O . GLU A 1 470 ? 35.796 11.699 -42.570 1.00 76.06 470 GLU A O 1
ATOM 3607 N N . GLY A 1 471 ? 36.189 9.540 -42.165 1.00 76.75 471 GLY A N 1
ATOM 3608 C CA . GLY A 1 471 ? 36.097 9.651 -40.702 1.00 76.75 471 GLY A CA 1
ATOM 3609 C C . GLY A 1 471 ? 34.671 9.622 -40.135 1.00 76.75 471 GLY A C 1
ATOM 3610 O O . GLY A 1 471 ? 34.504 9.660 -38.917 1.00 76.75 471 GLY A O 1
ATOM 3611 N N . TYR A 1 472 ? 33.650 9.489 -40.985 1.00 80.62 472 TYR A N 1
ATOM 3612 C CA . TYR A 1 472 ? 32.245 9.386 -40.594 1.00 80.62 472 TYR A CA 1
ATOM 3613 C C . TYR A 1 472 ? 31.695 7.985 -40.873 1.00 80.62 472 TYR A C 1
ATOM 3615 O O . TYR A 1 472 ? 32.156 7.284 -41.771 1.00 80.62 472 TYR A O 1
ATOM 3623 N N . SER A 1 473 ? 30.696 7.563 -40.095 1.00 87.56 473 SER A N 1
ATOM 3624 C CA . SER A 1 473 ? 29.955 6.318 -40.322 1.00 87.56 473 SER A CA 1
ATOM 3625 C C . SER A 1 473 ? 28.524 6.639 -40.755 1.00 87.56 473 SER A C 1
ATOM 3627 O O . SER A 1 473 ? 27.860 7.471 -40.142 1.00 87.56 473 SER A O 1
ATOM 3629 N N . PHE A 1 474 ? 28.058 5.967 -41.802 1.00 87.75 474 PHE A N 1
ATOM 3630 C CA . PHE A 1 474 ? 26.743 6.141 -42.410 1.00 87.75 474 PHE A CA 1
ATOM 3631 C C . PHE A 1 474 ? 26.029 4.798 -42.502 1.00 87.75 474 PHE A C 1
ATOM 3633 O O . PHE A 1 474 ? 26.677 3.757 -42.593 1.00 87.75 474 PHE A O 1
ATOM 3640 N N . ILE A 1 475 ? 24.699 4.823 -42.536 1.00 94.12 475 ILE A N 1
ATOM 3641 C CA . ILE A 1 475 ? 23.893 3.638 -42.828 1.00 94.12 475 ILE A CA 1
ATOM 3642 C C . ILE A 1 475 ? 23.394 3.722 -44.259 1.00 94.12 475 ILE A C 1
ATOM 3644 O O . ILE A 1 475 ? 22.695 4.665 -44.625 1.00 94.12 475 ILE A O 1
ATOM 3648 N N . VAL A 1 476 ? 23.757 2.726 -45.059 1.00 93.00 476 VAL A N 1
ATOM 3649 C CA . VAL A 1 476 ? 23.400 2.633 -46.476 1.00 93.00 476 VAL A CA 1
ATOM 3650 C C . VAL A 1 476 ? 22.736 1.291 -46.766 1.00 93.00 476 VAL A C 1
ATOM 3652 O O . VAL A 1 476 ? 22.927 0.318 -46.034 1.00 93.00 476 VAL A O 1
ATOM 3655 N N . ALA A 1 477 ? 21.921 1.252 -47.818 1.00 91.50 477 ALA A N 1
ATOM 3656 C CA . ALA A 1 477 ? 21.279 0.025 -48.294 1.00 91.50 477 ALA A CA 1
ATOM 3657 C C . ALA A 1 477 ? 22.073 -0.657 -49.420 1.00 91.50 477 ALA A C 1
ATOM 3659 O O . ALA A 1 477 ? 21.925 -1.855 -49.626 1.00 91.50 477 ALA A O 1
ATOM 3660 N N . GLU A 1 478 ? 22.905 0.100 -50.134 1.00 93.25 478 GLU A N 1
ATOM 3661 C CA . GLU A 1 478 ? 23.652 -0.369 -51.297 1.00 93.25 478 GLU A CA 1
ATOM 3662 C C . GLU A 1 478 ? 25.003 0.346 -51.382 1.00 93.25 478 GLU A C 1
ATOM 3664 O O . GLU A 1 478 ? 25.144 1.515 -50.998 1.00 93.25 478 GLU A O 1
ATOM 3669 N N . LEU A 1 479 ? 25.986 -0.391 -51.885 1.00 94.75 479 LEU A N 1
ATOM 3670 C CA . LEU A 1 479 ? 27.346 0.037 -52.167 1.00 94.75 479 LEU A CA 1
ATOM 3671 C C . LEU A 1 479 ? 27.758 -0.430 -53.569 1.00 94.75 479 LEU A C 1
ATOM 3673 O O . LEU A 1 479 ? 27.309 -1.475 -54.042 1.00 94.75 479 LEU A O 1
ATOM 3677 N N . PHE A 1 480 ? 28.644 0.331 -54.204 1.00 93.94 480 PHE A N 1
ATOM 3678 C CA . PHE A 1 480 ? 29.154 0.073 -55.547 1.00 93.94 480 PHE A CA 1
ATOM 3679 C C . PHE A 1 480 ? 30.611 -0.372 -55.479 1.00 93.94 480 PHE A C 1
ATOM 3681 O O . PHE A 1 480 ? 31.445 0.317 -54.887 1.00 93.94 480 PHE A O 1
ATOM 3688 N N . SER A 1 481 ? 30.902 -1.524 -56.080 1.00 94.12 481 SER A N 1
ATOM 3689 C CA . SER A 1 481 ? 32.241 -2.115 -56.116 1.00 94.12 481 SER A CA 1
ATOM 3690 C C . SER A 1 481 ? 33.192 -1.356 -57.037 1.00 94.12 481 SER A C 1
ATOM 3692 O O . SER A 1 481 ? 32.770 -0.640 -57.951 1.00 94.12 481 SER A O 1
ATOM 3694 N N . GLU A 1 482 ? 34.484 -1.547 -56.786 1.00 93.56 482 GLU A N 1
ATOM 3695 C CA . GLU A 1 482 ? 35.561 -1.142 -57.684 1.00 93.56 482 GLU A CA 1
ATOM 3696 C C . GLU A 1 482 ? 35.409 -1.827 -59.056 1.00 93.56 482 GLU A C 1
ATOM 3698 O O . GLU A 1 482 ? 35.026 -2.996 -59.149 1.00 93.56 482 GLU A O 1
ATOM 3703 N N . VAL A 1 483 ? 35.692 -1.085 -60.122 1.00 92.81 483 VAL A N 1
ATOM 3704 C CA . VAL A 1 483 ? 35.707 -1.547 -61.512 1.00 92.81 483 VAL A CA 1
ATOM 3705 C C . VAL A 1 483 ? 37.008 -1.107 -62.172 1.00 92.81 483 VAL A C 1
ATOM 3707 O O . VAL A 1 483 ? 37.581 -0.080 -61.814 1.00 92.81 483 VAL A O 1
ATOM 3710 N N . ASN A 1 484 ? 37.457 -1.858 -63.176 1.00 90.44 484 ASN A N 1
ATOM 3711 C CA . ASN A 1 484 ? 38.669 -1.503 -63.919 1.00 90.44 484 ASN A CA 1
ATOM 3712 C C . ASN A 1 484 ? 38.474 -0.251 -64.788 1.00 90.44 484 ASN A C 1
ATOM 3714 O O . ASN A 1 484 ? 39.449 0.414 -65.115 1.00 90.44 484 ASN A O 1
ATOM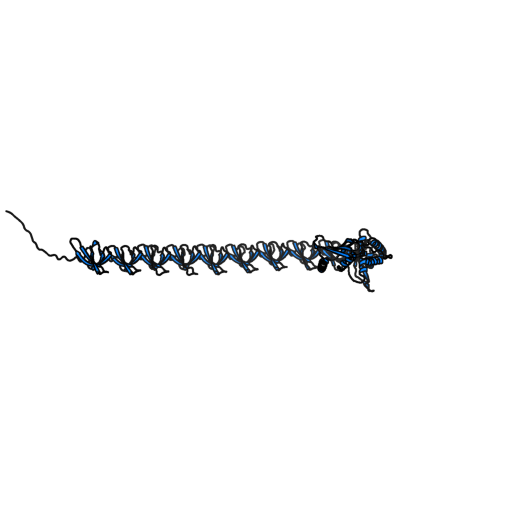 3718 N N . GLU A 1 485 ? 37.228 0.057 -65.160 1.00 89.44 485 GLU A N 1
ATOM 3719 C CA . GLU A 1 485 ? 36.878 1.192 -66.007 1.00 89.44 485 GLU A CA 1
ATOM 3720 C C . GLU A 1 485 ? 35.431 1.649 -65.757 1.00 89.44 485 GLU A C 1
ATOM 3722 O O . GLU A 1 485 ? 34.529 0.821 -65.610 1.00 89.44 485 GLU A O 1
ATOM 3727 N N . PHE A 1 486 ? 35.183 2.963 -65.781 1.00 87.00 486 PHE A N 1
ATOM 3728 C CA . PHE A 1 486 ? 33.832 3.528 -65.887 1.00 87.00 486 PHE A CA 1
ATOM 3729 C C . PHE A 1 486 ? 33.822 4.716 -66.849 1.00 87.00 486 PHE A C 1
ATOM 3731 O O . PHE A 1 486 ? 34.526 5.695 -66.622 1.00 87.00 486 PHE A O 1
ATOM 3738 N N . LYS A 1 487 ? 33.011 4.655 -67.916 1.00 81.81 487 LYS A N 1
ATOM 3739 C CA . LYS A 1 487 ? 32.917 5.712 -68.946 1.00 81.81 487 LYS A CA 1
ATOM 3740 C C . LYS A 1 487 ? 34.299 6.221 -69.392 1.00 81.81 487 LYS A C 1
ATOM 3742 O O . LYS A 1 487 ? 34.519 7.428 -69.421 1.00 81.81 487 LYS A O 1
ATOM 3747 N N . THR A 1 488 ? 35.227 5.319 -69.723 1.00 84.19 488 THR A N 1
ATOM 3748 C CA . THR A 1 488 ? 36.613 5.622 -70.140 1.00 84.19 488 THR A CA 1
ATOM 3749 C C . THR A 1 488 ? 37.567 6.147 -69.057 1.00 84.19 488 THR A C 1
ATOM 3751 O O . THR A 1 488 ? 38.702 6.488 -69.393 1.00 84.19 488 THR A O 1
ATOM 3754 N N . TYR A 1 489 ? 37.152 6.214 -67.783 1.00 86.44 489 TYR A N 1
ATOM 3755 C CA . TYR A 1 489 ? 38.041 6.511 -66.652 1.00 86.44 489 TYR A CA 1
ATOM 3756 C C . TYR A 1 489 ? 38.711 5.242 -66.137 1.00 86.44 489 TYR A C 1
ATOM 3758 O O . TYR A 1 489 ? 38.013 4.276 -65.824 1.00 86.44 489 TYR A O 1
ATOM 3766 N N . LEU A 1 490 ? 40.038 5.279 -66.004 1.00 90.31 490 LEU A N 1
ATOM 3767 C CA . LEU A 1 490 ? 40.884 4.158 -65.584 1.00 90.31 490 LEU A CA 1
ATOM 3768 C C . LEU A 1 490 ? 41.719 4.523 -64.339 1.00 90.31 490 LEU A C 1
ATOM 3770 O O . LEU A 1 490 ? 41.999 5.705 -64.112 1.00 90.31 490 LEU A O 1
ATOM 3774 N N . PRO A 1 491 ? 42.169 3.538 -63.540 1.00 89.06 491 PRO A N 1
ATOM 3775 C CA . PRO A 1 491 ? 43.253 3.735 -62.578 1.00 89.06 491 PRO A CA 1
ATOM 3776 C C . PRO A 1 491 ? 44.499 4.361 -63.222 1.00 89.06 491 PRO A C 1
ATOM 3778 O O . PRO A 1 491 ? 44.759 4.170 -64.406 1.00 89.06 491 PRO A O 1
ATOM 3781 N N . GLU A 1 492 ? 45.260 5.123 -62.434 1.00 88.25 492 GLU A N 1
ATOM 3782 C CA . GLU A 1 492 ? 46.473 5.863 -62.832 1.00 88.25 492 GLU A CA 1
ATOM 3783 C C . GLU A 1 492 ? 46.253 6.992 -63.853 1.00 88.25 492 GLU A C 1
ATOM 3785 O O . GLU A 1 492 ? 47.195 7.692 -64.231 1.00 88.25 492 GLU A O 1
ATOM 3790 N N . GLN A 1 493 ? 45.006 7.240 -64.253 1.00 90.31 493 GLN A N 1
ATOM 3791 C CA . GLN A 1 493 ? 44.672 8.332 -65.151 1.00 90.31 493 GLN A CA 1
ATOM 3792 C C . GLN A 1 493 ? 44.827 9.697 -64.477 1.00 90.31 493 GLN A C 1
ATOM 3794 O O . GLN A 1 493 ? 44.445 9.892 -63.319 1.00 90.31 493 GLN A O 1
ATOM 3799 N N . LYS A 1 494 ? 45.351 10.660 -65.241 1.00 91.00 494 LYS A N 1
ATOM 3800 C CA . LYS A 1 494 ? 45.398 12.067 -64.852 1.00 91.00 494 LYS A CA 1
ATOM 3801 C C . LYS A 1 494 ? 44.026 12.709 -64.967 1.00 91.00 494 LYS A C 1
ATOM 3803 O O . LYS A 1 494 ? 43.358 12.616 -65.999 1.00 91.00 494 LYS A O 1
ATOM 3808 N N . ILE A 1 495 ? 43.636 13.384 -63.902 1.00 89.88 495 ILE A N 1
ATOM 3809 C CA . ILE A 1 495 ? 42.367 14.086 -63.796 1.00 89.88 495 ILE A CA 1
ATOM 3810 C C . ILE A 1 495 ? 42.585 15.479 -63.221 1.00 89.88 495 ILE A C 1
ATOM 3812 O O . ILE A 1 495 ? 43.578 15.736 -62.542 1.00 89.88 495 ILE A O 1
ATOM 3816 N N . ILE A 1 496 ? 41.612 16.345 -63.454 1.00 85.44 496 ILE A N 1
ATOM 3817 C CA . ILE A 1 496 ? 41.510 17.656 -62.833 1.00 85.44 496 ILE A CA 1
ATOM 3818 C C . ILE A 1 496 ? 40.246 17.679 -61.982 1.00 85.44 496 ILE A C 1
ATOM 3820 O O . ILE A 1 496 ? 39.168 17.289 -62.444 1.00 85.44 496 ILE A O 1
ATOM 3824 N N . ASP A 1 497 ? 40.379 18.103 -60.730 1.00 82.31 497 ASP A N 1
ATOM 3825 C CA . ASP A 1 497 ? 39.231 18.317 -59.854 1.00 82.31 497 ASP A CA 1
ATOM 3826 C C . ASP A 1 497 ? 38.643 19.730 -59.990 1.00 82.31 497 ASP A C 1
ATOM 3828 O O . ASP A 1 497 ? 39.148 20.587 -60.715 1.00 82.31 497 ASP A O 1
ATOM 3832 N N . VAL A 1 498 ? 37.541 19.988 -59.286 1.00 75.56 498 VAL A N 1
ATOM 3833 C CA . VAL A 1 498 ? 36.846 21.287 -59.305 1.00 75.56 498 VAL A CA 1
ATOM 3834 C C . VAL A 1 498 ? 37.706 22.476 -58.849 1.00 75.56 498 VAL A C 1
ATOM 3836 O O . VAL A 1 498 ? 37.381 23.622 -59.163 1.00 75.56 498 VAL A O 1
ATOM 3839 N N . GLN A 1 499 ? 38.793 22.235 -58.112 1.00 71.50 499 GLN A N 1
ATOM 3840 C CA . GLN A 1 499 ? 39.722 23.282 -57.669 1.00 71.50 499 GLN A CA 1
ATOM 3841 C C . GLN A 1 499 ? 40.787 23.579 -58.736 1.00 71.50 499 GLN A C 1
ATOM 3843 O O . GLN A 1 499 ? 41.541 24.545 -58.610 1.00 71.50 499 GLN A O 1
ATOM 3848 N N . GLY A 1 500 ? 40.815 22.799 -59.820 1.00 73.31 500 GLY A N 1
ATOM 3849 C CA . GLY A 1 500 ? 41.836 22.871 -60.856 1.00 73.31 500 GLY A CA 1
ATOM 3850 C C . GLY A 1 500 ? 43.138 22.177 -60.459 1.00 73.31 500 GLY A C 1
ATOM 3851 O O . GLY A 1 500 ? 44.152 22.401 -61.123 1.00 73.31 500 GLY A O 1
ATOM 3852 N N . ASP A 1 501 ? 43.127 21.378 -59.387 1.00 77.81 501 ASP A N 1
ATOM 3853 C CA . ASP A 1 501 ? 44.292 20.621 -58.942 1.00 77.81 501 ASP A CA 1
ATOM 3854 C C . ASP A 1 501 ? 44.427 19.332 -59.771 1.00 77.81 501 ASP A C 1
ATOM 3856 O O . ASP A 1 501 ? 43.453 18.618 -60.029 1.00 77.81 501 ASP A O 1
ATOM 3860 N N . GLU A 1 502 ? 45.661 19.025 -60.183 1.00 83.75 502 GLU A N 1
ATOM 3861 C CA . GLU A 1 502 ? 45.978 17.775 -60.876 1.00 83.75 502 GLU A CA 1
ATOM 3862 C C . GLU A 1 502 ? 45.996 16.613 -59.878 1.00 83.75 502 GLU A C 1
ATOM 3864 O O . GLU A 1 502 ? 46.694 16.628 -58.852 1.00 83.75 502 GLU A O 1
ATOM 3869 N N . GLY A 1 503 ? 45.228 15.583 -60.212 1.00 85.44 503 GLY A N 1
ATOM 3870 C CA . GLY A 1 503 ? 45.115 14.351 -59.459 1.00 85.44 503 GLY A CA 1
ATOM 3871 C C . GLY A 1 503 ? 45.400 13.122 -60.309 1.00 85.44 503 GLY A C 1
ATOM 3872 O O . GLY A 1 503 ? 45.359 13.146 -61.538 1.00 85.44 503 GLY A O 1
ATOM 3873 N N . MET A 1 504 ? 45.667 12.017 -59.625 1.00 88.69 504 MET A N 1
ATOM 3874 C CA . MET A 1 504 ? 45.801 10.700 -60.228 1.00 88.69 504 MET A CA 1
ATOM 3875 C C . MET A 1 504 ? 44.737 9.772 -59.653 1.00 88.69 504 MET A C 1
ATOM 3877 O O . MET A 1 504 ? 44.643 9.600 -58.432 1.00 88.69 504 MET A O 1
ATOM 3881 N N . VAL A 1 505 ? 43.951 9.154 -60.529 1.00 89.69 505 VAL A N 1
ATOM 3882 C CA . VAL A 1 505 ? 42.947 8.159 -60.146 1.00 89.69 505 VAL A CA 1
ATOM 3883 C C . VAL A 1 505 ? 43.631 6.957 -59.502 1.00 89.69 505 VAL A C 1
ATOM 3885 O O . VAL A 1 505 ? 44.565 6.383 -60.053 1.00 89.69 505 VAL A O 1
ATOM 3888 N N . LYS A 1 506 ? 43.156 6.552 -58.328 1.00 91.00 506 LYS A N 1
ATOM 3889 C CA . LYS A 1 506 ? 43.569 5.315 -57.656 1.00 91.00 506 LYS A CA 1
ATOM 3890 C C . LYS A 1 506 ? 42.587 4.189 -57.912 1.00 91.00 506 LYS A C 1
ATOM 3892 O O . LYS A 1 506 ? 43.019 3.071 -58.159 1.00 91.00 506 LYS A O 1
ATOM 3897 N N . LYS A 1 507 ? 41.288 4.484 -57.830 1.00 92.44 507 LYS A N 1
ATOM 3898 C CA . LYS A 1 507 ? 40.210 3.503 -57.992 1.00 92.44 507 LYS A CA 1
ATOM 3899 C C . LYS A 1 507 ? 39.009 4.127 -58.673 1.00 92.44 507 LYS A C 1
ATOM 3901 O O . LYS A 1 507 ? 38.711 5.299 -58.439 1.00 92.44 507 LYS A O 1
ATOM 3906 N N . VAL A 1 508 ? 38.295 3.321 -59.445 1.00 91.69 508 VAL A N 1
ATOM 3907 C CA . VAL A 1 508 ? 37.046 3.694 -60.114 1.00 91.69 508 VAL A CA 1
ATOM 3908 C C . VAL A 1 508 ? 35.944 2.763 -59.625 1.00 91.69 508 VAL A C 1
ATOM 3910 O O . VAL A 1 508 ? 36.193 1.582 -59.413 1.00 91.69 508 VAL A O 1
ATOM 3913 N N . PHE A 1 509 ? 34.733 3.277 -59.419 1.00 94.19 509 PHE A N 1
ATOM 3914 C CA . PHE A 1 509 ? 33.602 2.513 -58.883 1.00 94.19 509 PHE A CA 1
ATOM 3915 C C . PHE A 1 509 ? 32.434 2.465 -59.869 1.00 94.19 509 PHE A C 1
ATOM 3917 O O . PHE A 1 509 ? 32.259 3.359 -60.696 1.00 94.19 509 PHE A O 1
ATOM 3924 N N . ALA A 1 510 ? 31.597 1.430 -59.760 1.00 91.12 510 ALA A N 1
ATOM 3925 C CA . ALA A 1 510 ? 30.509 1.159 -60.707 1.00 91.12 510 ALA A CA 1
ATOM 3926 C C . ALA A 1 510 ? 29.425 2.258 -60.799 1.00 91.12 510 ALA A C 1
ATOM 3928 O O . ALA A 1 510 ? 28.674 2.289 -61.771 1.00 91.12 510 ALA A O 1
ATOM 3929 N N . ASN A 1 511 ? 29.334 3.165 -59.820 1.00 89.56 511 ASN A N 1
ATOM 3930 C CA . ASN A 1 511 ? 28.457 4.343 -59.874 1.00 89.56 511 ASN A CA 1
ATOM 3931 C C . ASN A 1 511 ? 29.119 5.582 -60.497 1.00 89.56 511 ASN A C 1
ATOM 3933 O O . ASN A 1 511 ? 28.480 6.627 -60.580 1.00 89.56 511 ASN A O 1
ATOM 3937 N N . GLY A 1 512 ? 30.382 5.503 -60.912 1.00 87.31 512 GLY A N 1
ATOM 3938 C CA . GLY A 1 512 ? 31.148 6.650 -61.391 1.00 87.31 512 GLY A CA 1
ATOM 3939 C C . GLY A 1 512 ? 31.762 7.499 -60.281 1.00 87.31 512 GLY A C 1
ATOM 3940 O O . GLY A 1 512 ? 32.203 8.616 -60.551 1.00 87.31 512 GLY A O 1
ATOM 3941 N N . ALA A 1 513 ? 31.805 7.001 -59.041 1.00 89.50 513 ALA A N 1
ATOM 3942 C CA . ALA A 1 513 ? 32.713 7.558 -58.051 1.00 89.50 513 ALA A CA 1
ATOM 3943 C C . ALA A 1 513 ? 34.156 7.152 -58.359 1.00 89.50 513 ALA A C 1
ATOM 3945 O O . ALA A 1 513 ? 34.420 6.105 -58.953 1.00 89.50 513 ALA A O 1
ATOM 3946 N N . VAL A 1 514 ? 35.090 7.973 -57.909 1.00 88.44 514 VAL A N 1
ATOM 3947 C CA . VAL A 1 514 ? 36.519 7.806 -58.104 1.00 88.44 514 VAL A CA 1
ATOM 3948 C C . VAL A 1 514 ? 37.238 8.185 -56.821 1.00 88.44 514 VAL A C 1
ATOM 3950 O O . VAL A 1 514 ? 36.952 9.216 -56.217 1.00 88.44 514 VAL A O 1
ATOM 3953 N N . LEU A 1 515 ? 38.183 7.343 -56.416 1.00 88.38 515 LEU A N 1
ATOM 3954 C CA . LEU A 1 515 ? 39.158 7.669 -55.386 1.00 88.38 515 LEU A CA 1
ATOM 3955 C C . LEU A 1 515 ? 40.419 8.167 -56.090 1.00 88.38 515 LEU A C 1
ATOM 3957 O O . LEU A 1 515 ? 40.985 7.424 -56.891 1.00 88.38 515 LEU A O 1
ATOM 3961 N N . TYR A 1 516 ? 40.868 9.389 -55.815 1.00 86.50 516 TYR A N 1
ATOM 3962 C CA . TYR A 1 516 ? 42.047 9.982 -56.456 1.00 86.50 516 TYR A CA 1
ATOM 3963 C C . TYR A 1 516 ? 42.999 10.605 -55.438 1.00 86.50 516 TYR A C 1
ATOM 3965 O O . TYR A 1 516 ? 42.583 11.041 -54.371 1.00 86.50 516 TYR A O 1
ATOM 3973 N N . GLU A 1 517 ? 44.286 10.652 -55.763 1.00 84.62 517 GLU A N 1
ATOM 3974 C CA . GLU A 1 517 ? 45.305 11.351 -54.976 1.00 84.62 517 GLU A CA 1
ATOM 3975 C C . GLU A 1 517 ? 45.704 12.629 -55.713 1.00 84.62 517 GLU A C 1
ATOM 3977 O O . GLU A 1 517 ? 46.084 12.562 -56.882 1.00 84.62 517 GLU A O 1
ATOM 3982 N N . ALA A 1 518 ? 45.625 13.781 -55.049 1.00 77.50 518 ALA A N 1
ATOM 3983 C CA . ALA A 1 518 ? 45.973 15.070 -55.638 1.00 77.50 518 ALA A CA 1
ATOM 3984 C C . ALA A 1 518 ? 47.080 15.777 -54.859 1.00 77.50 518 ALA A C 1
ATOM 3986 O O . ALA A 1 518 ? 47.196 15.680 -53.630 1.00 77.50 518 ALA A O 1
ATOM 3987 N N . LYS A 1 519 ? 47.908 16.513 -55.602 1.00 70.81 519 LYS A N 1
ATOM 3988 C CA . LYS A 1 519 ? 48.935 17.384 -55.031 1.00 70.81 519 LYS A CA 1
ATOM 3989 C C . LYS A 1 519 ? 48.363 18.785 -54.932 1.00 70.81 519 LYS A C 1
ATOM 3991 O O . LYS A 1 519 ? 48.267 19.479 -55.938 1.00 70.81 519 LYS A O 1
ATOM 3996 N N . LYS A 1 520 ? 48.046 19.223 -53.716 1.00 65.44 520 LYS A N 1
ATOM 3997 C CA . LYS A 1 520 ? 47.532 20.573 -53.509 1.00 65.44 520 LYS A CA 1
ATOM 3998 C C . LYS A 1 520 ? 48.679 21.556 -53.331 1.00 65.44 520 LYS A C 1
ATOM 4000 O O . LYS A 1 520 ? 49.583 21.346 -52.509 1.00 65.44 520 LYS A O 1
ATOM 4005 N N . LYS A 1 521 ? 48.629 22.661 -54.071 1.00 56.88 521 LYS A N 1
ATOM 4006 C CA . LYS A 1 521 ? 49.468 23.830 -53.783 1.00 56.88 521 LYS A CA 1
ATOM 4007 C C . LYS A 1 521 ? 48.866 24.573 -52.590 1.00 56.88 521 LYS A C 1
ATOM 4009 O O . LYS A 1 521 ? 47.719 25.007 -52.637 1.00 56.88 521 LYS A O 1
ATOM 4014 N N . LEU A 1 522 ? 49.619 24.691 -51.499 1.00 56.50 522 LEU A N 1
ATOM 4015 C CA . LEU A 1 522 ? 49.253 25.562 -50.379 1.00 56.50 522 LEU A CA 1
ATOM 4016 C C . LEU A 1 522 ? 49.716 26.999 -50.678 1.00 56.50 522 LEU A C 1
ATOM 4018 O O . LEU A 1 522 ? 50.387 27.243 -51.674 1.00 56.50 522 LEU A O 1
ATOM 4022 N N . ALA A 1 523 ? 49.348 27.970 -49.839 1.00 50.94 523 ALA A N 1
ATOM 4023 C CA . ALA A 1 523 ? 49.836 29.344 -49.978 1.00 50.94 523 ALA A CA 1
ATOM 4024 C C . ALA A 1 523 ? 51.375 29.416 -49.824 1.00 50.94 523 ALA A C 1
ATOM 4026 O O . ALA A 1 523 ? 51.936 28.877 -48.863 1.00 50.94 523 ALA A O 1
ATOM 4027 N N . GLY A 1 524 ? 52.048 30.109 -50.755 1.00 51.94 524 GLY A N 1
ATOM 4028 C CA . GLY A 1 524 ? 53.507 30.032 -50.954 1.00 51.94 524 GLY A CA 1
ATOM 4029 C C . GLY A 1 524 ? 53.906 28.716 -51.634 1.00 51.94 524 GLY A C 1
ATOM 4030 O O . GLY A 1 524 ? 53.112 27.794 -51.652 1.00 51.94 524 GLY A O 1
ATOM 4031 N N . ASP A 1 525 ? 55.114 28.570 -52.184 1.00 53.34 525 ASP A N 1
ATOM 4032 C CA . ASP A 1 525 ? 55.541 27.384 -52.972 1.00 53.34 525 ASP A CA 1
ATOM 4033 C C . ASP A 1 525 ? 55.583 26.027 -52.209 1.00 53.34 525 ASP A C 1
ATOM 4035 O O . ASP A 1 525 ? 56.272 25.083 -52.596 1.00 53.34 525 ASP A O 1
ATOM 4039 N N . ARG A 1 526 ? 54.856 25.892 -51.096 1.00 51.94 526 ARG A N 1
ATOM 4040 C CA . ARG A 1 526 ? 54.681 24.667 -50.321 1.00 51.94 526 ARG A CA 1
ATOM 4041 C C . ARG A 1 526 ? 53.661 23.761 -51.006 1.00 51.94 526 ARG A C 1
ATOM 4043 O O . ARG A 1 526 ? 52.476 24.073 -51.088 1.00 51.94 526 ARG A O 1
ATOM 4050 N N . GLN A 1 527 ? 54.121 22.596 -51.441 1.00 55.22 527 GLN A N 1
ATOM 4051 C CA . GLN A 1 527 ? 53.252 21.507 -51.876 1.00 55.22 527 GLN A CA 1
ATOM 4052 C C . GLN A 1 527 ? 52.979 20.576 -50.694 1.00 55.22 527 GLN A C 1
ATOM 4054 O O . GLN A 1 527 ? 53.909 20.186 -49.988 1.00 55.22 527 GLN A O 1
ATOM 4059 N N . ALA A 1 528 ? 51.716 20.211 -50.490 1.00 57.41 528 ALA A N 1
ATOM 4060 C CA . ALA A 1 528 ? 51.342 19.107 -49.616 1.00 57.41 528 ALA A CA 1
ATOM 4061 C C . ALA A 1 528 ? 50.630 18.047 -50.457 1.00 57.41 528 ALA A C 1
ATOM 4063 O O . ALA A 1 528 ? 49.646 18.337 -51.139 1.00 57.41 528 ALA A O 1
ATOM 4064 N N . THR A 1 529 ? 51.129 16.814 -50.417 1.00 57.09 529 THR A N 1
ATOM 4065 C CA . THR A 1 529 ? 50.380 15.670 -50.939 1.00 57.09 529 THR A CA 1
ATOM 4066 C C . THR A 1 529 ? 49.216 15.422 -49.992 1.00 57.09 529 THR A C 1
ATOM 4068 O O . THR A 1 529 ? 49.438 15.148 -48.811 1.00 57.09 529 THR A O 1
ATOM 4071 N N . LEU A 1 530 ? 47.985 15.556 -50.480 1.00 57.56 530 LEU A N 1
ATOM 4072 C CA . LEU A 1 530 ? 46.816 15.165 -49.706 1.00 57.56 530 LEU A CA 1
ATOM 4073 C C . LEU A 1 530 ? 46.488 13.702 -49.983 1.00 57.56 530 LEU A C 1
ATOM 4075 O O . LEU A 1 530 ? 46.531 13.233 -51.119 1.00 57.56 530 LEU A O 1
ATOM 4079 N N . HIS A 1 531 ? 46.172 12.984 -48.909 1.00 60.38 531 HIS A N 1
ATOM 4080 C CA . HIS A 1 531 ? 45.759 11.591 -48.976 1.00 60.38 531 HIS A CA 1
ATOM 4081 C C . HIS A 1 531 ? 44.374 11.473 -49.628 1.00 60.38 531 HIS A C 1
ATOM 4083 O O . HIS A 1 531 ? 43.540 12.358 -49.471 1.00 60.38 531 HIS A O 1
ATOM 4089 N N . ALA A 1 532 ? 44.182 10.382 -50.371 1.00 68.00 532 ALA A N 1
ATOM 4090 C CA . ALA A 1 532 ? 43.121 10.152 -51.350 1.00 68.00 532 ALA A CA 1
ATOM 4091 C C . ALA A 1 532 ? 41.715 10.715 -51.025 1.00 68.00 532 ALA A C 1
ATOM 4093 O O . ALA A 1 532 ? 41.205 10.538 -49.919 1.00 68.00 532 ALA A O 1
ATOM 4094 N N . PHE A 1 533 ? 41.062 11.305 -52.032 1.00 74.12 533 PHE A N 1
ATOM 4095 C CA . PHE A 1 533 ? 39.729 11.908 -51.959 1.00 74.12 533 PHE A CA 1
ATOM 4096 C C . PHE A 1 533 ? 38.708 11.176 -52.819 1.00 74.12 533 PHE A C 1
ATOM 4098 O O . PHE A 1 533 ? 39.032 10.667 -53.892 1.00 74.12 533 PHE A O 1
ATOM 4105 N N . SER A 1 534 ? 37.456 11.190 -52.368 1.00 79.50 534 SER A N 1
ATOM 4106 C CA . SER A 1 534 ? 36.320 10.688 -53.137 1.00 79.50 534 SER A CA 1
ATOM 4107 C C . SER A 1 534 ? 35.753 11.794 -54.026 1.00 79.50 534 SER A C 1
ATOM 4109 O O . SER A 1 534 ? 35.465 12.889 -53.544 1.00 79.50 534 SER A O 1
ATOM 4111 N N . ALA A 1 535 ? 35.543 11.501 -55.304 1.00 80.25 535 ALA A N 1
ATOM 4112 C CA . ALA A 1 535 ? 34.871 12.376 -56.256 1.00 80.25 535 ALA A CA 1
ATOM 4113 C C . ALA A 1 535 ? 33.876 11.601 -57.123 1.00 80.25 535 ALA A C 1
ATOM 4115 O O . ALA A 1 535 ? 33.962 10.385 -57.248 1.00 80.25 535 ALA A O 1
ATOM 4116 N N . LYS A 1 536 ? 32.939 12.307 -57.749 1.00 85.00 536 LYS A N 1
ATOM 4117 C CA . LYS A 1 536 ? 32.090 11.816 -58.837 1.00 85.00 536 LYS A CA 1
ATOM 4118 C C . LYS A 1 536 ? 32.687 12.261 -60.175 1.00 85.00 536 LYS A C 1
ATOM 4120 O O . LYS A 1 536 ? 33.155 13.388 -60.312 1.00 85.00 536 LYS A O 1
ATOM 4125 N N . ILE A 1 537 ? 32.638 11.394 -61.179 1.00 83.31 537 ILE A N 1
ATOM 4126 C CA . ILE A 1 537 ? 32.969 11.747 -62.563 1.00 83.31 537 ILE A CA 1
ATOM 4127 C C . ILE A 1 537 ? 31.947 12.753 -63.100 1.00 83.31 537 ILE A C 1
ATOM 4129 O O . ILE A 1 537 ? 30.739 12.531 -62.990 1.00 83.31 537 ILE A O 1
ATOM 4133 N N . PHE A 1 538 ? 32.428 13.828 -63.722 1.00 81.12 538 PHE A N 1
ATOM 4134 C CA . PHE A 1 538 ? 31.580 14.784 -64.425 1.00 81.12 538 PHE A CA 1
ATOM 4135 C C . PHE A 1 538 ? 30.745 14.074 -65.504 1.00 81.12 538 PHE A C 1
ATOM 4137 O O . PHE A 1 538 ? 31.280 13.469 -66.438 1.00 81.12 538 PHE A O 1
ATOM 4144 N N . ALA A 1 539 ? 29.417 14.089 -65.362 1.00 68.88 539 ALA A N 1
ATOM 4145 C CA . ALA A 1 539 ? 28.546 13.385 -66.290 1.00 68.88 539 ALA A CA 1
ATOM 4146 C C . ALA A 1 539 ? 28.336 14.213 -67.568 1.00 68.88 539 ALA A C 1
ATOM 4148 O O . ALA A 1 539 ? 27.543 15.146 -67.592 1.00 68.88 539 ALA A O 1
ATOM 4149 N N . ALA A 1 540 ? 28.973 13.807 -68.668 1.00 60.44 540 ALA A N 1
ATOM 4150 C CA . ALA A 1 540 ? 28.780 14.398 -69.998 1.00 60.44 540 ALA A CA 1
ATOM 4151 C C . ALA A 1 540 ? 27.402 14.094 -70.651 1.00 60.44 540 ALA A C 1
ATOM 4153 O O . ALA A 1 540 ? 27.290 14.113 -71.871 1.00 60.44 540 ALA A O 1
ATOM 4154 N N . ASN A 1 541 ? 26.357 13.740 -69.883 1.00 63.12 541 ASN A N 1
ATOM 4155 C CA . ASN A 1 541 ? 25.027 13.410 -70.424 1.00 63.12 541 ASN A CA 1
ATOM 4156 C C . ASN A 1 541 ? 23.933 14.411 -70.003 1.00 63.12 541 ASN A C 1
ATOM 4158 O O . ASN A 1 541 ? 23.952 14.966 -68.906 1.00 63.12 541 ASN A O 1
ATOM 4162 N N . ASP A 1 542 ? 22.925 14.593 -70.861 1.00 60.03 542 ASP A N 1
ATOM 4163 C CA . ASP A 1 542 ? 21.953 15.699 -70.771 1.00 60.03 542 ASP A CA 1
ATOM 4164 C C . ASP A 1 542 ? 21.086 15.732 -69.499 1.00 60.03 542 ASP A C 1
ATOM 4166 O O . ASP A 1 542 ? 20.496 16.763 -69.180 1.00 60.03 542 ASP A O 1
ATOM 4170 N N . LYS A 1 543 ? 20.972 14.622 -68.753 1.00 66.62 543 LYS A N 1
ATOM 4171 C CA . LYS A 1 543 ? 20.097 14.553 -67.567 1.00 66.62 543 LYS A CA 1
ATOM 4172 C C . LYS A 1 543 ? 20.689 15.213 -66.319 1.00 66.62 543 LYS A C 1
ATOM 4174 O O . LYS A 1 543 ? 19.918 15.705 -65.499 1.00 66.62 543 LYS A O 1
ATOM 4179 N N . GLU A 1 544 ? 22.014 15.219 -66.165 1.00 70.75 544 GLU A N 1
ATOM 4180 C CA . GLU A 1 544 ? 22.698 15.755 -64.973 1.00 70.75 544 GLU A CA 1
ATOM 4181 C C . GLU A 1 544 ? 23.703 16.872 -65.295 1.00 70.75 544 GLU A C 1
ATOM 4183 O O . GLU A 1 544 ? 24.121 17.584 -64.380 1.00 70.75 544 GLU A O 1
ATOM 4188 N N . LEU A 1 545 ? 24.021 17.089 -66.580 1.00 80.38 545 LEU A N 1
ATOM 4189 C CA . LEU A 1 545 ? 25.027 18.047 -67.050 1.00 80.38 545 LEU A CA 1
ATOM 4190 C C . LEU A 1 545 ? 24.864 19.445 -66.437 1.00 80.38 545 LEU A C 1
ATOM 4192 O O . LEU A 1 545 ? 25.805 19.968 -65.855 1.00 80.38 545 LEU A O 1
ATOM 4196 N N . ALA A 1 546 ? 23.663 20.030 -66.477 1.00 78.62 546 ALA A N 1
ATOM 4197 C CA . ALA A 1 546 ? 23.432 21.373 -65.934 1.00 78.62 546 ALA A CA 1
ATOM 4198 C C . ALA A 1 546 ? 23.690 21.464 -64.415 1.00 78.62 546 ALA A C 1
ATOM 4200 O O . ALA A 1 546 ? 24.164 22.489 -63.916 1.00 78.62 546 ALA A O 1
ATOM 4201 N N . SER A 1 547 ? 23.397 20.393 -63.667 1.00 79.56 547 SER A N 1
ATOM 4202 C CA . SER A 1 547 ? 23.667 20.325 -62.226 1.00 79.56 547 SER A CA 1
ATOM 4203 C C . SER A 1 547 ? 25.163 20.189 -61.954 1.00 79.56 547 SER A C 1
ATOM 4205 O O . SER A 1 547 ? 25.687 20.890 -61.090 1.00 79.56 547 SER A O 1
ATOM 4207 N N . ASP A 1 548 ? 25.857 19.325 -62.696 1.00 80.81 548 ASP A N 1
ATOM 4208 C CA . ASP A 1 548 ? 27.300 19.130 -62.549 1.00 80.81 548 ASP A CA 1
ATOM 4209 C C . ASP A 1 548 ? 28.070 20.398 -62.972 1.00 80.81 548 ASP A C 1
ATOM 4211 O O . ASP A 1 548 ? 28.963 20.837 -62.250 1.00 80.81 548 ASP A O 1
ATOM 4215 N N . GLN A 1 549 ? 27.653 21.074 -64.051 1.00 83.81 549 GLN A N 1
ATOM 4216 C CA . GLN A 1 549 ? 28.192 22.373 -64.479 1.00 83.81 549 GLN A CA 1
ATOM 4217 C C . GLN A 1 549 ? 27.995 23.456 -63.409 1.00 83.81 549 GLN A C 1
ATOM 4219 O O . GLN A 1 549 ? 28.922 24.202 -63.093 1.00 83.81 549 GLN A O 1
ATOM 4224 N N . THR A 1 550 ? 26.808 23.514 -62.795 1.00 81.56 550 THR A N 1
ATOM 4225 C CA . THR A 1 550 ? 26.525 24.442 -61.687 1.00 81.56 550 THR A CA 1
ATOM 4226 C C . THR A 1 550 ? 27.411 24.156 -60.473 1.00 81.56 550 THR A C 1
ATOM 4228 O O . THR A 1 550 ? 27.976 25.087 -59.893 1.00 81.56 550 THR A O 1
ATOM 4231 N N . ASN A 1 551 ? 27.565 22.883 -60.096 1.00 77.38 551 ASN A N 1
ATOM 4232 C CA . ASN A 1 551 ? 28.428 22.466 -58.990 1.00 77.38 551 ASN A CA 1
ATOM 4233 C C . ASN A 1 551 ? 29.890 22.846 -59.253 1.00 77.38 551 ASN A C 1
ATOM 4235 O O . ASN A 1 551 ? 30.554 23.374 -58.362 1.00 77.38 551 ASN A O 1
ATOM 4239 N N . TRP A 1 552 ? 30.370 22.651 -60.483 1.00 82.38 552 TRP A N 1
ATOM 4240 C CA . TRP A 1 552 ? 31.737 23.002 -60.858 1.00 82.38 552 TRP A CA 1
ATOM 4241 C C . TRP A 1 552 ? 31.982 24.508 -60.844 1.00 82.38 552 TRP A C 1
ATOM 4243 O O . TRP A 1 552 ? 32.931 24.970 -60.218 1.00 82.38 552 TRP A O 1
ATOM 4253 N N . ILE A 1 553 ? 31.083 25.294 -61.446 1.00 81.06 553 ILE A N 1
ATOM 4254 C CA . ILE A 1 553 ? 31.152 26.764 -61.414 1.00 81.06 553 ILE A CA 1
ATOM 4255 C C . ILE A 1 553 ? 31.139 27.275 -59.973 1.00 81.06 553 ILE A C 1
ATOM 4257 O O . ILE A 1 553 ? 31.904 28.176 -59.635 1.00 81.06 553 ILE A O 1
ATOM 4261 N N . THR A 1 554 ? 30.293 26.697 -59.120 1.00 75.56 554 THR A N 1
ATOM 4262 C CA . THR A 1 554 ? 30.210 27.071 -57.703 1.00 75.56 554 THR A CA 1
ATOM 4263 C C . THR A 1 554 ? 31.501 26.725 -56.962 1.00 75.56 554 THR A C 1
ATOM 4265 O O . THR A 1 554 ? 31.981 27.543 -56.181 1.00 75.56 554 THR A O 1
ATOM 4268 N N . GLY A 1 555 ? 32.103 25.563 -57.233 1.00 73.75 555 GLY A N 1
ATOM 4269 C CA . GLY A 1 555 ? 33.380 25.164 -56.638 1.00 73.75 555 GLY A CA 1
ATOM 4270 C C . GLY A 1 555 ? 34.566 26.014 -57.111 1.00 73.75 555 GLY A C 1
ATOM 4271 O O . GLY A 1 555 ? 35.394 26.406 -56.287 1.00 73.75 555 GLY A O 1
ATOM 4272 N N . ILE A 1 556 ? 34.609 26.400 -58.392 1.00 77.06 556 ILE A N 1
ATOM 4273 C CA . ILE A 1 556 ? 35.591 27.370 -58.909 1.00 77.06 556 ILE A CA 1
ATOM 4274 C C . ILE A 1 556 ? 35.392 28.726 -58.225 1.00 77.06 556 ILE A C 1
ATOM 4276 O O . ILE A 1 556 ? 36.348 29.313 -57.722 1.00 77.06 556 ILE A O 1
ATOM 4280 N N . ALA A 1 557 ? 34.151 29.221 -58.173 1.00 74.94 557 ALA A N 1
ATOM 4281 C CA . ALA A 1 557 ? 33.822 30.483 -57.514 1.00 74.94 557 ALA A CA 1
ATOM 4282 C C . ALA A 1 557 ? 34.249 30.466 -56.043 1.00 74.94 557 ALA A C 1
ATOM 4284 O O . ALA A 1 557 ? 34.842 31.423 -55.559 1.00 74.94 557 ALA A O 1
ATOM 4285 N N . GLN A 1 558 ? 34.003 29.366 -55.340 1.00 70.81 558 GLN A N 1
ATOM 4286 C CA . GLN A 1 558 ? 34.434 29.207 -53.962 1.00 70.81 558 GLN A CA 1
ATOM 4287 C C . GLN A 1 558 ? 35.961 29.224 -53.834 1.00 70.81 558 GLN A C 1
ATOM 4289 O O . GLN A 1 558 ? 36.492 29.995 -53.040 1.00 70.81 558 GLN A O 1
ATOM 4294 N N . THR A 1 559 ? 36.662 28.452 -54.663 1.00 70.06 559 THR A N 1
ATOM 4295 C CA . THR A 1 559 ? 38.132 28.380 -54.655 1.00 70.06 559 THR A CA 1
ATOM 4296 C C . THR A 1 559 ? 38.761 29.759 -54.889 1.00 70.06 559 THR A C 1
ATOM 4298 O O . THR A 1 559 ? 39.678 30.148 -54.172 1.00 70.06 559 THR A O 1
ATOM 4301 N N . LEU A 1 560 ? 38.223 30.540 -55.833 1.00 72.81 560 LEU A N 1
ATOM 4302 C CA . LEU A 1 560 ? 38.693 31.899 -56.129 1.00 72.81 560 LEU A CA 1
ATOM 4303 C C . LEU A 1 560 ? 38.301 32.928 -55.057 1.00 72.81 560 LEU A C 1
ATOM 4305 O O . LEU A 1 560 ? 39.018 33.906 -54.854 1.00 72.81 560 LEU A O 1
ATOM 4309 N N . ALA A 1 561 ? 37.169 32.738 -54.374 1.00 67.81 561 ALA A N 1
ATOM 4310 C CA . ALA A 1 561 ? 36.762 33.594 -53.261 1.00 67.81 561 ALA A CA 1
ATOM 4311 C C . ALA A 1 561 ? 37.612 33.357 -52.000 1.00 67.81 561 ALA A C 1
ATOM 4313 O O . ALA A 1 561 ? 37.789 34.276 -51.200 1.00 67.81 561 ALA A O 1
ATOM 4314 N N . GLU A 1 562 ? 38.124 32.136 -51.827 1.00 62.50 562 GLU A N 1
ATOM 4315 C CA . GLU A 1 562 ? 38.841 31.672 -50.636 1.00 62.50 562 GLU A CA 1
ATOM 4316 C C . GLU A 1 562 ? 40.372 31.777 -50.732 1.00 62.50 562 GLU A C 1
ATOM 4318 O O . GLU A 1 562 ? 41.044 31.373 -49.779 1.00 62.50 562 GLU A O 1
ATOM 4323 N N . GLU A 1 563 ? 40.941 32.337 -51.812 1.00 54.84 563 GLU A N 1
ATOM 4324 C CA . GLU A 1 563 ? 42.382 32.633 -51.936 1.00 54.84 563 GLU A CA 1
ATOM 4325 C C . GLU A 1 563 ? 42.877 33.492 -50.745 1.00 54.84 563 GLU A C 1
ATOM 4327 O O . GLU A 1 563 ? 42.892 34.723 -50.783 1.00 54.84 563 GLU A O 1
ATOM 4332 N N . GLY A 1 564 ? 43.261 32.826 -49.648 1.00 45.28 564 GLY A N 1
ATOM 4333 C CA . GLY A 1 564 ? 43.742 33.430 -48.403 1.00 45.28 564 GLY A CA 1
ATOM 4334 C C . GLY A 1 564 ? 43.159 32.883 -47.089 1.00 45.28 564 GLY A C 1
ATOM 4335 O O . GLY A 1 564 ? 43.760 33.135 -46.044 1.00 45.28 564 GLY A O 1
ATOM 4336 N N . THR A 1 565 ? 42.059 32.117 -47.077 1.00 36.72 565 THR A N 1
ATOM 4337 C CA . THR A 1 565 ? 41.473 31.580 -45.825 1.00 36.72 565 THR A CA 1
ATOM 4338 C C . THR A 1 565 ? 40.968 30.148 -45.970 1.00 36.72 565 THR A C 1
ATOM 4340 O O . THR A 1 565 ? 40.094 29.855 -46.772 1.00 36.72 565 THR A O 1
ATOM 4343 N N . PHE A 1 566 ? 41.521 29.264 -45.138 1.00 38.81 566 PHE A N 1
ATOM 4344 C CA . PHE A 1 566 ? 41.264 27.826 -45.087 1.00 38.81 566 PHE A CA 1
ATOM 4345 C C . PHE A 1 566 ? 39.865 27.534 -44.517 1.00 38.81 566 PHE A C 1
ATOM 4347 O O . PHE A 1 566 ? 39.704 27.476 -43.298 1.00 38.81 566 PHE A O 1
ATOM 4354 N N . PHE A 1 567 ? 38.859 27.330 -45.368 1.00 33.31 567 PHE A N 1
ATOM 4355 C CA . PHE A 1 567 ? 37.607 26.696 -44.953 1.00 33.31 567 PHE A CA 1
ATOM 4356 C C . PHE A 1 567 ? 37.363 25.425 -45.773 1.00 33.31 567 PHE A C 1
ATOM 4358 O O . PHE A 1 567 ? 37.207 25.494 -46.985 1.00 33.31 567 PHE A O 1
ATOM 4365 N N . PRO A 1 568 ? 37.316 24.239 -45.144 1.00 33.38 568 PRO A N 1
ATOM 4366 C CA . PRO A 1 568 ? 36.819 23.050 -45.811 1.00 33.38 568 PRO A CA 1
ATOM 4367 C C . PRO A 1 568 ? 35.300 23.199 -45.909 1.00 33.38 568 PRO A C 1
ATOM 4369 O O . PRO A 1 568 ? 34.588 23.030 -44.915 1.00 33.38 568 PRO A O 1
ATOM 4372 N N . SER A 1 569 ? 34.777 23.569 -47.076 1.00 34.75 569 SER A N 1
ATOM 4373 C CA . SER A 1 569 ? 33.334 23.532 -47.276 1.00 34.75 569 SER A CA 1
ATOM 4374 C C . SER A 1 569 ? 32.865 22.087 -47.385 1.00 34.75 569 SER A C 1
ATOM 4376 O O . SER A 1 569 ? 33.024 21.385 -48.379 1.00 34.75 569 SER A O 1
ATOM 4378 N N . PHE A 1 570 ? 32.262 21.636 -46.294 1.00 35.03 570 PHE A N 1
ATOM 4379 C CA . PHE A 1 570 ? 31.434 20.447 -46.262 1.00 35.03 570 PHE A CA 1
ATOM 4380 C C . PHE A 1 570 ? 30.193 20.694 -47.131 1.00 35.03 570 PHE A C 1
ATOM 4382 O O . PHE A 1 570 ? 29.372 21.549 -46.796 1.00 35.03 570 PHE A O 1
ATOM 4389 N N . GLY A 1 571 ? 30.026 19.942 -48.224 1.00 40.25 571 GLY A N 1
ATOM 4390 C CA . GLY A 1 571 ? 28.709 19.816 -48.859 1.00 40.25 571 GLY A CA 1
ATOM 4391 C C . GLY A 1 571 ? 28.647 19.514 -50.352 1.00 40.25 571 GLY A C 1
ATOM 4392 O O . GLY A 1 571 ? 27.588 19.080 -50.799 1.00 40.25 571 GLY A O 1
ATOM 4393 N N . TYR A 1 572 ? 29.720 19.693 -51.122 1.00 52.28 572 TYR A N 1
ATOM 4394 C CA . TYR A 1 572 ? 29.672 19.431 -52.563 1.00 52.28 572 TYR A CA 1
ATOM 4395 C C . TYR A 1 572 ? 30.332 18.100 -52.902 1.00 52.28 572 TYR A C 1
ATOM 4397 O O . TYR A 1 572 ? 31.386 17.758 -52.375 1.00 52.28 572 TYR A O 1
ATOM 4405 N N . ILE A 1 573 ? 29.678 17.336 -53.775 1.00 59.28 573 ILE A N 1
ATOM 4406 C CA . ILE A 1 573 ? 30.291 16.186 -54.431 1.00 59.28 573 ILE A CA 1
ATOM 4407 C C . ILE A 1 573 ? 31.493 16.736 -55.207 1.00 59.28 573 ILE A C 1
ATOM 4409 O O . ILE A 1 573 ? 31.294 17.524 -56.133 1.00 59.28 573 ILE A O 1
ATOM 4413 N N . SER A 1 574 ? 32.719 16.369 -54.827 1.00 71.88 574 SER A N 1
ATOM 4414 C CA . SER A 1 574 ? 33.905 16.710 -55.617 1.00 71.88 574 SER A CA 1
ATOM 4415 C C . SER A 1 574 ? 33.716 16.128 -57.010 1.00 71.88 574 SER A C 1
ATOM 4417 O O . SER A 1 574 ? 33.442 14.940 -57.143 1.00 71.88 574 SER A O 1
ATOM 4419 N N . LEU A 1 575 ? 33.786 16.961 -58.041 1.00 82.56 575 LEU A N 1
ATOM 4420 C CA . LEU A 1 575 ? 33.644 16.531 -59.428 1.00 82.56 575 LEU A CA 1
ATOM 4421 C C . LEU A 1 575 ? 35.011 16.536 -60.095 1.00 82.56 575 LEU A C 1
ATOM 4423 O O . LEU A 1 575 ? 35.781 17.480 -59.906 1.00 82.56 575 LEU A O 1
ATOM 4427 N N . ILE A 1 576 ? 35.276 15.511 -60.896 1.00 85.25 576 ILE A N 1
ATOM 4428 C CA . ILE A 1 576 ? 36.533 15.362 -61.631 1.00 85.25 576 ILE A CA 1
ATOM 4429 C C . ILE A 1 576 ? 36.282 15.203 -63.129 1.00 85.25 576 ILE A C 1
ATOM 4431 O O . ILE A 1 576 ? 35.280 14.612 -63.546 1.00 85.25 576 ILE A O 1
ATOM 4435 N N . ILE A 1 577 ? 37.227 15.685 -63.931 1.00 88.69 577 ILE A N 1
ATOM 4436 C CA . ILE A 1 577 ? 37.290 15.451 -65.373 1.00 88.69 577 ILE A CA 1
ATOM 4437 C C . ILE A 1 577 ? 38.675 14.928 -65.773 1.00 88.69 577 ILE A C 1
ATOM 4439 O O . ILE A 1 577 ? 39.632 15.108 -65.025 1.00 88.69 577 ILE A O 1
ATOM 4443 N N . LYS A 1 578 ? 38.804 14.252 -66.917 1.00 88.44 578 LYS A N 1
ATOM 4444 C CA . LYS A 1 578 ? 40.121 13.920 -67.471 1.00 88.44 578 LYS A CA 1
ATOM 4445 C C . LYS A 1 578 ? 40.886 15.198 -67.798 1.00 88.44 578 LYS A C 1
ATOM 4447 O O . LYS A 1 578 ? 40.297 16.165 -68.269 1.00 88.44 578 LYS A O 1
ATOM 4452 N N . ASP A 1 579 ? 42.194 15.178 -67.573 1.00 88.25 579 ASP A N 1
ATOM 4453 C CA . ASP A 1 579 ? 43.064 16.326 -67.864 1.00 88.25 579 ASP A CA 1
ATOM 4454 C C . ASP A 1 579 ? 42.994 16.759 -69.340 1.00 88.25 579 ASP A C 1
ATOM 4456 O O . ASP A 1 579 ? 42.898 17.945 -69.639 1.00 88.25 579 ASP A O 1
ATOM 4460 N N . GLU A 1 580 ? 42.922 15.795 -70.261 1.00 86.88 580 GLU A N 1
ATOM 4461 C CA . GLU A 1 580 ? 42.797 16.052 -71.703 1.00 86.88 580 GLU A CA 1
ATOM 4462 C C . GLU A 1 580 ? 41.488 16.762 -72.096 1.00 86.88 580 GLU A C 1
ATOM 4464 O O . GLU A 1 580 ? 41.503 17.608 -72.987 1.00 86.88 580 GLU A O 1
ATOM 4469 N N . ASP A 1 581 ? 40.392 16.503 -71.376 1.00 87.69 581 ASP A N 1
ATOM 4470 C CA . ASP A 1 581 ? 39.071 17.095 -71.635 1.00 87.69 581 ASP A CA 1
ATOM 4471 C C . ASP A 1 581 ? 38.860 18.419 -70.866 1.00 87.69 581 ASP A C 1
ATOM 4473 O O . ASP A 1 581 ? 37.834 19.091 -71.003 1.00 87.69 581 ASP A O 1
ATOM 4477 N N . TYR A 1 582 ? 39.816 18.811 -70.016 1.00 87.50 582 TYR A N 1
ATOM 4478 C CA . TYR A 1 582 ? 39.681 19.963 -69.121 1.00 87.50 582 TYR A CA 1
ATOM 4479 C C . TYR A 1 582 ? 39.517 21.288 -69.879 1.00 87.50 582 TYR A C 1
ATOM 4481 O O . TYR A 1 582 ? 38.765 22.169 -69.450 1.00 87.50 582 TYR A O 1
ATOM 4489 N N . ALA A 1 583 ? 40.211 21.437 -71.010 1.00 84.50 583 ALA A N 1
ATOM 4490 C CA . ALA A 1 583 ? 40.121 22.627 -71.854 1.00 84.50 583 ALA A CA 1
ATOM 4491 C C . ALA A 1 583 ? 38.727 22.777 -72.485 1.00 84.50 583 ALA A C 1
ATOM 4493 O O . ALA A 1 583 ? 38.164 23.875 -72.463 1.00 84.50 583 ALA A O 1
ATOM 4494 N N . ASP A 1 584 ? 38.155 21.674 -72.968 1.00 85.75 584 ASP A N 1
ATOM 4495 C CA . ASP A 1 584 ? 36.828 21.652 -73.584 1.00 85.75 584 ASP A CA 1
ATOM 4496 C C . ASP A 1 584 ? 35.740 21.928 -72.539 1.00 85.75 584 ASP A C 1
ATOM 4498 O O . ASP A 1 584 ? 34.890 22.798 -72.740 1.00 85.75 584 ASP A O 1
ATOM 4502 N N . LEU A 1 585 ? 35.833 21.317 -71.349 1.00 86.25 585 LEU A N 1
ATOM 4503 C CA . LEU A 1 585 ? 34.904 21.616 -70.256 1.00 86.25 585 LEU A CA 1
ATOM 4504 C C . LEU A 1 585 ? 34.965 23.089 -69.825 1.00 86.25 585 LEU A C 1
ATOM 4506 O O . LEU A 1 585 ? 33.931 23.680 -69.516 1.00 86.25 585 LEU A O 1
ATOM 4510 N N . LYS A 1 586 ? 36.144 23.726 -69.814 1.00 86.38 586 LYS A N 1
ATOM 4511 C CA . LYS A 1 586 ? 36.231 25.169 -69.527 1.00 86.38 586 LYS A CA 1
ATOM 4512 C C . LYS A 1 586 ? 35.438 26.004 -70.527 1.00 86.38 586 LYS A C 1
ATOM 4514 O O . LYS A 1 586 ? 34.749 26.936 -70.104 1.00 86.38 586 LYS A O 1
ATOM 4519 N N . ALA A 1 587 ? 35.516 25.670 -71.814 1.00 85.62 587 ALA A N 1
ATOM 4520 C CA . ALA A 1 587 ? 34.748 26.346 -72.853 1.00 85.62 587 ALA A CA 1
ATOM 4521 C C . ALA A 1 587 ? 33.236 26.135 -72.657 1.00 85.62 587 ALA A C 1
ATOM 4523 O O . ALA A 1 587 ? 32.475 27.108 -72.666 1.00 85.62 587 ALA A O 1
ATOM 4524 N N . ASP A 1 588 ? 32.814 24.904 -72.363 1.00 86.81 588 ASP A N 1
ATOM 4525 C CA . ASP A 1 588 ? 31.408 24.568 -72.107 1.00 86.81 588 ASP A CA 1
ATOM 4526 C C . ASP A 1 588 ? 30.850 25.291 -70.877 1.00 86.81 588 ASP A C 1
ATOM 4528 O O . ASP A 1 588 ? 29.737 25.822 -70.894 1.00 86.81 588 ASP A O 1
ATOM 4532 N N . LEU A 1 589 ? 31.626 25.359 -69.794 1.00 87.00 589 LEU A N 1
ATOM 4533 C CA . LEU A 1 589 ? 31.233 26.080 -68.585 1.00 87.00 589 LEU A CA 1
ATOM 4534 C C . LEU A 1 589 ? 31.197 27.581 -68.796 1.00 87.00 589 LEU A C 1
ATOM 4536 O O . LEU A 1 589 ? 30.333 28.244 -68.223 1.00 87.00 589 LEU A O 1
ATOM 4540 N N . LEU A 1 590 ? 32.102 28.123 -69.613 1.00 87.50 590 LEU A N 1
ATOM 4541 C CA . LEU A 1 590 ? 32.067 29.525 -70.000 1.00 87.50 590 LEU A CA 1
ATOM 4542 C C . LEU A 1 590 ? 30.770 29.837 -70.753 1.00 87.50 590 LEU A C 1
ATOM 4544 O O . LEU A 1 590 ? 30.090 30.811 -70.422 1.00 87.50 590 LEU A O 1
ATOM 4548 N N . GLU A 1 591 ? 30.389 29.001 -71.719 1.00 87.00 591 GLU A N 1
ATOM 4549 C CA . GLU A 1 591 ? 29.138 29.163 -72.462 1.00 87.00 591 GLU A CA 1
ATOM 4550 C C . GLU A 1 591 ? 27.910 28.996 -71.553 1.00 87.00 591 GLU A C 1
ATOM 4552 O O . GLU A 1 591 ? 26.994 29.828 -71.575 1.00 87.00 591 GLU A O 1
ATOM 4557 N N . PHE A 1 592 ? 27.901 27.967 -70.703 1.00 86.50 592 PHE A N 1
ATOM 4558 C CA . PHE A 1 592 ? 26.823 27.721 -69.748 1.00 86.50 592 PHE A CA 1
ATOM 4559 C C . PHE A 1 592 ? 26.655 28.895 -68.782 1.00 86.50 592 PHE A C 1
ATOM 4561 O O . PHE A 1 592 ? 25.544 29.401 -68.599 1.00 86.50 592 PHE A O 1
ATOM 4568 N N . LEU A 1 593 ? 27.758 29.391 -68.226 1.00 83.88 593 LEU A N 1
ATOM 4569 C CA . LEU A 1 593 ? 27.772 30.528 -67.319 1.00 83.88 593 LEU A CA 1
ATOM 4570 C C . LEU A 1 593 ? 27.388 31.838 -68.030 1.00 83.88 593 LEU A C 1
ATOM 4572 O O . LEU A 1 593 ? 26.782 32.707 -67.404 1.00 83.88 593 LEU A O 1
ATOM 4576 N N . LYS A 1 594 ? 27.693 32.012 -69.324 1.00 84.00 594 LYS A N 1
ATOM 4577 C CA . LYS A 1 594 ? 27.199 33.148 -70.133 1.00 84.00 594 LYS A CA 1
ATOM 4578 C C . LYS A 1 594 ? 25.675 33.102 -70.313 1.00 84.00 594 LYS A C 1
ATOM 4580 O O . LYS A 1 594 ? 25.040 34.152 -70.284 1.00 84.00 594 LYS A O 1
ATOM 4585 N N . LYS A 1 595 ? 25.086 31.906 -70.432 1.00 83.00 595 LYS A N 1
ATOM 4586 C CA . LYS A 1 595 ? 23.626 31.697 -70.548 1.00 83.00 595 LYS A CA 1
ATOM 4587 C C . LYS A 1 595 ? 22.874 31.777 -69.209 1.00 83.00 595 LYS A C 1
ATOM 4589 O O . LYS A 1 595 ? 21.671 32.022 -69.216 1.00 83.00 595 LYS A O 1
ATOM 4594 N N . HIS A 1 596 ? 23.565 31.602 -68.081 1.00 79.44 596 HIS A N 1
ATOM 4595 C CA . HIS A 1 596 ? 22.976 31.557 -66.736 1.00 79.44 596 HIS A CA 1
ATOM 4596 C C . HIS A 1 596 ? 23.670 32.562 -65.802 1.00 79.44 596 HIS A C 1
ATOM 4598 O O . HIS A 1 596 ? 24.500 32.218 -64.957 1.00 79.44 596 HIS A O 1
ATOM 4604 N N . ASP A 1 597 ? 23.333 33.842 -65.966 1.00 72.06 597 ASP A N 1
ATOM 4605 C CA . ASP A 1 597 ? 23.966 34.975 -65.277 1.00 72.06 597 ASP A CA 1
ATOM 4606 C C . ASP A 1 597 ? 23.743 35.025 -63.755 1.00 72.06 597 ASP A C 1
ATOM 4608 O O . ASP A 1 597 ? 24.437 35.759 -63.050 1.00 72.06 597 ASP A O 1
ATOM 4612 N N . ASN A 1 598 ? 22.813 34.220 -63.251 1.00 72.38 598 ASN A N 1
ATOM 4613 C CA . ASN A 1 598 ? 22.394 34.153 -61.859 1.00 72.38 598 ASN A CA 1
ATOM 4614 C C . ASN A 1 598 ? 23.095 33.062 -61.031 1.00 72.38 598 ASN A C 1
ATOM 4616 O O . ASN A 1 598 ? 22.850 33.000 -59.828 1.00 72.38 598 ASN A O 1
ATOM 4620 N N . ILE A 1 599 ? 23.956 32.223 -61.628 1.00 70.94 599 ILE A N 1
ATOM 4621 C CA . ILE A 1 599 ? 24.690 31.175 -60.889 1.00 70.94 599 ILE A CA 1
ATOM 4622 C C . ILE A 1 599 ? 25.659 31.800 -59.876 1.00 70.94 599 ILE A C 1
ATOM 4624 O O . ILE A 1 599 ? 25.751 31.345 -58.738 1.00 70.94 599 ILE A O 1
ATOM 4628 N N . ILE A 1 600 ? 26.345 32.882 -60.263 1.00 69.25 600 ILE A N 1
ATOM 4629 C CA . ILE A 1 600 ? 27.219 33.660 -59.377 1.00 69.25 600 ILE A CA 1
ATOM 4630 C C . ILE A 1 600 ? 26.651 35.071 -59.247 1.00 69.25 600 ILE A C 1
ATOM 4632 O O . ILE A 1 600 ? 26.800 35.901 -60.142 1.00 69.25 600 ILE A O 1
ATOM 4636 N N . TYR A 1 601 ? 26.022 35.355 -58.106 1.00 69.06 601 TYR A N 1
ATOM 4637 C CA . TYR A 1 601 ? 25.414 36.662 -57.840 1.00 69.06 601 TYR A CA 1
ATOM 4638 C C . TYR A 1 601 ? 26.440 37.790 -57.637 1.00 69.06 601 TYR A C 1
ATOM 4640 O O . TYR A 1 601 ? 26.167 38.940 -57.991 1.00 69.06 601 TYR A O 1
ATOM 4648 N N . ASP A 1 602 ? 27.606 37.487 -57.055 1.00 69.75 602 ASP A N 1
ATOM 4649 C CA . ASP A 1 602 ? 28.669 38.473 -56.851 1.00 69.75 602 ASP A CA 1
ATOM 4650 C C . ASP A 1 602 ? 29.358 38.777 -58.185 1.00 69.75 602 ASP A C 1
ATOM 4652 O O . ASP A 1 602 ? 30.057 37.941 -58.747 1.00 69.75 602 ASP A O 1
ATOM 4656 N N . GLN A 1 603 ? 29.182 39.999 -58.687 1.00 75.25 603 GLN A N 1
ATOM 4657 C CA . GLN A 1 603 ? 29.716 40.418 -59.984 1.00 75.25 603 GLN A CA 1
ATOM 4658 C C . GLN A 1 603 ? 31.252 40.448 -60.036 1.00 75.25 603 GLN A C 1
ATOM 4660 O O . GLN A 1 603 ? 31.832 40.223 -61.097 1.00 75.25 603 GLN A O 1
ATOM 4665 N N . LYS A 1 604 ? 31.932 40.709 -58.912 1.00 74.44 604 LYS A N 1
ATOM 4666 C CA . LYS A 1 604 ? 33.400 40.693 -58.844 1.00 74.44 604 LYS A CA 1
ATOM 4667 C C . LYS A 1 604 ? 33.906 39.257 -58.919 1.00 74.44 604 LYS A C 1
ATOM 4669 O O . LYS A 1 604 ? 34.799 38.976 -59.717 1.00 74.44 604 LYS A O 1
ATOM 4674 N N . LEU A 1 605 ? 33.293 38.360 -58.152 1.00 74.44 605 LEU A N 1
ATOM 4675 C CA . LEU A 1 605 ? 33.623 36.939 -58.188 1.00 74.44 605 LEU A CA 1
ATOM 4676 C C . LEU A 1 605 ? 33.278 36.322 -59.543 1.00 74.44 605 LEU A C 1
ATOM 4678 O O . LEU A 1 605 ? 34.061 35.575 -60.118 1.00 74.44 605 LEU A O 1
ATOM 4682 N N . ARG A 1 606 ? 32.140 36.715 -60.115 1.00 79.31 606 ARG A N 1
ATOM 4683 C CA . ARG A 1 606 ? 31.713 36.307 -61.449 1.00 79.31 606 ARG A CA 1
ATOM 4684 C C . ARG A 1 606 ? 32.739 36.690 -62.512 1.00 79.31 606 ARG A C 1
ATOM 4686 O O . ARG A 1 606 ? 33.054 35.858 -63.356 1.00 79.31 606 ARG A O 1
ATOM 4693 N N . LYS A 1 607 ? 33.284 37.912 -62.462 1.00 81.44 607 LYS A N 1
ATOM 4694 C CA . LYS A 1 607 ? 34.382 38.344 -63.347 1.00 81.44 607 LYS A CA 1
ATOM 4695 C C . LYS A 1 607 ? 35.640 37.493 -63.151 1.00 81.44 607 LYS A C 1
ATOM 4697 O O . LYS A 1 607 ? 36.267 37.120 -64.136 1.00 81.44 607 LYS A O 1
ATOM 4702 N N . GLN A 1 608 ? 35.998 37.163 -61.907 1.00 80.25 608 GLN A N 1
ATOM 4703 C CA . GLN A 1 608 ? 37.140 36.284 -61.620 1.00 80.25 608 GLN A CA 1
ATOM 4704 C C . GLN A 1 608 ? 36.935 34.878 -62.200 1.00 80.25 608 GLN A C 1
ATOM 4706 O O . GLN A 1 608 ? 37.850 34.352 -62.827 1.00 80.25 608 GLN A O 1
ATOM 4711 N N . VAL A 1 609 ? 35.731 34.311 -62.071 1.00 81.38 609 VAL A N 1
ATOM 4712 C CA . VAL A 1 609 ? 35.386 33.001 -62.646 1.00 81.38 609 VAL A CA 1
ATOM 4713 C C . VAL A 1 609 ? 35.368 33.040 -64.175 1.00 81.38 609 VAL A C 1
ATOM 4715 O O . VAL A 1 609 ? 35.956 32.166 -64.799 1.00 81.38 609 VAL A O 1
ATOM 4718 N N . LEU A 1 610 ? 34.772 34.064 -64.801 1.00 84.31 610 LEU A N 1
ATOM 4719 C CA . LEU A 1 610 ? 34.803 34.233 -66.264 1.00 84.31 610 LEU A CA 1
ATOM 4720 C C . LEU A 1 610 ? 36.244 34.312 -66.787 1.00 84.31 610 LEU A C 1
ATOM 4722 O O . LEU A 1 610 ? 36.595 33.616 -67.738 1.00 84.31 610 LEU A O 1
ATOM 4726 N N . LYS A 1 611 ? 37.102 35.087 -66.112 1.00 84.00 611 LYS A N 1
ATOM 4727 C CA . LYS A 1 611 ? 38.529 35.176 -66.438 1.00 84.00 611 LYS A CA 1
ATOM 4728 C C . LYS A 1 611 ? 39.244 33.831 -66.262 1.00 84.00 611 LYS A C 1
ATOM 4730 O O . LYS A 1 611 ? 40.054 33.464 -67.106 1.00 84.00 611 LYS A O 1
ATOM 4735 N N . TYR A 1 612 ? 38.949 33.091 -65.191 1.00 83.25 612 TYR A N 1
ATOM 4736 C CA . TYR A 1 612 ? 39.509 31.756 -64.944 1.00 83.25 612 TYR A CA 1
ATOM 4737 C C . TYR A 1 612 ? 39.135 30.745 -66.041 1.00 83.25 612 TYR A C 1
ATOM 4739 O O . TYR A 1 612 ? 39.961 29.916 -66.433 1.00 83.25 612 TYR A O 1
ATOM 4747 N N . LEU A 1 613 ? 37.907 30.837 -66.557 1.00 85.12 613 LEU A N 1
ATOM 4748 C CA . LEU A 1 613 ? 37.399 30.010 -67.655 1.00 85.12 613 LEU A CA 1
ATOM 4749 C C . LEU A 1 613 ? 37.892 30.463 -69.045 1.00 85.12 613 LEU A C 1
ATOM 4751 O O . LEU A 1 613 ? 37.577 29.807 -70.032 1.00 85.12 613 LEU A O 1
ATOM 4755 N N . GLY A 1 614 ? 38.688 31.537 -69.135 1.00 81.19 614 GLY A N 1
ATOM 4756 C CA . GLY A 1 614 ? 39.324 31.983 -70.380 1.00 81.19 614 GLY A CA 1
ATOM 4757 C C . GLY A 1 614 ? 38.587 33.085 -71.148 1.00 81.19 614 GLY A C 1
ATOM 4758 O O . GLY A 1 614 ? 38.916 33.317 -72.308 1.00 81.19 614 GLY A O 1
ATOM 4759 N N . ASP A 1 615 ? 37.620 33.785 -70.540 1.00 79.75 615 ASP A N 1
ATOM 4760 C CA . ASP A 1 615 ? 36.954 34.928 -71.182 1.00 79.75 615 ASP A CA 1
ATOM 4761 C C . ASP A 1 615 ? 37.916 36.124 -71.290 1.00 79.75 615 ASP A C 1
ATOM 4763 O O . ASP A 1 615 ? 38.305 36.720 -70.281 1.00 79.75 615 ASP A O 1
ATOM 4767 N N . THR A 1 616 ? 38.320 36.470 -72.513 1.00 62.44 616 THR A N 1
ATOM 4768 C CA . THR A 1 616 ? 39.229 37.594 -72.792 1.00 62.44 616 THR A CA 1
ATOM 4769 C C . THR A 1 616 ? 38.506 38.931 -72.983 1.00 62.44 616 THR A C 1
ATOM 4771 O O . THR A 1 616 ? 39.156 39.971 -72.907 1.00 62.44 616 THR A O 1
ATOM 4774 N N . ASP A 1 617 ? 37.177 38.920 -73.155 1.00 57.12 617 ASP A N 1
ATOM 4775 C CA . ASP A 1 617 ? 36.318 40.107 -73.317 1.00 57.12 617 ASP A CA 1
ATOM 4776 C C . ASP A 1 617 ? 35.641 40.511 -71.993 1.00 57.12 617 ASP A C 1
ATOM 4778 O O . ASP A 1 617 ? 34.419 40.641 -71.892 1.00 57.12 617 ASP A O 1
ATOM 4782 N N . THR A 1 618 ? 36.415 40.736 -70.928 1.00 47.84 618 THR A N 1
ATOM 4783 C CA . THR A 1 618 ? 35.856 41.340 -69.705 1.00 47.84 618 THR A CA 1
ATOM 4784 C C . THR A 1 618 ? 35.724 42.855 -69.866 1.00 47.84 618 THR A C 1
ATOM 4786 O O . THR A 1 618 ? 36.397 43.614 -69.167 1.00 47.84 618 THR A O 1
ATOM 4789 N N . ASP A 1 619 ? 34.884 43.292 -70.805 1.00 40.59 619 ASP A N 1
ATOM 4790 C CA . ASP A 1 619 ? 34.585 44.704 -71.034 1.00 40.59 619 ASP A CA 1
ATOM 4791 C C . ASP A 1 619 ? 33.567 45.226 -69.998 1.00 40.59 619 ASP A C 1
ATOM 4793 O O . ASP A 1 619 ? 32.604 44.561 -69.606 1.00 40.59 619 ASP A O 1
ATOM 4797 N N . ASP A 1 620 ? 33.816 46.433 -69.497 1.00 40.47 620 ASP A N 1
ATOM 4798 C CA . ASP A 1 620 ? 33.408 46.903 -68.165 1.00 40.47 620 ASP A CA 1
ATOM 4799 C C . ASP A 1 620 ? 31.948 47.412 -68.033 1.00 40.47 620 ASP A C 1
ATOM 4801 O O . ASP A 1 620 ? 31.619 48.121 -67.082 1.00 40.47 620 ASP A O 1
ATOM 4805 N N . ASN A 1 621 ? 31.029 47.068 -68.947 1.00 37.22 621 ASN A N 1
ATOM 4806 C CA . ASN A 1 621 ? 29.831 47.898 -69.185 1.00 37.22 621 ASN A CA 1
ATOM 4807 C C . ASN A 1 621 ? 28.449 47.217 -69.149 1.00 37.22 621 ASN A C 1
ATOM 4809 O O . ASN A 1 621 ? 27.565 47.588 -69.918 1.00 37.22 621 ASN A O 1
ATOM 4813 N N . ASN A 1 622 ? 28.169 46.318 -68.197 1.00 32.84 622 ASN A N 1
ATOM 4814 C CA . ASN A 1 622 ? 26.767 45.966 -67.903 1.00 32.84 622 ASN A CA 1
ATOM 4815 C C . ASN A 1 622 ? 26.426 46.081 -66.412 1.00 32.84 622 ASN A C 1
ATOM 4817 O O . ASN A 1 622 ? 26.327 45.109 -65.668 1.00 32.84 622 ASN A O 1
ATOM 4821 N N . THR A 1 623 ? 26.255 47.327 -65.965 1.00 35.34 623 THR A N 1
ATOM 4822 C CA . THR A 1 623 ? 25.646 47.657 -64.675 1.00 35.34 623 THR A CA 1
ATOM 4823 C C . THR A 1 623 ? 24.157 47.924 -64.869 1.00 35.34 623 THR A C 1
ATOM 4825 O O . THR A 1 623 ? 23.774 49.020 -65.259 1.00 35.34 623 THR A O 1
ATOM 4828 N N . ASN A 1 624 ? 23.307 46.941 -64.566 1.00 30.08 624 ASN A N 1
ATOM 4829 C CA . ASN A 1 624 ? 21.963 47.179 -64.025 1.00 30.08 624 ASN A CA 1
ATOM 4830 C C . ASN A 1 624 ? 21.396 45.885 -63.409 1.00 30.08 624 ASN A C 1
ATOM 4832 O O . ASN A 1 624 ? 21.152 44.930 -64.143 1.00 30.08 624 ASN A O 1
ATOM 4836 N N . PRO A 1 625 ? 21.124 45.831 -62.091 1.00 32.22 625 PRO A N 1
ATOM 4837 C CA . PRO A 1 625 ? 20.294 44.776 -61.523 1.00 32.22 625 PRO A CA 1
ATOM 4838 C C . PRO A 1 625 ? 18.807 45.032 -61.847 1.00 32.22 625 PRO A C 1
ATOM 4840 O O . PRO A 1 625 ? 18.384 46.193 -61.928 1.00 32.22 625 PRO A O 1
ATOM 4843 N N . PRO A 1 626 ? 17.964 43.992 -61.991 1.00 32.94 626 PRO A N 1
ATOM 4844 C CA . PRO A 1 626 ? 16.527 44.186 -62.135 1.00 32.94 626 PRO A CA 1
ATOM 4845 C C . PRO A 1 626 ? 15.942 44.816 -60.859 1.00 32.94 626 PRO A C 1
ATOM 4847 O O . PRO A 1 626 ? 16.202 44.389 -59.736 1.00 32.94 626 PRO A O 1
ATOM 4850 N N . VAL A 1 627 ? 15.116 45.850 -61.046 1.00 39.38 627 VAL A N 1
ATOM 4851 C CA . VAL A 1 627 ? 14.596 46.761 -60.001 1.00 39.38 627 VAL A CA 1
ATOM 4852 C C . VAL A 1 627 ? 13.554 46.112 -59.061 1.00 39.38 627 VAL A C 1
ATOM 4854 O O . VAL A 1 627 ? 13.071 46.760 -58.138 1.00 39.38 627 VAL A O 1
ATOM 4857 N N . ASN A 1 628 ? 13.264 44.818 -59.212 1.00 42.16 628 ASN A N 1
ATOM 4858 C CA . ASN A 1 628 ? 12.498 44.015 -58.255 1.00 42.16 628 ASN A CA 1
ATOM 4859 C C . ASN A 1 628 ? 13.253 42.707 -57.988 1.00 42.16 628 ASN A C 1
ATOM 4861 O O . ASN A 1 628 ? 13.033 41.702 -58.657 1.00 42.16 628 ASN A O 1
ATOM 4865 N N . GLY A 1 629 ? 14.181 42.746 -57.034 1.00 41.53 629 GLY A N 1
ATOM 4866 C CA . GLY A 1 629 ? 15.007 41.599 -56.671 1.00 41.53 629 GLY A CA 1
ATOM 4867 C C . GLY A 1 629 ? 14.425 40.836 -55.485 1.00 41.53 629 GLY A C 1
ATOM 4868 O O . GLY A 1 629 ? 14.232 41.405 -54.406 1.00 41.53 629 GLY A O 1
ATOM 4869 N N . VAL A 1 630 ? 14.176 39.543 -55.675 1.00 37.88 630 VAL A N 1
ATOM 4870 C CA . VAL A 1 630 ? 14.059 38.577 -54.579 1.00 37.88 630 VAL A CA 1
ATOM 4871 C C . VAL A 1 630 ? 15.432 37.938 -54.420 1.00 37.88 630 VAL A C 1
ATOM 4873 O O . VAL A 1 630 ? 15.924 37.306 -55.349 1.00 37.88 630 VAL A O 1
ATOM 4876 N N . VAL A 1 631 ? 16.059 38.118 -53.260 1.00 40.81 631 VAL A N 1
ATOM 4877 C CA . VAL A 1 631 ? 17.343 37.485 -52.937 1.00 40.81 631 VAL A CA 1
ATOM 4878 C C . VAL A 1 631 ? 17.068 36.383 -51.926 1.00 40.81 631 VAL A C 1
ATOM 4880 O O . VAL A 1 631 ? 16.550 36.656 -50.844 1.00 40.81 631 VAL A O 1
ATOM 4883 N N . SER A 1 632 ? 17.390 35.142 -52.278 1.00 35.78 632 SER A N 1
ATOM 4884 C CA . SER A 1 632 ? 17.256 33.996 -51.377 1.00 35.78 632 SER A CA 1
ATOM 4885 C C . SER A 1 632 ? 18.639 33.488 -51.003 1.00 35.78 632 SER A C 1
ATOM 4887 O O . SER A 1 632 ? 19.415 33.117 -51.876 1.00 35.78 632 SER A O 1
ATOM 4889 N N . VAL A 1 633 ? 18.940 33.473 -49.707 1.00 38.91 633 VAL A N 1
ATOM 4890 C CA . VAL A 1 633 ? 20.189 32.939 -49.156 1.00 38.91 633 VAL A CA 1
ATOM 4891 C C . VAL A 1 633 ? 19.858 31.640 -48.428 1.00 38.91 633 VAL A C 1
ATOM 4893 O O . VAL A 1 633 ? 18.996 31.626 -47.547 1.00 38.91 633 VAL A O 1
ATOM 4896 N N . ARG A 1 634 ? 20.512 30.539 -48.806 1.00 39.72 634 ARG A N 1
ATOM 4897 C CA . ARG A 1 634 ? 20.395 29.257 -48.097 1.00 39.72 634 ARG A CA 1
ATOM 4898 C C . ARG A 1 634 ? 21.364 29.248 -46.920 1.00 39.72 634 ARG A C 1
ATOM 4900 O O . ARG A 1 634 ? 22.507 29.668 -47.072 1.00 39.72 634 ARG A O 1
ATOM 4907 N N . LEU A 1 635 ? 20.891 28.810 -45.757 1.00 41.38 635 LEU A N 1
ATOM 4908 C CA . LEU A 1 635 ? 21.687 28.746 -44.532 1.00 41.38 635 LEU A CA 1
ATOM 4909 C C . LEU A 1 635 ? 21.851 27.274 -44.142 1.00 41.38 635 LEU A C 1
ATOM 4911 O O . LEU A 1 635 ? 20.870 26.540 -44.064 1.00 41.38 635 LEU A O 1
ATOM 4915 N N . ASN A 1 636 ? 23.089 26.840 -43.907 1.00 41.47 636 ASN A N 1
ATOM 4916 C CA . ASN A 1 636 ? 23.429 25.418 -43.779 1.00 41.47 636 ASN A CA 1
ATOM 4917 C C . ASN A 1 636 ? 23.343 24.864 -42.339 1.00 41.47 636 ASN A C 1
ATOM 4919 O O . ASN A 1 636 ? 23.860 23.781 -42.084 1.00 41.47 636 ASN A O 1
ATOM 4923 N N . ASP A 1 637 ? 22.689 25.558 -41.395 1.00 42.88 637 ASP A N 1
ATOM 4924 C CA . ASP A 1 637 ? 22.577 25.103 -39.997 1.00 42.88 637 ASP A CA 1
ATOM 4925 C C . ASP A 1 637 ? 21.221 25.477 -39.353 1.00 42.88 637 ASP A C 1
ATOM 4927 O O . ASP A 1 637 ? 20.690 26.575 -39.544 1.00 42.88 637 ASP A O 1
ATOM 4931 N N . ALA A 1 638 ? 20.656 24.564 -38.557 1.00 43.47 638 ALA A N 1
ATOM 4932 C CA . ALA A 1 638 ? 19.447 24.774 -37.760 1.00 43.47 638 ALA A CA 1
ATOM 4933 C C . ALA A 1 638 ? 19.671 25.718 -36.554 1.00 43.47 638 ALA A C 1
ATOM 4935 O O . ALA A 1 638 ? 18.712 26.313 -36.049 1.00 43.47 638 ALA A O 1
ATOM 4936 N N . ALA A 1 639 ? 20.922 25.919 -36.116 1.00 43.31 639 ALA A N 1
ATOM 4937 C CA . ALA A 1 639 ? 21.284 26.792 -34.992 1.00 43.31 639 ALA A CA 1
ATOM 4938 C C . ALA A 1 639 ? 21.051 28.299 -35.254 1.00 43.31 639 ALA A C 1
ATOM 4940 O O . ALA A 1 639 ? 21.008 29.104 -34.317 1.00 43.31 639 ALA A O 1
ATOM 4941 N N . TYR A 1 640 ? 20.844 28.702 -36.513 1.00 51.41 640 TYR A N 1
ATOM 4942 C CA . TYR A 1 640 ? 20.671 30.107 -36.894 1.00 51.41 640 TYR A CA 1
ATOM 4943 C C . TYR A 1 640 ? 19.388 30.754 -36.370 1.00 51.41 640 TYR A C 1
ATOM 4945 O O . TYR A 1 640 ? 19.365 31.972 -36.190 1.00 51.41 640 TYR A O 1
ATOM 4953 N N . THR A 1 641 ? 18.348 29.978 -36.062 1.00 51.22 641 THR A N 1
ATOM 4954 C CA . THR A 1 641 ? 17.062 30.509 -35.578 1.00 51.22 641 THR A CA 1
ATOM 4955 C C . THR A 1 641 ? 17.229 31.299 -34.275 1.00 51.22 641 THR A C 1
ATOM 4957 O O . THR A 1 641 ? 16.733 32.418 -34.161 1.00 51.22 641 THR A O 1
ATOM 4960 N N . LEU A 1 642 ? 18.012 30.770 -33.325 1.00 50.31 642 LEU A N 1
ATOM 4961 C CA . LEU A 1 642 ? 18.314 31.416 -32.038 1.00 50.31 642 LEU A CA 1
ATOM 4962 C C . LEU A 1 642 ? 19.203 32.658 -32.201 1.00 50.31 642 LEU A C 1
ATOM 4964 O O . LEU A 1 642 ? 19.031 33.655 -31.494 1.00 50.31 642 LEU A O 1
ATOM 4968 N N . THR A 1 643 ? 20.152 32.616 -33.137 1.00 52.12 643 THR A N 1
ATOM 4969 C CA . THR A 1 643 ? 21.042 33.744 -33.447 1.00 52.12 643 THR A CA 1
ATOM 4970 C C . THR A 1 643 ? 20.275 34.878 -34.124 1.00 52.12 643 THR A C 1
ATOM 4972 O O . THR A 1 643 ? 20.415 36.035 -33.725 1.00 52.12 643 THR A O 1
ATOM 4975 N N . LEU A 1 644 ? 19.402 34.554 -35.082 1.00 53.00 644 LEU A N 1
ATOM 4976 C CA . LEU A 1 644 ? 18.528 35.503 -35.769 1.00 53.00 644 LEU A CA 1
ATOM 4977 C C . LEU A 1 644 ? 17.527 36.135 -34.795 1.00 53.00 644 LEU A C 1
ATOM 4979 O O . LEU A 1 644 ? 17.363 37.353 -34.793 1.00 53.00 644 LEU A O 1
ATOM 4983 N N . GLU A 1 645 ? 16.925 35.341 -33.909 1.00 53.41 645 GLU A N 1
ATOM 4984 C CA . GLU A 1 645 ? 16.010 35.826 -32.873 1.00 53.41 645 GLU A CA 1
ATOM 4985 C C . GLU A 1 645 ? 16.698 36.800 -31.901 1.00 53.41 645 GLU A C 1
ATOM 4987 O O . GLU A 1 645 ? 16.192 37.898 -31.649 1.00 53.41 645 GLU A O 1
ATOM 4992 N N . LYS A 1 646 ? 17.903 36.464 -31.415 1.00 53.47 646 LYS A N 1
ATOM 4993 C CA . LYS A 1 646 ? 18.724 37.376 -30.595 1.00 53.47 646 LYS A CA 1
ATOM 4994 C C . LYS A 1 646 ? 19.042 38.680 -31.330 1.00 53.47 646 LYS A C 1
ATOM 4996 O O . LYS A 1 646 ? 19.042 39.749 -30.715 1.00 53.47 646 LYS A O 1
ATOM 5001 N N . LEU A 1 647 ? 19.302 38.613 -32.634 1.00 53.62 647 LEU A N 1
ATOM 5002 C CA . LEU A 1 647 ? 19.679 39.769 -33.447 1.00 53.62 647 LEU A CA 1
ATOM 5003 C C . LEU A 1 647 ? 18.483 40.691 -33.741 1.00 53.62 647 LEU A C 1
ATOM 5005 O O . LEU A 1 647 ? 18.594 41.911 -33.578 1.00 53.62 647 LEU A O 1
ATOM 5009 N N . LEU A 1 648 ? 17.328 40.116 -34.094 1.00 55.75 648 LEU A N 1
ATOM 5010 C CA . LEU A 1 648 ? 16.070 40.838 -34.316 1.00 55.75 648 LEU A CA 1
ATOM 5011 C C . LEU A 1 648 ? 15.584 41.523 -33.028 1.00 55.75 648 LEU A C 1
ATOM 5013 O O . LEU A 1 648 ? 15.241 42.711 -33.059 1.00 55.75 648 LEU A O 1
ATOM 5017 N N . ASN A 1 649 ? 15.676 40.828 -31.887 1.00 54.41 649 ASN A N 1
ATOM 5018 C CA . ASN A 1 649 ? 15.384 41.391 -30.566 1.00 54.41 649 ASN A CA 1
ATOM 5019 C C . ASN A 1 649 ? 16.336 42.534 -30.190 1.00 54.41 649 ASN A C 1
ATOM 5021 O O . ASN A 1 649 ? 15.882 43.620 -29.819 1.00 54.41 649 ASN A O 1
ATOM 5025 N N . LYS A 1 650 ? 17.656 42.353 -30.363 1.00 52.47 650 LYS A N 1
ATOM 5026 C CA . LYS A 1 650 ? 18.671 43.393 -30.085 1.00 52.47 650 LYS A CA 1
ATOM 5027 C C . LYS A 1 650 ? 18.445 44.675 -30.898 1.00 52.47 650 LYS A C 1
ATOM 5029 O O . LYS A 1 650 ? 18.815 45.760 -30.452 1.00 52.47 650 LYS A O 1
ATOM 5034 N N . LYS A 1 651 ? 17.849 44.572 -32.090 1.00 54.56 651 LYS A N 1
ATOM 5035 C CA . LYS A 1 651 ? 17.593 45.702 -33.002 1.00 54.56 651 LYS A CA 1
ATOM 5036 C C . LYS A 1 651 ? 16.150 46.224 -32.967 1.00 54.56 651 LYS A C 1
ATOM 5038 O O . LYS A 1 651 ? 15.849 47.157 -33.711 1.00 54.56 651 LYS A O 1
ATOM 5043 N N . LYS A 1 652 ? 15.293 45.690 -32.085 1.00 52.50 652 LYS A N 1
ATOM 5044 C CA . LYS A 1 652 ? 13.883 46.092 -31.895 1.00 52.50 652 LYS A CA 1
ATOM 5045 C C . LYS A 1 652 ? 13.027 46.006 -33.171 1.00 52.50 652 LYS A C 1
ATOM 5047 O O . LYS A 1 652 ? 12.142 46.835 -33.386 1.00 52.50 652 LYS A O 1
ATOM 5052 N N . ILE A 1 653 ? 13.291 45.028 -34.033 1.00 53.16 653 ILE A N 1
ATOM 5053 C CA . ILE A 1 653 ? 12.483 44.787 -35.237 1.00 53.16 653 ILE A CA 1
ATOM 5054 C C . ILE A 1 653 ? 11.310 43.880 -34.841 1.00 53.16 653 ILE A C 1
ATOM 5056 O O . ILE A 1 653 ? 11.539 42.847 -34.225 1.00 53.16 653 ILE A O 1
ATOM 5060 N N . LYS A 1 654 ? 10.061 44.250 -35.166 1.00 48.38 654 LYS A N 1
ATOM 5061 C CA . LYS A 1 654 ? 8.887 43.390 -34.909 1.00 48.38 654 LYS A CA 1
ATOM 5062 C C . LYS A 1 654 ? 8.888 42.188 -35.862 1.00 48.38 654 LYS A C 1
ATOM 5064 O O . LYS A 1 654 ? 9.051 42.379 -37.068 1.00 48.38 654 LYS A O 1
ATOM 5069 N N . TYR A 1 655 ? 8.677 40.991 -35.322 1.00 53.28 655 TYR A N 1
ATOM 5070 C CA . TYR A 1 655 ? 8.640 39.730 -36.065 1.00 53.28 655 TYR A CA 1
ATOM 5071 C C . TYR A 1 655 ? 7.591 38.773 -35.476 1.00 53.28 655 TYR A C 1
ATOM 5073 O O . TYR A 1 655 ? 7.164 38.951 -34.336 1.00 53.28 655 TYR A O 1
ATOM 5081 N N . GLU A 1 656 ? 7.202 37.757 -36.247 1.00 42.97 656 GLU A N 1
ATOM 5082 C CA . GLU A 1 656 ? 6.282 36.690 -35.827 1.00 42.97 656 GLU A CA 1
ATOM 5083 C C . GLU A 1 656 ? 6.830 35.320 -36.254 1.00 42.97 656 GLU A C 1
ATOM 5085 O O . GLU A 1 656 ? 7.352 35.189 -37.366 1.00 42.97 656 GLU A O 1
ATOM 5090 N N . PHE A 1 657 ? 6.731 34.322 -35.366 1.00 47.03 657 PHE A N 1
ATOM 5091 C CA . PHE A 1 657 ? 7.133 32.938 -35.628 1.00 47.03 657 PHE A CA 1
ATOM 5092 C C . PHE A 1 657 ? 5.912 32.025 -35.737 1.00 47.03 657 PHE A C 1
ATOM 5094 O O . PHE A 1 657 ? 5.028 32.058 -34.884 1.00 47.03 657 PHE A O 1
ATOM 5101 N N . THR A 1 658 ? 5.909 31.152 -36.741 1.00 46.38 658 THR A N 1
ATOM 5102 C CA . THR A 1 658 ? 4.869 30.134 -36.962 1.00 46.38 658 THR A CA 1
ATOM 5103 C C . THR A 1 658 ? 5.516 28.760 -37.128 1.00 46.38 658 THR A C 1
ATOM 5105 O O . THR A 1 658 ? 6.584 28.648 -37.729 1.00 46.38 658 THR A O 1
ATOM 5108 N N . ARG A 1 659 ? 4.909 27.717 -36.549 1.00 40.97 659 ARG A N 1
ATOM 5109 C CA . ARG A 1 659 ? 5.419 26.334 -36.587 1.00 40.97 659 ARG A CA 1
ATOM 5110 C C . ARG A 1 659 ? 4.887 25.620 -37.831 1.00 40.97 659 ARG A C 1
ATOM 5112 O O . ARG A 1 659 ? 3.720 25.805 -38.164 1.00 40.97 659 ARG A O 1
ATOM 5119 N N . THR A 1 660 ? 5.714 24.817 -38.496 1.00 45.69 660 THR A N 1
ATOM 5120 C CA . THR A 1 660 ? 5.342 24.116 -39.742 1.00 45.69 660 THR A CA 1
ATOM 5121 C C . THR A 1 660 ? 5.694 22.629 -39.677 1.00 45.69 660 THR A C 1
ATOM 5123 O O . THR A 1 660 ? 6.693 22.274 -39.061 1.00 45.69 660 THR A O 1
ATOM 5126 N N . GLU A 1 661 ? 4.890 21.769 -40.315 1.00 38.66 661 GLU A N 1
ATOM 5127 C CA . GLU A 1 661 ? 5.036 20.296 -40.273 1.00 38.66 661 GLU A CA 1
ATOM 5128 C C . GLU A 1 661 ? 5.845 19.688 -41.439 1.00 38.66 661 GLU A C 1
ATOM 5130 O O . GLU A 1 661 ? 6.062 18.481 -41.466 1.00 38.66 661 GLU A O 1
ATOM 5135 N N . GLU A 1 662 ? 6.354 20.485 -42.385 1.00 41.19 662 GLU A N 1
ATOM 5136 C CA . GLU A 1 662 ? 7.159 19.976 -43.506 1.00 41.19 662 GLU A CA 1
ATOM 5137 C C . GLU A 1 662 ? 8.656 20.283 -43.350 1.00 41.19 662 GLU A C 1
ATOM 5139 O O . GLU A 1 662 ? 9.064 21.441 -43.250 1.00 41.19 662 GLU A O 1
ATOM 5144 N N . LEU A 1 663 ? 9.483 19.235 -43.413 1.00 38.50 663 LEU A N 1
ATOM 5145 C CA . LEU A 1 663 ? 10.943 19.323 -43.474 1.00 38.50 663 LEU A CA 1
ATOM 5146 C C . LEU A 1 663 ? 11.394 19.935 -44.810 1.00 38.50 663 LEU A C 1
ATOM 5148 O O . LEU A 1 663 ? 11.423 19.256 -45.838 1.00 38.50 663 LEU A O 1
ATOM 5152 N N . LYS A 1 664 ? 11.807 21.207 -44.793 1.00 50.66 664 LYS A N 1
ATOM 5153 C CA . LYS A 1 664 ? 12.613 21.826 -45.860 1.00 50.66 664 LYS A CA 1
ATOM 5154 C C . LYS A 1 664 ? 13.790 22.599 -45.261 1.00 50.66 664 LYS A C 1
ATOM 5156 O O . LYS A 1 664 ? 13.708 23.129 -44.157 1.00 50.66 664 LYS A O 1
ATOM 5161 N N . PHE A 1 665 ? 14.902 22.608 -45.997 1.00 47.81 665 PHE A N 1
ATOM 5162 C CA . PHE A 1 665 ? 16.180 23.215 -45.609 1.00 47.81 665 PHE A CA 1
ATOM 5163 C C . PHE A 1 665 ? 16.048 24.700 -45.222 1.00 47.81 665 PHE A C 1
ATOM 5165 O O . PHE A 1 665 ? 15.211 25.393 -45.808 1.00 47.81 665 PHE A O 1
ATOM 5172 N N . PRO A 1 666 ? 16.889 25.222 -44.303 1.00 53.44 666 PRO A N 1
ATOM 5173 C CA . PRO A 1 666 ? 16.779 26.603 -43.868 1.00 53.44 666 PRO A CA 1
ATOM 5174 C C . PRO A 1 666 ? 17.069 27.604 -45.001 1.00 53.44 666 PRO A C 1
ATOM 5176 O O . PRO A 1 666 ? 18.114 27.547 -45.652 1.00 53.44 666 PRO A O 1
ATOM 5179 N N . ALA A 1 667 ? 16.172 28.563 -45.226 1.00 52.47 667 ALA A N 1
ATOM 5180 C CA . ALA A 1 667 ? 16.316 29.605 -46.238 1.00 52.47 667 ALA A CA 1
ATOM 5181 C C . ALA A 1 667 ? 15.875 30.971 -45.700 1.00 52.47 667 ALA A C 1
ATOM 5183 O O . ALA A 1 667 ? 14.808 31.103 -45.103 1.00 52.47 667 ALA A O 1
ATOM 5184 N N . LEU A 1 668 ? 16.679 32.007 -45.941 1.00 54.38 668 LEU A N 1
ATOM 5185 C CA . LEU A 1 668 ? 16.319 33.402 -45.706 1.00 54.38 668 LEU A CA 1
ATOM 5186 C C . LEU A 1 668 ? 16.030 34.082 -47.048 1.00 54.38 668 LEU A C 1
ATOM 5188 O O . LEU A 1 668 ? 16.932 34.333 -47.845 1.00 54.38 668 LEU A O 1
ATOM 5192 N N . THR A 1 669 ? 14.771 34.427 -47.284 1.00 56.34 669 THR A N 1
ATOM 5193 C CA . THR A 1 669 ? 14.328 35.193 -48.449 1.00 56.34 669 THR A CA 1
ATOM 5194 C C . THR A 1 669 ? 14.163 36.659 -48.078 1.00 56.34 669 THR A C 1
ATOM 5196 O O . THR A 1 669 ? 13.373 37.011 -47.203 1.00 56.34 669 THR A O 1
ATOM 5199 N N . VAL A 1 670 ? 14.865 37.541 -48.783 1.00 53.16 670 VAL A N 1
ATOM 5200 C CA . VAL A 1 670 ? 14.731 38.993 -48.657 1.00 53.16 670 VAL A CA 1
ATOM 5201 C C . VAL A 1 670 ? 14.081 39.532 -49.927 1.00 53.16 670 VAL A C 1
ATOM 5203 O O . VAL A 1 670 ? 14.645 39.476 -51.016 1.00 53.16 670 VAL A O 1
ATOM 5206 N N . THR A 1 671 ? 12.868 40.057 -49.785 1.00 56.41 671 THR A N 1
ATOM 5207 C CA . THR A 1 671 ? 12.116 40.721 -50.851 1.00 56.41 671 THR A CA 1
ATOM 5208 C C . THR A 1 671 ? 12.172 42.222 -50.651 1.00 56.41 671 THR A C 1
ATOM 5210 O O . THR A 1 671 ? 11.859 42.730 -49.572 1.00 56.41 671 THR A O 1
ATOM 5213 N N . VAL A 1 672 ? 12.543 42.947 -51.701 1.00 55.31 672 VAL A N 1
ATOM 5214 C CA . VAL A 1 672 ? 12.607 44.407 -51.675 1.00 55.31 672 VAL A CA 1
ATOM 5215 C C . VAL A 1 672 ? 11.566 44.945 -52.637 1.00 55.31 672 VAL A C 1
ATOM 5217 O O . VAL A 1 672 ? 11.637 44.710 -53.839 1.00 55.31 672 VAL A O 1
ATOM 5220 N N . THR A 1 673 ? 10.596 45.681 -52.107 1.00 57.94 673 THR A N 1
ATOM 5221 C CA . THR A 1 673 ? 9.500 46.242 -52.894 1.00 57.94 673 THR A CA 1
ATOM 5222 C C . THR A 1 673 ? 9.554 47.760 -52.851 1.00 57.94 673 THR A C 1
ATOM 5224 O O . THR A 1 673 ? 9.531 48.389 -51.786 1.00 57.94 673 THR A O 1
ATOM 5227 N N . LYS A 1 674 ? 9.593 48.376 -54.031 1.00 57.72 674 LYS A N 1
ATOM 5228 C CA . LYS A 1 674 ? 9.442 49.823 -54.180 1.00 57.72 674 LYS A CA 1
ATOM 5229 C C . LYS A 1 674 ? 7.950 50.160 -54.153 1.00 57.72 674 LYS A C 1
ATOM 5231 O O . LYS A 1 674 ? 7.240 49.906 -55.115 1.00 57.72 674 LYS A O 1
ATOM 5236 N N . LEU A 1 675 ? 7.470 50.711 -53.037 1.00 53.28 675 LEU A N 1
ATOM 5237 C CA . LEU A 1 675 ? 6.030 50.891 -52.804 1.00 53.28 675 LEU A CA 1
ATOM 5238 C C . LEU A 1 675 ? 5.465 52.170 -53.441 1.00 53.28 675 LEU A C 1
ATOM 5240 O O . LEU A 1 675 ? 4.320 52.185 -53.880 1.00 53.28 675 LEU A O 1
ATOM 5244 N N . LYS A 1 676 ? 6.241 53.265 -53.465 1.00 57.53 676 LYS A N 1
ATOM 5245 C CA . LYS A 1 676 ? 5.874 54.522 -54.147 1.00 57.53 676 LYS A CA 1
ATOM 5246 C C . LYS A 1 676 ? 7.096 55.422 -54.341 1.00 57.53 676 LYS A C 1
ATOM 5248 O O . LYS A 1 676 ? 8.026 55.403 -53.531 1.00 57.53 676 LYS A O 1
ATOM 5253 N N . SER A 1 677 ? 7.093 56.204 -55.418 1.00 53.28 677 SER A N 1
ATOM 5254 C CA . SER A 1 677 ? 8.231 57.010 -55.869 1.00 53.28 677 SER A CA 1
ATOM 5255 C C . SER A 1 677 ? 7.754 58.352 -56.412 1.00 53.28 677 SER A C 1
ATOM 5257 O O . SER A 1 677 ? 7.051 58.370 -57.416 1.00 53.28 677 SER A O 1
ATOM 5259 N N . THR A 1 678 ? 8.155 59.456 -55.784 1.00 56.78 678 THR A N 1
ATOM 5260 C CA . THR A 1 678 ? 8.116 60.799 -56.393 1.00 56.78 678 THR A CA 1
ATOM 5261 C C . THR A 1 678 ? 9.531 61.211 -56.812 1.00 56.78 678 THR A C 1
ATOM 5263 O O . THR A 1 678 ? 10.472 60.444 -56.606 1.00 56.78 678 THR A O 1
ATOM 5266 N N . LEU A 1 679 ? 9.696 62.392 -57.423 1.00 52.72 679 LEU A N 1
ATOM 5267 C CA . LEU A 1 679 ? 10.977 62.844 -57.990 1.00 52.72 679 LEU A CA 1
ATOM 5268 C C . LEU A 1 679 ? 12.143 62.873 -56.975 1.00 52.72 679 LEU A C 1
ATOM 5270 O O . LEU A 1 679 ? 13.291 62.748 -57.381 1.00 52.72 679 LEU A O 1
ATOM 5274 N N . PHE A 1 680 ? 11.853 63.011 -55.673 1.00 51.56 680 PHE A N 1
ATOM 5275 C CA . PHE A 1 680 ? 12.872 63.144 -54.618 1.00 51.56 680 PHE A CA 1
ATOM 5276 C C . PHE A 1 680 ? 12.688 62.186 -53.431 1.00 51.56 680 PHE A C 1
ATOM 5278 O O . PHE A 1 680 ? 13.564 62.103 -52.567 1.00 51.56 680 PHE A O 1
ATOM 5285 N N . VAL A 1 681 ? 11.565 61.458 -53.368 1.00 50.44 681 VAL A N 1
ATOM 5286 C CA . VAL A 1 681 ? 11.221 60.584 -52.238 1.00 50.44 681 VAL A CA 1
ATOM 5287 C C . VAL A 1 681 ? 10.909 59.184 -52.732 1.00 50.44 681 VAL A C 1
ATOM 5289 O O . VAL A 1 681 ? 9.968 58.958 -53.498 1.00 50.44 681 VAL A O 1
ATOM 5292 N N . HIS A 1 682 ? 11.669 58.219 -52.226 1.00 56.72 682 HIS A N 1
ATOM 5293 C CA . HIS A 1 682 ? 11.449 56.807 -52.491 1.00 56.72 682 HIS A CA 1
ATOM 5294 C C . HIS A 1 682 ? 11.069 56.100 -51.191 1.00 56.72 682 HIS A C 1
ATOM 5296 O O . HIS A 1 682 ? 11.795 56.161 -50.195 1.00 56.72 682 HIS A O 1
ATOM 5302 N N . LYS A 1 683 ? 9.911 55.429 -51.193 1.00 60.56 683 LYS A N 1
ATOM 5303 C CA . LYS A 1 683 ? 9.488 54.563 -50.089 1.00 60.56 683 LYS A CA 1
ATOM 5304 C C . LYS A 1 683 ? 9.794 53.115 -50.452 1.00 60.56 683 LYS A C 1
ATOM 5306 O O . LYS A 1 683 ? 9.211 52.571 -51.393 1.00 60.56 683 LYS A O 1
ATOM 5311 N N . CYS A 1 684 ? 10.706 52.511 -49.699 1.00 63.84 684 CYS A N 1
ATOM 5312 C CA . CYS A 1 684 ? 11.184 51.153 -49.921 1.00 63.84 684 CYS A CA 1
ATOM 5313 C C . CYS A 1 684 ? 10.730 50.274 -48.751 1.00 63.84 684 CYS A C 1
ATOM 5315 O O . CYS A 1 684 ? 10.896 50.649 -47.585 1.00 63.84 684 CYS A O 1
ATOM 5317 N N . ALA A 1 685 ? 10.154 49.115 -49.053 1.00 60.06 685 ALA A N 1
ATOM 5318 C CA . ALA A 1 685 ? 9.871 48.082 -48.068 1.00 60.06 685 ALA A CA 1
ATOM 5319 C C . ALA A 1 685 ? 10.803 46.897 -48.290 1.00 60.06 685 ALA A C 1
ATOM 5321 O O . ALA A 1 685 ? 10.991 46.447 -49.417 1.00 60.06 685 ALA A O 1
ATOM 5322 N N . VAL A 1 686 ? 11.386 46.409 -47.202 1.00 61.03 686 VAL A N 1
ATOM 5323 C CA . VAL A 1 686 ? 12.189 45.191 -47.167 1.00 61.03 686 VAL A CA 1
ATOM 5324 C C . VAL A 1 686 ? 11.428 44.188 -46.317 1.00 61.03 686 VAL A C 1
ATOM 5326 O O . VAL A 1 686 ? 11.171 44.441 -45.140 1.00 61.03 686 VAL A O 1
ATOM 5329 N N . LYS A 1 687 ? 11.047 43.063 -46.913 1.00 63.12 687 LYS A N 1
ATOM 5330 C CA . LYS A 1 687 ? 10.445 41.926 -46.222 1.00 63.12 687 LYS A CA 1
ATOM 5331 C C . LYS A 1 687 ? 11.468 40.800 -46.166 1.00 63.12 687 LYS A C 1
ATOM 5333 O O . LYS A 1 687 ? 11.967 40.373 -47.197 1.00 63.12 687 LYS A O 1
ATOM 5338 N N . MET A 1 688 ? 11.774 40.328 -44.971 1.00 61.84 688 MET A N 1
ATOM 5339 C CA . MET A 1 688 ? 12.637 39.181 -44.715 1.00 61.84 688 MET A CA 1
ATOM 5340 C C . MET A 1 688 ? 11.757 38.026 -44.252 1.00 61.84 688 MET A C 1
ATOM 5342 O O . MET A 1 688 ? 10.925 38.203 -43.366 1.00 61.84 688 MET A O 1
ATOM 5346 N N . SER A 1 689 ? 11.916 36.863 -44.866 1.00 60.09 689 SER A N 1
ATOM 5347 C CA . SER A 1 689 ? 11.215 35.634 -44.502 1.00 60.09 689 SER A CA 1
ATOM 5348 C C . SER A 1 689 ? 12.255 34.545 -44.308 1.00 60.09 689 SER A C 1
ATOM 5350 O O . SER A 1 689 ? 12.929 34.167 -45.256 1.00 60.09 689 SER A O 1
ATOM 5352 N N . PHE A 1 690 ? 12.421 34.087 -43.078 1.00 60.50 690 PHE A N 1
ATOM 5353 C CA . PHE A 1 690 ? 13.237 32.934 -42.740 1.00 60.50 690 PHE A CA 1
ATOM 5354 C C . PHE A 1 690 ? 12.335 31.706 -42.657 1.00 60.50 690 PHE A C 1
ATOM 5356 O O . PHE A 1 690 ? 11.301 31.741 -41.996 1.00 60.50 690 PHE A O 1
ATOM 5363 N N . MET A 1 691 ? 12.719 30.622 -43.307 1.00 58.31 691 MET A N 1
ATOM 5364 C CA . MET A 1 691 ? 12.138 29.301 -43.121 1.00 58.31 691 MET A CA 1
ATOM 5365 C C . MET A 1 691 ? 13.239 28.415 -42.566 1.00 58.31 691 MET A C 1
ATOM 5367 O O . MET A 1 691 ? 14.269 28.295 -43.207 1.00 58.31 691 MET A O 1
ATOM 5371 N N . GLY A 1 692 ? 13.057 27.859 -41.375 1.00 55.31 692 GLY A N 1
ATOM 5372 C CA . GLY A 1 692 ? 13.923 26.848 -40.772 1.00 55.31 692 GLY A CA 1
ATOM 5373 C C . GLY A 1 692 ? 13.246 25.476 -40.763 1.00 55.31 692 GLY A C 1
ATOM 5374 O O . GLY A 1 692 ? 12.114 25.340 -41.218 1.00 55.31 692 GLY A O 1
ATOM 5375 N N . ALA A 1 693 ? 13.932 24.470 -40.212 1.00 51.16 693 ALA A N 1
ATOM 5376 C CA . ALA A 1 693 ? 13.481 23.076 -40.240 1.00 51.16 693 ALA A CA 1
ATOM 5377 C C . ALA A 1 693 ? 12.129 22.823 -39.532 1.00 51.16 693 ALA A C 1
ATOM 5379 O O . ALA A 1 693 ? 11.432 21.884 -39.901 1.00 51.16 693 ALA A O 1
ATOM 5380 N N . ASP A 1 694 ? 11.748 23.644 -38.543 1.00 46.94 694 ASP A N 1
ATOM 5381 C CA . ASP A 1 694 ? 10.506 23.500 -37.761 1.00 46.94 694 ASP A CA 1
ATOM 5382 C C . ASP A 1 694 ? 9.709 24.814 -37.576 1.00 46.94 694 ASP A C 1
ATOM 5384 O O . ASP A 1 694 ? 8.630 24.818 -36.968 1.00 46.94 694 ASP A O 1
ATOM 5388 N N . ARG A 1 695 ? 10.230 25.953 -38.062 1.00 51.78 695 ARG A N 1
ATOM 5389 C CA . ARG A 1 695 ? 9.653 27.293 -37.851 1.00 51.78 695 ARG A CA 1
ATOM 5390 C C . ARG A 1 695 ? 9.888 28.224 -39.029 1.00 51.78 695 ARG A C 1
ATOM 5392 O O . ARG A 1 695 ? 10.971 28.248 -39.604 1.00 51.78 695 ARG A O 1
ATOM 5399 N N . THR A 1 696 ? 8.934 29.108 -39.286 1.00 54.03 696 THR A N 1
ATOM 5400 C CA . THR A 1 696 ? 9.096 30.245 -40.197 1.00 54.03 696 THR A CA 1
ATOM 5401 C C . THR A 1 696 ? 9.024 31.562 -39.433 1.00 54.03 696 THR A C 1
ATOM 5403 O O . THR A 1 696 ? 8.175 31.713 -38.558 1.00 54.03 696 THR A O 1
ATOM 5406 N N . ALA A 1 697 ? 9.891 32.519 -39.762 1.00 56.31 697 ALA A N 1
ATOM 5407 C CA . ALA A 1 697 ? 9.913 33.867 -39.201 1.00 56.31 697 ALA A CA 1
ATOM 5408 C C . ALA A 1 697 ? 9.731 34.899 -40.313 1.00 56.31 697 ALA A C 1
ATOM 5410 O O . ALA A 1 697 ? 10.432 34.840 -41.322 1.00 56.31 697 ALA A O 1
ATOM 5411 N N . GLN A 1 698 ? 8.850 35.881 -40.134 1.00 57.66 698 GLN A N 1
ATOM 5412 C CA . GLN A 1 698 ? 8.759 37.017 -41.055 1.00 57.66 698 GLN A CA 1
ATOM 5413 C C . GLN A 1 698 ? 9.001 38.333 -40.323 1.00 57.66 698 GLN A C 1
ATOM 5415 O O . GLN A 1 698 ? 8.448 38.586 -39.254 1.00 57.66 698 GLN A O 1
ATOM 5420 N N . ALA A 1 699 ? 9.826 39.187 -40.922 1.00 55.59 699 ALA A N 1
ATOM 5421 C CA . ALA A 1 699 ? 10.101 40.535 -40.454 1.00 55.59 699 ALA A CA 1
ATOM 5422 C C . ALA A 1 699 ? 9.985 41.512 -41.624 1.00 55.59 699 ALA A C 1
ATOM 5424 O O . ALA A 1 699 ? 10.433 41.235 -42.735 1.00 55.59 699 ALA A O 1
ATOM 5425 N N . SER A 1 700 ? 9.396 42.681 -41.392 1.00 57.69 700 SER A N 1
ATOM 5426 C CA . SER A 1 700 ? 9.284 43.713 -42.424 1.00 57.69 700 SER A CA 1
ATOM 5427 C C . SER A 1 700 ? 9.760 45.054 -41.902 1.00 57.69 700 SER A C 1
ATOM 5429 O O . SER A 1 700 ? 9.333 45.504 -40.839 1.00 57.69 700 SER A O 1
ATOM 5431 N N . LEU A 1 701 ? 10.605 45.717 -42.682 1.00 55.69 701 LEU A N 1
ATOM 5432 C CA . LEU A 1 701 ? 11.081 47.061 -42.415 1.00 55.69 701 LEU A CA 1
ATOM 5433 C C . LEU A 1 701 ? 10.708 47.959 -43.590 1.00 55.69 701 LEU A C 1
ATOM 5435 O O . LEU A 1 701 ? 11.138 47.740 -44.720 1.00 55.69 701 LEU A O 1
ATOM 5439 N N . THR A 1 702 ? 9.933 49.004 -43.319 1.00 55.19 702 THR A N 1
ATOM 5440 C CA . THR A 1 702 ? 9.613 50.025 -44.320 1.00 55.19 702 THR A CA 1
ATOM 5441 C C . THR A 1 702 ? 10.350 51.304 -43.975 1.00 55.19 702 THR A C 1
ATOM 5443 O O . THR A 1 702 ? 10.227 51.806 -42.858 1.00 55.19 702 THR A O 1
ATOM 5446 N N . LYS A 1 703 ? 11.113 51.844 -44.927 1.00 54.66 703 LYS A N 1
ATOM 5447 C CA . LYS A 1 703 ? 11.874 53.076 -44.723 1.00 54.66 703 LYS A CA 1
ATOM 5448 C C . LYS A 1 703 ? 11.697 54.026 -45.898 1.00 54.66 703 LYS A C 1
ATOM 5450 O O . LYS A 1 703 ? 11.773 53.636 -47.062 1.00 54.66 703 LYS A O 1
ATOM 5455 N N . THR A 1 704 ? 11.457 55.289 -45.572 1.00 51.88 704 THR A N 1
ATOM 5456 C CA . THR A 1 704 ? 11.370 56.376 -46.546 1.00 51.88 704 THR A CA 1
ATOM 5457 C C . THR A 1 704 ? 12.736 57.038 -46.651 1.00 51.88 704 THR A C 1
ATOM 5459 O O . THR A 1 704 ? 13.317 57.413 -45.632 1.00 51.88 704 THR A O 1
ATOM 5462 N N . THR A 1 705 ? 13.259 57.164 -47.866 1.00 51.75 705 THR A N 1
ATOM 5463 C CA . THR A 1 705 ? 14.575 57.762 -48.121 1.00 51.75 705 THR A CA 1
ATOM 5464 C C . THR A 1 705 ? 14.484 58.843 -49.186 1.00 51.75 705 THR A C 1
ATOM 5466 O O . THR A 1 705 ? 13.787 58.671 -50.187 1.00 51.75 705 THR A O 1
ATOM 5469 N N . TRP A 1 706 ? 15.218 59.932 -48.973 1.00 45.31 706 TRP A N 1
ATOM 5470 C CA . TRP A 1 706 ? 15.330 61.052 -49.903 1.00 45.31 706 TRP A CA 1
ATOM 5471 C C . TRP A 1 706 ? 16.592 60.893 -50.749 1.00 45.31 706 TRP A C 1
ATOM 5473 O O . TRP A 1 706 ? 17.678 60.725 -50.197 1.00 45.31 706 TRP A O 1
ATOM 5483 N N . SER A 1 707 ? 16.455 60.882 -52.076 1.00 49.50 707 SER A N 1
ATOM 5484 C CA . SER A 1 707 ? 17.593 60.751 -52.996 1.00 49.50 707 SER A CA 1
ATOM 5485 C C . SER A 1 707 ? 17.212 61.181 -54.413 1.00 49.50 707 SER A C 1
ATOM 5487 O O . SER A 1 707 ? 16.106 60.906 -54.864 1.00 49.50 707 SER A O 1
ATOM 5489 N N . LEU A 1 708 ? 18.162 61.810 -55.112 1.00 43.00 708 LEU A N 1
ATOM 5490 C CA . LEU A 1 708 ? 18.084 62.192 -56.531 1.00 43.00 708 LEU A CA 1
ATOM 5491 C C . LEU A 1 708 ? 18.443 61.043 -57.493 1.00 43.00 708 LEU A C 1
ATOM 5493 O O . LEU A 1 708 ? 18.218 61.143 -58.696 1.00 43.00 708 LEU A O 1
ATOM 5497 N N . LYS A 1 709 ? 19.039 59.954 -56.989 1.00 49.78 709 LYS A N 1
ATOM 5498 C CA . LYS A 1 709 ? 19.505 58.824 -57.809 1.00 49.78 709 LYS A CA 1
ATOM 5499 C C . LYS A 1 709 ? 18.450 57.712 -57.843 1.00 49.78 709 LYS A C 1
ATOM 5501 O O . LYS A 1 709 ? 17.940 57.312 -56.796 1.00 49.78 709 LYS A O 1
ATOM 5506 N N . LYS A 1 710 ? 18.195 57.146 -59.037 1.00 49.34 710 LYS A N 1
ATOM 5507 C CA . LYS A 1 710 ? 17.245 56.031 -59.284 1.00 49.34 710 LYS A CA 1
ATOM 5508 C C . LYS A 1 710 ? 17.464 54.803 -58.373 1.00 49.34 710 LYS A C 1
ATOM 5510 O O . LYS A 1 710 ? 16.524 54.037 -58.170 1.00 49.34 710 LYS A O 1
ATOM 5515 N N . THR A 1 711 ? 18.653 54.655 -57.784 1.00 54.34 711 THR A N 1
ATOM 5516 C CA . THR A 1 711 ? 19.104 53.548 -56.921 1.00 54.34 711 THR A CA 1
ATOM 5517 C C . THR A 1 711 ? 18.883 53.764 -55.413 1.00 54.34 711 THR A C 1
ATOM 5519 O O . THR A 1 711 ? 19.495 53.101 -54.581 1.00 54.34 711 THR A O 1
ATOM 5522 N N . ALA A 1 712 ? 17.989 54.669 -55.004 1.00 55.25 712 ALA A N 1
ATOM 5523 C CA . ALA A 1 712 ? 17.782 55.009 -53.588 1.00 55.25 712 ALA A CA 1
ATOM 5524 C C . ALA A 1 712 ? 17.487 53.805 -52.662 1.00 55.25 712 ALA A C 1
ATOM 5526 O O . ALA A 1 712 ? 18.002 53.751 -51.540 1.00 55.25 712 ALA A O 1
ATOM 5527 N N . CYS A 1 713 ? 16.716 52.817 -53.138 1.00 53.97 713 CYS A N 1
ATOM 5528 C CA . CYS A 1 713 ? 16.394 51.621 -52.356 1.00 53.97 713 CYS A CA 1
ATOM 5529 C C . CYS A 1 713 ? 17.600 50.686 -52.156 1.00 53.97 713 CYS A C 1
ATOM 5531 O O . CYS A 1 713 ? 17.637 49.992 -51.144 1.00 53.97 713 CYS A O 1
ATOM 5533 N N . GLU A 1 714 ? 18.618 50.707 -53.026 1.00 54.09 714 GLU A N 1
ATOM 5534 C CA . GLU A 1 714 ? 19.818 49.866 -52.870 1.00 54.09 714 GLU A CA 1
ATOM 5535 C C . GLU A 1 714 ? 20.592 50.197 -51.594 1.00 54.09 714 GLU A C 1
ATOM 5537 O O . GLU A 1 714 ? 21.133 49.304 -50.951 1.00 54.09 714 GLU A O 1
ATOM 5542 N N . SER A 1 715 ? 20.615 51.468 -51.177 1.00 55.53 715 SER A N 1
ATOM 5543 C CA . SER A 1 715 ? 21.269 51.867 -49.923 1.00 55.53 715 SER A CA 1
ATOM 5544 C C . SER A 1 715 ? 20.566 51.289 -48.688 1.00 55.53 715 SER A C 1
ATOM 5546 O O . SER A 1 715 ? 21.217 50.940 -47.703 1.00 55.53 715 SER A O 1
ATOM 5548 N N . VAL A 1 716 ? 19.238 51.138 -48.749 1.00 55.53 716 VAL A N 1
ATOM 5549 C CA . VAL A 1 716 ? 18.420 50.539 -47.683 1.00 55.53 716 VAL A CA 1
ATOM 5550 C C . VAL A 1 716 ? 18.647 49.033 -47.631 1.00 55.53 716 VAL A C 1
ATOM 5552 O O . VAL A 1 716 ? 18.781 48.482 -46.542 1.00 55.53 716 VAL A O 1
ATOM 5555 N N . VAL A 1 717 ? 18.766 48.395 -48.797 1.00 52.41 717 VAL A N 1
ATOM 5556 C CA . VAL A 1 717 ? 19.098 46.973 -48.945 1.00 52.41 717 VAL A CA 1
ATOM 5557 C C . VAL A 1 717 ? 20.509 46.691 -48.441 1.00 52.41 717 VAL A C 1
ATOM 5559 O O . VAL A 1 717 ? 20.669 45.870 -47.548 1.00 52.41 717 VAL A O 1
ATOM 5562 N N . LYS A 1 718 ? 21.519 47.442 -48.895 1.00 53.50 718 LYS A N 1
ATOM 5563 C CA . LYS A 1 718 ? 22.902 47.329 -48.403 1.00 53.50 718 LYS A CA 1
ATOM 5564 C C . LYS A 1 718 ? 22.991 47.525 -46.894 1.00 53.50 718 LYS A C 1
ATOM 5566 O O . LYS A 1 718 ? 23.719 46.793 -46.241 1.00 53.50 718 LYS A O 1
ATOM 5571 N N . LYS A 1 719 ? 22.217 48.454 -46.321 1.00 51.09 719 LYS A N 1
ATOM 5572 C CA . LYS A 1 719 ? 22.172 48.662 -44.865 1.00 51.09 719 LYS A CA 1
ATOM 5573 C C . LYS A 1 719 ? 21.421 47.553 -44.118 1.00 51.09 719 LYS A C 1
ATOM 5575 O O . LYS A 1 719 ? 21.716 47.310 -42.956 1.00 51.09 719 LYS A O 1
ATOM 5580 N N . ALA A 1 720 ? 20.452 46.895 -44.752 1.00 49.62 720 ALA A N 1
ATOM 5581 C CA . ALA A 1 720 ? 19.761 45.735 -44.193 1.00 49.62 720 ALA A CA 1
ATOM 5582 C C . ALA A 1 720 ? 20.647 44.476 -44.234 1.00 49.62 720 ALA A C 1
ATOM 5584 O O . ALA A 1 720 ? 20.705 43.747 -43.251 1.00 49.62 720 ALA A O 1
ATOM 5585 N N . PHE A 1 721 ? 21.402 44.278 -45.318 1.00 49.84 721 PHE A N 1
ATOM 5586 C CA . PHE A 1 721 ? 22.384 43.199 -45.453 1.00 49.84 721 PHE A CA 1
ATOM 5587 C C . PHE A 1 721 ? 23.644 43.432 -44.610 1.00 49.84 721 PHE A C 1
ATOM 5589 O O . PHE A 1 721 ? 24.135 42.488 -44.011 1.00 49.84 721 PHE A O 1
ATOM 5596 N N . SER A 1 722 ? 24.112 44.674 -44.432 1.00 47.25 722 SER A N 1
ATOM 5597 C CA . SER A 1 722 ? 25.242 44.968 -43.531 1.00 47.25 722 SER A CA 1
ATOM 5598 C C . SER A 1 722 ? 24.918 44.712 -42.054 1.00 47.25 722 SER A C 1
ATOM 5600 O O . SER A 1 722 ? 25.810 44.660 -41.216 1.00 47.25 722 SER A O 1
ATOM 5602 N N . VAL A 1 723 ? 23.629 44.625 -41.707 1.00 40.47 723 VAL A N 1
ATOM 5603 C CA . VAL A 1 723 ? 23.160 44.220 -40.371 1.00 40.47 723 VAL A CA 1
ATOM 5604 C C . VAL A 1 723 ? 23.146 42.692 -40.227 1.00 40.47 723 VAL A C 1
ATOM 5606 O O . VAL A 1 723 ? 23.160 42.205 -39.102 1.00 40.47 723 VAL A O 1
ATOM 5609 N N . LEU A 1 724 ? 23.170 41.960 -41.344 1.00 41.75 724 LEU A N 1
ATOM 5610 C CA . LEU A 1 724 ? 23.203 40.499 -41.447 1.00 41.75 724 LEU A CA 1
ATOM 5611 C C . LEU A 1 724 ? 24.614 39.960 -41.740 1.00 41.75 724 LEU A C 1
ATOM 5613 O O . LEU A 1 724 ? 24.718 38.831 -42.204 1.00 41.75 724 LEU A O 1
ATOM 5617 N N . ASN A 1 725 ? 25.683 40.738 -41.504 1.00 36.62 725 ASN A N 1
ATOM 5618 C CA . ASN A 1 725 ? 27.049 40.204 -41.559 1.00 36.62 725 ASN A CA 1
ATOM 5619 C C . ASN A 1 725 ? 27.149 39.040 -40.561 1.00 36.62 725 ASN A C 1
ATOM 5621 O O . ASN A 1 725 ? 27.178 39.271 -39.349 1.00 36.62 725 ASN A O 1
ATOM 5625 N N . PHE A 1 726 ? 27.107 37.828 -41.107 1.00 34.59 726 PHE A N 1
ATOM 5626 C CA . PHE A 1 726 ? 27.364 36.573 -40.422 1.00 34.59 726 PHE A CA 1
ATOM 5627 C C . PHE A 1 726 ? 28.855 36.415 -40.157 1.00 34.59 726 PHE A C 1
ATOM 5629 O O . PHE A 1 726 ? 29.647 36.834 -41.033 1.00 34.59 726 PHE A O 1
#

Radius of gyration: 66.62 Å; chains: 1; bounding box: 167×87×193 Å

Secondary structure (DSSP, 8-state):
--------------------SEETTEETT-EEEETT--EEEEEEEEEETTEEEEEEEETTT--EEEEEGGGEEEEE--SSS-TT-EEEETTS-EEEEEEEETTS-EEEEETTT--EEEES-EEEB-S--TTS--TTSEEE-TT--EEEEEEEBTTS-EEEEESSSS-EEEES--EEEESEETTEETT-EEEETT--EEEEEEEETTS-EEEE-TTSS-EEEES-EEEEES--TTS--TT-EEE-TT--EEEEEEEETTS-EEEEETTT--EEEESS-EEEESEETTEETT-EEEETTS-EEEEEEEETTS-EEEEETTT--EEEES-EEEB-SEETTEETT-EEEETT--EEEEEEEBTTS-EEEEETTT--EEEES-EEEEESEETTEETT-EEEETTS-EEEEEEEETTS-EEEEETTT--EEEES-EEEEES--SS--TTSEEEETTS-EEEEEEEETTS-EEEEETTEEEEES-EEEEES-BTTB-TT-EEEETT--EEEEEEEETTSEEEEEEEEEPSSS-EEEEEEEEEEEP--STTTHHHHHHHHHHHHHHHHH-TT-----TT---EEEEGGGHHHHHHHHHHHHHH-TTS---HHHHHHHHHHTT-----S------SS-EEEEE---TTHHHHHHHHHHHTT--EEEEE-SS----EEEEEEEEEEE-SSEEEEEEEEEEE-SSEEEEEEEEEEEE-SSTTHHHHHHHHHHTT---